Protein AF-A0A6J6F2H7-F1 (afdb_monomer)

Nearest PDB structures (foldseek):
  5cfu-assembly1_A  TM=6.914E-01  e=6.753E-03  Pseudomonas aeruginosa
  5zsz-assembly1_A  TM=6.587E-01  e=1.021E+00  Diaphorobacter sp. DS2
  6l3w-assembly1_A  TM=6.162E-01  e=1.571E+00  metagenome
  7q2a-assembly1_D  TM=5.140E-01  e=4.285E+00  Rhodococcus jostii RHA1

Secondary structure (DSSP, 8-state):
-PPPHHHHHHHHHHHHHHTT--S-SSGGGG-TTTT-HHHHHHHHHHHT-HHHHHHHHHH-TTS-HHHHHHHHHHHHHHHHHHHHHHHHHHHHHHHHHHTT--EEEEHHHHHHHHTSSSGGGS--SEEEEEE-TTTHHHHHHHHHHTT-EESSPPPTT-GGG-SEEEEE-TT--EEEEESSSSTTHHHHHS-HHHHHHT-EEEEETTEEEEE--HHHHHHHHHHHHHHT-GGG--HHHHHHHHHHHHHTGGGHHHHHHHHHHTT-HHHHHHHHHHHHHHTT-PPPHHHHHHHHSPPSS--HHHHHHHSSSS--HHHHHHHHHHHSSHHHHHHHHHHHHHS--HHHHHHTT--SHHHHHHHHHHHHH--

Organism: NCBI:txid449393

Structure (mmCIF, N/CA/C/O backbone):
data_AF-A0A6J6F2H7-F1
#
_entry.id   AF-A0A6J6F2H7-F1
#
loop_
_atom_site.group_PDB
_atom_site.id
_atom_site.type_symbol
_atom_site.label_atom_id
_atom_site.label_alt_id
_atom_site.label_comp_id
_atom_site.label_asym_id
_atom_site.label_entity_id
_atom_site.label_seq_id
_atom_site.pdbx_PDB_ins_code
_atom_site.Cartn_x
_atom_site.Cartn_y
_atom_site.Cartn_z
_atom_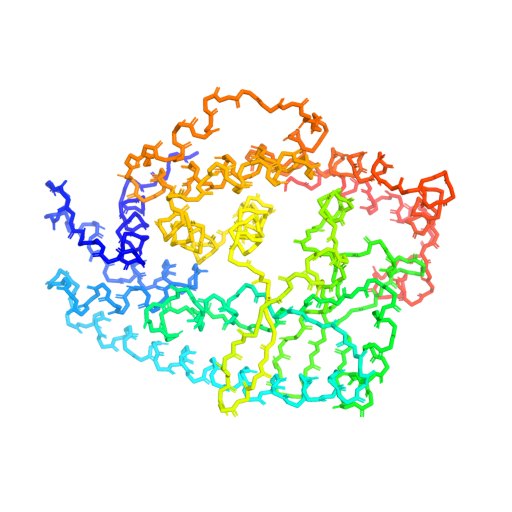site.occupancy
_atom_site.B_iso_or_equiv
_atom_site.auth_seq_id
_atom_site.auth_comp_id
_atom_site.auth_asym_id
_atom_site.auth_atom_id
_atom_site.pdbx_PDB_model_num
ATOM 1 N N . MET A 1 1 ? 11.214 20.761 -13.829 1.00 32.84 1 MET A N 1
ATOM 2 C CA . MET A 1 1 ? 12.382 20.094 -14.430 1.00 32.84 1 MET A CA 1
ATOM 3 C C . MET A 1 1 ? 11.833 18.930 -15.206 1.00 32.84 1 MET A C 1
ATOM 5 O O . MET A 1 1 ? 11.237 18.056 -14.592 1.00 32.84 1 MET A O 1
ATOM 9 N N . THR A 1 2 ? 11.919 18.972 -16.528 1.00 37.62 2 THR A N 1
ATOM 10 C CA . THR A 1 2 ? 11.687 17.784 -17.350 1.00 37.62 2 THR A CA 1
ATOM 11 C C . THR A 1 2 ? 12.627 16.703 -16.812 1.00 37.62 2 THR A C 1
ATOM 13 O O . THR A 1 2 ? 13.811 17.014 -16.646 1.00 37.62 2 THR A O 1
ATOM 16 N N . PRO A 1 3 ? 12.136 15.508 -16.440 1.00 51.31 3 PRO A N 1
ATOM 17 C CA . PRO A 1 3 ? 13.023 14.411 -16.094 1.00 51.31 3 PRO A CA 1
ATOM 18 C C . PRO A 1 3 ? 14.015 14.243 -17.236 1.00 51.31 3 PRO A C 1
ATOM 20 O O . PRO A 1 3 ? 13.631 14.368 -18.403 1.00 51.31 3 PRO A O 1
ATOM 23 N N . ASP A 1 4 ? 15.278 14.012 -16.900 1.00 74.62 4 ASP A N 1
ATOM 24 C CA . ASP A 1 4 ? 16.257 13.592 -17.889 1.00 74.62 4 ASP A CA 1
ATOM 25 C C . ASP A 1 4 ? 15.636 12.446 -18.706 1.00 74.62 4 ASP A C 1
ATOM 27 O O . ASP A 1 4 ? 15.146 11.462 -18.141 1.00 74.62 4 ASP A O 1
ATOM 31 N N . ARG A 1 5 ? 15.571 12.615 -20.031 1.00 76.38 5 ARG A N 1
ATOM 32 C CA . ARG A 1 5 ? 14.902 11.685 -20.950 1.00 76.38 5 ARG A CA 1
ATOM 33 C C . ARG A 1 5 ? 15.419 10.257 -20.753 1.00 76.38 5 ARG A C 1
ATOM 35 O O . ARG A 1 5 ? 14.644 9.311 -20.867 1.00 76.38 5 ARG A O 1
ATOM 42 N N . HIS A 1 6 ? 16.693 10.112 -20.390 1.00 74.81 6 HIS A N 1
ATOM 43 C CA . HIS A 1 6 ? 17.304 8.820 -20.092 1.00 74.81 6 HIS A CA 1
ATOM 44 C C . HIS A 1 6 ? 16.737 8.189 -18.815 1.00 74.81 6 HIS A C 1
ATOM 46 O O . HIS A 1 6 ? 16.456 6.996 -18.796 1.00 74.81 6 HIS A O 1
ATOM 52 N N . VAL A 1 7 ? 16.499 8.973 -17.760 1.00 77.94 7 VAL A N 1
ATOM 53 C CA . VAL A 1 7 ? 15.870 8.477 -16.524 1.00 77.94 7 VAL A CA 1
ATOM 54 C C . VAL A 1 7 ? 14.441 8.012 -16.798 1.00 77.94 7 VAL A C 1
ATOM 56 O O . VAL A 1 7 ? 14.068 6.930 -16.355 1.00 77.94 7 VAL A O 1
ATOM 59 N N . ALA A 1 8 ? 13.661 8.776 -17.568 1.00 80.94 8 ALA A N 1
ATOM 60 C CA . ALA A 1 8 ? 12.289 8.400 -17.917 1.00 80.94 8 ALA A CA 1
ATOM 61 C C . ALA A 1 8 ? 12.216 7.076 -18.701 1.00 80.94 8 ALA A C 1
ATOM 63 O O . ALA A 1 8 ? 11.337 6.258 -18.430 1.00 80.94 8 ALA A O 1
ATOM 64 N N . GLU A 1 9 ? 13.151 6.830 -19.624 1.00 80.94 9 GLU A N 1
ATOM 65 C CA . GLU A 1 9 ? 13.211 5.559 -20.356 1.00 80.94 9 GLU A CA 1
ATOM 66 C C . GLU A 1 9 ? 13.595 4.385 -19.450 1.00 80.94 9 GLU A C 1
ATOM 68 O O . GLU A 1 9 ? 12.974 3.322 -19.512 1.00 80.94 9 GLU A O 1
ATOM 73 N N . ARG A 1 10 ? 14.570 4.585 -18.552 1.00 81.06 10 ARG A N 1
ATOM 74 C CA . ARG A 1 10 ? 14.966 3.555 -17.582 1.00 81.06 10 ARG A CA 1
ATOM 75 C C . ARG A 1 10 ? 13.801 3.132 -16.694 1.00 81.06 10 ARG A C 1
ATOM 77 O O . ARG A 1 10 ? 13.540 1.943 -16.523 1.00 81.06 10 ARG A O 1
ATOM 84 N N . VAL A 1 11 ? 13.075 4.115 -16.166 1.00 84.75 11 VAL A N 1
ATOM 85 C CA . VAL A 1 11 ? 11.879 3.888 -15.349 1.00 84.75 11 VAL A CA 1
ATOM 86 C C . VAL A 1 11 ? 10.827 3.104 -16.125 1.00 84.75 11 VAL A C 1
ATOM 88 O O . VAL A 1 11 ? 10.347 2.085 -15.630 1.00 84.75 11 VAL A O 1
ATOM 91 N N . ALA A 1 12 ? 10.506 3.542 -17.343 1.00 86.94 12 ALA A N 1
ATOM 92 C CA . ALA A 1 12 ? 9.492 2.899 -18.166 1.00 86.94 12 ALA A CA 1
ATOM 93 C C . ALA A 1 12 ? 9.814 1.424 -18.422 1.00 86.94 12 ALA A C 1
ATOM 95 O O . ALA A 1 12 ? 8.951 0.563 -18.270 1.00 86.94 12 ALA A O 1
ATOM 96 N N . ARG A 1 13 ? 11.078 1.117 -18.726 1.00 81.38 13 ARG A N 1
ATOM 97 C CA . ARG A 1 13 ? 11.539 -0.255 -18.949 1.00 81.38 13 ARG A CA 1
ATOM 98 C C . ARG A 1 13 ? 11.377 -1.151 -17.720 1.00 81.38 13 ARG A C 1
ATOM 100 O O . ARG A 1 13 ? 10.869 -2.258 -17.857 1.00 81.38 13 ARG A O 1
ATOM 107 N N . LEU A 1 14 ? 11.765 -0.685 -16.531 1.00 84.75 14 LEU A N 1
ATOM 108 C CA . LEU A 1 14 ? 11.607 -1.481 -15.301 1.00 84.75 14 LEU A CA 1
ATOM 109 C C . LEU A 1 14 ? 10.142 -1.704 -14.952 1.00 84.75 14 LEU A C 1
ATOM 111 O O . LEU A 1 14 ? 9.791 -2.764 -14.444 1.00 84.75 14 LEU A O 1
ATOM 115 N N . LEU A 1 15 ? 9.291 -0.717 -15.230 1.00 90.06 15 LEU A N 1
ATOM 116 C CA . LEU A 1 15 ? 7.855 -0.863 -15.045 1.00 90.06 15 LEU A CA 1
ATOM 117 C C . LEU A 1 15 ? 7.279 -1.907 -16.009 1.00 90.06 15 LEU A C 1
ATOM 119 O O . LEU A 1 15 ? 6.551 -2.778 -15.557 1.00 90.06 15 LEU A O 1
ATOM 123 N N . ARG A 1 16 ? 7.648 -1.901 -17.296 1.00 88.69 16 ARG A N 1
ATOM 124 C CA . ARG A 1 16 ? 7.175 -2.909 -18.270 1.00 88.69 16 ARG A CA 1
ATOM 125 C C . ARG A 1 16 ? 7.550 -4.347 -17.888 1.00 88.69 16 ARG A C 1
ATOM 127 O O . ARG A 1 16 ? 6.741 -5.254 -18.080 1.00 88.69 16 ARG A O 1
ATOM 134 N N . ALA A 1 17 ? 8.704 -4.540 -17.246 1.00 84.81 17 ALA A N 1
ATOM 135 C CA . ALA A 1 17 ? 9.123 -5.853 -16.760 1.00 84.81 17 ALA A CA 1
ATOM 136 C C . ALA A 1 17 ? 8.129 -6.475 -15.756 1.00 84.81 17 ALA A C 1
ATOM 138 O O . ALA A 1 17 ? 7.993 -7.696 -15.720 1.00 84.81 17 ALA A O 1
ATOM 139 N N . VAL A 1 18 ? 7.392 -5.668 -14.974 1.00 88.69 18 VAL A N 1
ATOM 140 C CA . VAL A 1 18 ? 6.432 -6.195 -13.983 1.00 88.69 18 VAL A CA 1
ATOM 141 C C . VAL A 1 18 ? 5.248 -6.921 -14.628 1.00 88.69 18 VAL A C 1
ATOM 143 O O . VAL A 1 18 ? 4.699 -7.836 -14.026 1.00 88.69 18 VAL A O 1
ATOM 146 N N . ILE A 1 19 ? 4.881 -6.546 -15.856 1.00 88.75 19 ILE A N 1
ATOM 147 C CA . ILE A 1 19 ? 3.775 -7.141 -16.623 1.00 88.75 19 ILE A CA 1
ATOM 148 C C . ILE A 1 19 ? 4.270 -8.099 -17.718 1.00 88.75 19 ILE A C 1
ATOM 150 O O . ILE A 1 19 ? 3.518 -8.448 -18.624 1.00 88.75 19 ILE A O 1
ATOM 154 N N . GLY A 1 20 ? 5.542 -8.511 -17.656 1.00 81.38 20 GLY A N 1
ATOM 155 C CA . GLY A 1 20 ? 6.128 -9.455 -18.610 1.00 81.38 20 GLY A CA 1
ATOM 156 C C . GLY A 1 20 ? 6.261 -8.913 -20.035 1.00 81.38 20 GLY A C 1
ATOM 157 O O . GLY A 1 20 ? 6.265 -9.702 -20.976 1.00 81.38 20 GLY A O 1
ATOM 158 N N . GLN A 1 21 ? 6.338 -7.590 -20.210 1.00 76.75 21 GLN A N 1
ATOM 159 C CA . GLN A 1 21 ? 6.600 -6.973 -21.509 1.00 76.75 21 GLN A CA 1
ATOM 160 C C . GLN A 1 21 ? 8.082 -6.604 -21.639 1.00 76.75 21 GLN A C 1
ATOM 162 O O . GLN A 1 21 ? 8.624 -5.901 -20.780 1.00 76.75 21 GLN A O 1
ATOM 167 N N . ASP A 1 22 ? 8.712 -7.052 -22.730 1.00 60.72 22 ASP A N 1
ATOM 168 C CA . ASP A 1 22 ? 10.097 -6.718 -23.081 1.00 60.72 22 ASP A CA 1
ATOM 169 C C . ASP A 1 22 ? 10.271 -5.195 -23.269 1.00 60.72 22 ASP A C 1
ATOM 171 O O . ASP A 1 22 ? 9.342 -4.467 -23.639 1.00 60.72 22 ASP A O 1
ATOM 175 N N . GLY A 1 23 ? 11.483 -4.679 -23.053 1.00 44.91 23 GLY A N 1
ATOM 176 C CA . GLY A 1 23 ? 11.856 -3.327 -23.492 1.00 44.91 23 GLY A CA 1
ATOM 177 C C . GLY A 1 23 ? 12.898 -3.379 -24.611 1.00 44.91 23 GLY A C 1
ATOM 178 O O . GLY A 1 23 ? 13.714 -4.292 -24.592 1.00 44.91 23 GLY A O 1
ATOM 179 N N . PRO A 1 24 ? 13.020 -2.398 -25.534 1.00 46.91 24 PRO A N 1
ATOM 180 C CA . PRO A 1 24 ? 12.140 -1.304 -25.971 1.00 46.91 24 PRO A CA 1
ATOM 181 C C . PRO A 1 24 ? 11.455 -1.573 -27.334 1.00 46.91 24 PRO A C 1
ATOM 183 O O . PRO A 1 24 ? 11.912 -2.392 -28.126 1.00 46.91 24 PRO A O 1
ATOM 186 N N . THR A 1 25 ? 10.461 -0.758 -27.705 1.00 42.47 25 THR A N 1
ATOM 187 C CA . THR A 1 25 ? 10.122 -0.510 -29.120 1.00 42.47 25 THR A CA 1
ATOM 188 C C . THR A 1 25 ? 10.865 0.738 -29.614 1.00 42.47 25 THR A C 1
ATOM 190 O O . THR A 1 25 ? 10.372 1.855 -29.469 1.00 42.47 25 THR A O 1
ATOM 193 N N . GLY A 1 26 ? 12.059 0.575 -30.197 1.00 40.78 26 GLY A N 1
ATOM 194 C CA . GLY A 1 26 ? 12.715 1.622 -31.002 1.00 40.78 26 GLY A CA 1
ATOM 195 C C . GLY A 1 26 ? 14.098 2.116 -30.543 1.00 40.78 26 GLY A C 1
ATOM 196 O O . GLY A 1 26 ? 14.675 1.641 -29.570 1.00 40.78 26 GLY A O 1
ATOM 197 N N . ALA A 1 27 ? 14.627 3.090 -31.298 1.00 38.44 27 ALA A N 1
ATOM 198 C CA . ALA A 1 27 ? 16.028 3.544 -31.406 1.00 38.44 27 ALA A CA 1
ATOM 199 C C . ALA A 1 27 ? 16.800 3.925 -30.114 1.00 38.44 27 ALA A C 1
ATOM 201 O O . ALA A 1 27 ? 17.992 4.212 -30.196 1.00 38.44 27 ALA A O 1
ATOM 202 N N . ALA A 1 28 ? 16.172 3.910 -28.933 1.00 44.69 28 ALA A N 1
ATOM 203 C CA . ALA A 1 28 ? 16.810 4.214 -27.646 1.00 44.69 28 ALA A CA 1
ATOM 204 C C . ALA A 1 28 ? 17.701 3.077 -27.099 1.00 44.69 28 ALA A C 1
ATOM 206 O O . ALA A 1 28 ? 18.517 3.323 -26.215 1.00 44.69 28 ALA A O 1
ATOM 207 N N . ALA A 1 29 ? 17.599 1.855 -27.641 1.00 49.28 29 ALA A N 1
ATOM 208 C CA . ALA A 1 29 ? 18.441 0.716 -27.248 1.00 49.28 29 ALA A CA 1
ATOM 209 C C . ALA A 1 29 ? 19.955 0.957 -27.449 1.00 49.28 29 ALA A C 1
ATOM 211 O O . ALA A 1 29 ? 20.771 0.322 -26.784 1.00 49.28 29 ALA A O 1
ATOM 212 N N . ASN A 1 30 ? 20.321 1.892 -28.333 1.00 51.16 30 ASN A N 1
ATOM 213 C CA . ASN A 1 30 ? 21.701 2.144 -28.756 1.00 51.16 30 ASN A CA 1
ATOM 214 C C . ASN A 1 30 ? 22.325 3.413 -28.146 1.00 51.16 30 ASN A C 1
ATOM 216 O O . ASN A 1 30 ? 23.367 3.854 -28.626 1.00 51.16 30 ASN A O 1
ATOM 220 N N . ASP A 1 31 ? 21.713 4.020 -27.124 1.00 57.72 31 ASP A N 1
ATOM 221 C CA . ASP A 1 31 ? 22.264 5.207 -26.462 1.00 57.72 31 ASP A CA 1
ATOM 222 C C . ASP A 1 31 ? 23.188 4.824 -25.282 1.00 57.72 31 ASP A C 1
ATOM 224 O O . ASP A 1 31 ? 22.708 4.290 -24.275 1.00 57.72 31 ASP A O 1
ATOM 228 N N . PRO A 1 32 ? 24.504 5.108 -25.351 1.00 55.16 32 PRO A N 1
ATOM 229 C CA . PRO A 1 32 ? 25.454 4.766 -24.292 1.00 55.16 32 PRO A CA 1
ATOM 230 C C . PRO A 1 32 ? 25.153 5.440 -22.945 1.00 55.16 32 PRO A C 1
ATOM 232 O O . PRO A 1 32 ? 25.412 4.847 -21.901 1.00 55.16 32 PRO A O 1
ATOM 235 N N . ALA A 1 33 ? 24.583 6.653 -22.940 1.00 56.28 33 ALA A N 1
ATOM 236 C CA . ALA A 1 33 ? 24.260 7.384 -21.709 1.00 56.28 33 ALA A CA 1
ATOM 237 C C . ALA A 1 33 ? 22.986 6.844 -21.028 1.00 56.28 33 ALA A C 1
ATOM 239 O O . ALA A 1 33 ? 22.849 6.887 -19.799 1.00 56.28 33 ALA A O 1
ATOM 240 N N . ALA A 1 34 ? 22.066 6.274 -21.813 1.00 59.28 34 ALA A N 1
ATOM 241 C CA . ALA A 1 34 ? 20.901 5.562 -21.289 1.00 59.28 34 ALA A CA 1
ATOM 242 C C . ALA A 1 34 ? 21.286 4.231 -20.614 1.00 59.28 34 ALA A C 1
ATOM 244 O O . ALA A 1 34 ? 20.593 3.781 -19.697 1.00 59.28 34 ALA A O 1
ATOM 245 N N . ASN A 1 35 ? 22.420 3.649 -21.012 1.00 64.81 35 ASN A N 1
ATOM 246 C CA . ASN A 1 35 ? 22.885 2.335 -20.578 1.00 64.81 35 ASN A CA 1
ATOM 247 C C . ASN A 1 35 ? 23.909 2.354 -19.428 1.00 64.81 35 ASN A C 1
ATOM 249 O O . ASN A 1 35 ? 24.469 1.303 -19.152 1.00 64.81 35 ASN A O 1
ATOM 253 N N . ASP A 1 36 ? 24.121 3.479 -18.726 1.00 76.06 36 ASP A N 1
ATOM 254 C CA . ASP A 1 36 ? 25.026 3.539 -17.560 1.00 76.06 36 ASP A CA 1
ATOM 255 C C . ASP A 1 36 ? 24.630 2.534 -16.445 1.00 76.06 36 ASP A C 1
ATOM 257 O O . ASP A 1 36 ? 23.606 2.736 -15.775 1.00 76.06 36 ASP A O 1
ATOM 261 N N . PRO A 1 37 ? 25.453 1.491 -16.201 1.00 77.62 37 PRO A N 1
ATOM 262 C CA . PRO A 1 37 ? 25.343 0.542 -15.091 1.00 77.62 37 PRO A CA 1
ATOM 263 C C . PRO A 1 37 ? 24.976 1.135 -13.730 1.00 77.62 37 PRO A C 1
ATOM 265 O O . PRO A 1 37 ? 24.064 0.653 -13.052 1.00 77.62 37 PRO A O 1
ATOM 268 N N . ALA A 1 38 ? 25.697 2.175 -13.311 1.00 82.75 38 ALA A N 1
ATOM 269 C CA . ALA A 1 38 ? 25.608 2.691 -11.953 1.00 82.75 38 ALA A CA 1
ATOM 270 C C . ALA A 1 38 ? 24.280 3.425 -11.739 1.00 82.75 38 ALA A C 1
ATOM 272 O O . ALA A 1 38 ? 23.645 3.280 -10.692 1.00 82.75 38 ALA A O 1
ATOM 273 N N . ALA A 1 39 ? 23.821 4.152 -12.761 1.00 82.75 39 ALA A N 1
ATOM 274 C CA . ALA A 1 39 ? 22.534 4.830 -12.746 1.00 82.75 39 ALA A CA 1
ATOM 275 C C . ALA A 1 39 ? 21.354 3.850 -12.631 1.00 82.75 39 ALA A C 1
ATOM 277 O O . ALA A 1 39 ? 20.403 4.129 -11.899 1.00 82.75 39 ALA A O 1
ATOM 278 N N . TRP A 1 40 ? 21.412 2.693 -13.303 1.00 83.44 40 TRP A N 1
ATOM 279 C CA . TRP A 1 40 ? 20.388 1.648 -13.176 1.00 83.44 40 TRP A CA 1
ATOM 280 C C . TRP A 1 40 ? 20.276 1.120 -11.748 1.00 83.44 40 TRP A C 1
ATOM 282 O O . TRP A 1 40 ? 19.175 1.062 -11.194 1.00 83.44 40 TRP A O 1
ATOM 292 N N . VAL A 1 41 ? 21.412 0.773 -11.139 1.00 87.06 41 VAL A N 1
ATOM 293 C CA . VAL A 1 41 ? 21.439 0.246 -9.771 1.00 87.06 41 VAL A CA 1
ATOM 294 C C . VAL A 1 41 ? 20.962 1.296 -8.767 1.00 87.06 41 VAL A C 1
ATOM 296 O O . VAL A 1 41 ? 20.122 0.981 -7.924 1.00 87.06 41 VAL A O 1
ATOM 299 N N . ALA A 1 42 ? 21.420 2.545 -8.892 1.00 88.00 42 ALA A N 1
ATOM 300 C CA . ALA A 1 42 ? 21.022 3.633 -8.001 1.00 88.00 42 ALA A CA 1
ATOM 301 C C . ALA A 1 42 ? 19.502 3.869 -8.021 1.00 88.00 42 ALA A C 1
ATOM 303 O O . ALA A 1 42 ? 18.867 3.870 -6.966 1.00 88.00 42 ALA A O 1
ATOM 304 N N . VAL A 1 43 ? 18.904 3.975 -9.216 1.00 86.94 43 VAL A N 1
ATOM 305 C CA . VAL A 1 43 ? 17.445 4.117 -9.384 1.00 86.94 43 VAL A CA 1
ATOM 306 C C . VAL A 1 43 ? 16.715 2.910 -8.794 1.00 86.94 43 VAL A C 1
ATOM 308 O O . VAL A 1 43 ? 15.712 3.070 -8.094 1.00 86.94 43 VAL A O 1
ATOM 311 N N . ALA A 1 44 ? 17.208 1.695 -9.036 1.00 89.69 44 ALA A N 1
ATOM 312 C CA . ALA A 1 44 ? 16.548 0.490 -8.557 1.00 89.69 44 ALA A CA 1
ATOM 313 C C . ALA A 1 44 ? 16.563 0.370 -7.026 1.00 89.69 44 ALA A C 1
ATOM 315 O O . ALA A 1 44 ? 15.538 0.028 -6.429 1.00 89.69 44 ALA A O 1
ATOM 316 N N . GLN A 1 45 ? 17.686 0.699 -6.385 1.00 92.12 45 GLN A N 1
ATOM 317 C CA . GLN A 1 45 ? 17.801 0.734 -4.926 1.00 92.12 45 GLN A CA 1
ATOM 318 C C . GLN A 1 45 ? 16.927 1.835 -4.325 1.00 92.12 45 GLN A C 1
ATOM 320 O O . GLN A 1 45 ? 16.141 1.565 -3.415 1.00 92.12 45 GLN A O 1
ATOM 325 N N . GLU A 1 46 ? 17.013 3.057 -4.862 1.00 90.81 46 GLU A N 1
ATOM 326 C CA . GLU A 1 46 ? 16.227 4.195 -4.390 1.00 90.81 46 GLU A CA 1
ATOM 327 C C . GLU A 1 46 ? 14.729 3.888 -4.456 1.00 90.81 46 GLU A C 1
ATOM 329 O O . GLU A 1 46 ? 13.989 4.134 -3.504 1.00 90.81 46 GLU A O 1
ATOM 334 N N . HIS A 1 47 ? 14.256 3.315 -5.557 1.00 92.00 47 HIS A N 1
ATOM 335 C CA . HIS A 1 47 ? 12.829 3.112 -5.772 1.00 92.00 47 HIS A CA 1
ATOM 336 C C . HIS A 1 47 ? 12.299 1.734 -5.349 1.00 92.00 47 HIS A C 1
ATOM 338 O O . HIS A 1 47 ? 11.105 1.464 -5.539 1.00 92.00 47 HIS A O 1
ATOM 344 N N . ARG A 1 48 ? 13.140 0.909 -4.708 1.00 93.88 48 ARG A N 1
ATOM 345 C CA . ARG A 1 48 ? 12.827 -0.457 -4.248 1.00 93.88 48 ARG A CA 1
ATOM 346 C C . ARG A 1 48 ? 12.325 -1.369 -5.376 1.00 93.88 48 ARG A C 1
ATOM 348 O O . ARG A 1 48 ? 11.295 -2.023 -5.246 1.00 93.88 48 ARG A O 1
ATOM 355 N N . ILE A 1 49 ? 13.027 -1.363 -6.504 1.00 92.75 49 ILE A N 1
ATOM 356 C CA . ILE A 1 49 ? 12.725 -2.183 -7.689 1.00 92.75 49 ILE A CA 1
ATOM 357 C C . ILE A 1 49 ? 13.953 -2.975 -8.162 1.00 92.75 49 ILE A C 1
ATOM 359 O O . ILE A 1 49 ? 14.039 -3.355 -9.328 1.00 92.75 49 ILE A O 1
ATOM 363 N N . VAL A 1 50 ? 14.901 -3.249 -7.255 1.00 93.12 50 VAL A N 1
ATOM 364 C CA . VAL A 1 50 ? 16.056 -4.129 -7.518 1.00 93.12 50 VAL A CA 1
ATOM 365 C C . VAL A 1 50 ? 15.631 -5.465 -8.139 1.00 93.12 50 VAL A C 1
ATOM 367 O O . VAL A 1 50 ? 16.248 -5.848 -9.134 1.00 93.12 50 VAL A O 1
ATOM 370 N N . PRO A 1 51 ? 14.563 -6.142 -7.668 1.00 91.00 51 PRO A N 1
ATOM 371 C CA . PRO A 1 51 ? 14.154 -7.393 -8.292 1.00 91.00 51 PRO A CA 1
ATOM 372 C C . PRO A 1 51 ? 13.673 -7.261 -9.734 1.00 91.00 51 PRO A C 1
ATOM 374 O O . PRO A 1 51 ? 13.935 -8.149 -10.541 1.00 91.00 51 PRO A O 1
ATOM 377 N N . LEU A 1 52 ? 13.017 -6.150 -10.084 1.00 86.81 52 LEU A N 1
ATOM 378 C CA . LEU A 1 52 ? 12.592 -5.898 -11.463 1.00 86.81 52 LEU A CA 1
ATOM 379 C C . LEU A 1 52 ? 13.798 -5.640 -12.365 1.00 86.81 52 LEU A C 1
ATOM 381 O O . LEU A 1 52 ? 13.837 -6.136 -13.486 1.00 86.81 52 LEU A O 1
ATOM 385 N N . LEU A 1 53 ? 14.819 -4.936 -11.860 1.00 87.50 53 LEU A N 1
ATOM 386 C CA . LEU A 1 53 ? 16.087 -4.786 -12.576 1.00 87.50 53 LEU A CA 1
ATOM 387 C C . LEU A 1 53 ? 16.783 -6.141 -12.759 1.00 87.50 53 LEU A C 1
ATOM 389 O O . LEU A 1 53 ? 17.282 -6.423 -13.843 1.00 87.50 53 LEU A O 1
ATOM 393 N N . HIS A 1 54 ? 16.779 -6.998 -11.736 1.00 85.69 54 HIS A N 1
ATOM 394 C CA . HIS A 1 54 ? 17.322 -8.354 -11.829 1.00 85.69 54 HIS A CA 1
ATOM 395 C C . HIS A 1 54 ? 16.562 -9.210 -12.856 1.00 85.69 54 HIS A C 1
ATOM 397 O O . HIS A 1 54 ? 17.186 -9.904 -13.657 1.00 85.69 54 HIS A O 1
ATOM 403 N N . ALA A 1 55 ? 15.227 -9.151 -12.866 1.00 79.69 55 ALA A N 1
ATOM 404 C CA . ALA A 1 55 ? 14.390 -9.871 -13.824 1.00 79.69 55 ALA A CA 1
ATOM 405 C C . ALA A 1 55 ? 14.615 -9.379 -15.265 1.00 79.69 55 ALA A C 1
ATOM 407 O O . ALA A 1 55 ? 14.823 -10.194 -16.167 1.00 79.69 55 ALA A O 1
ATOM 408 N N . ALA A 1 56 ? 14.665 -8.058 -15.466 1.00 76.94 56 ALA A N 1
ATOM 409 C CA . ALA A 1 56 ? 14.964 -7.446 -16.758 1.00 76.94 56 ALA A CA 1
ATOM 410 C C . ALA A 1 56 ? 16.378 -7.805 -17.247 1.00 76.94 56 ALA A C 1
ATOM 412 O O . ALA A 1 56 ? 16.554 -8.167 -18.402 1.00 76.94 56 ALA A O 1
ATOM 413 N N . ALA A 1 57 ? 17.388 -7.800 -16.370 1.00 76.44 57 ALA A N 1
ATOM 414 C CA . ALA A 1 57 ? 18.763 -8.161 -16.733 1.00 76.44 57 ALA A CA 1
ATOM 415 C C . ALA A 1 57 ? 18.929 -9.632 -17.160 1.00 76.44 57 ALA A C 1
ATOM 417 O O . ALA A 1 57 ? 19.877 -9.970 -17.864 1.00 76.44 57 ALA A O 1
ATOM 418 N N . ARG A 1 58 ? 18.030 -10.527 -16.726 1.00 69.50 58 ARG A N 1
ATOM 419 C CA . ARG A 1 58 ? 18.044 -11.948 -17.114 1.00 69.50 58 ARG A CA 1
ATOM 420 C C . ARG A 1 58 ? 17.396 -12.221 -18.467 1.00 69.50 58 ARG A C 1
ATOM 422 O O . ARG A 1 58 ? 17.713 -13.234 -19.084 1.00 69.50 58 ARG A O 1
ATOM 429 N N . THR A 1 59 ? 16.446 -11.382 -18.858 1.00 64.44 59 THR A N 1
ATOM 430 C CA . THR A 1 59 ? 15.627 -11.541 -20.067 1.00 64.44 59 THR A CA 1
ATOM 431 C C . THR A 1 59 ? 16.192 -10.716 -21.215 1.00 64.44 59 THR A C 1
ATOM 433 O O . THR A 1 59 ? 16.347 -11.222 -22.324 1.00 64.44 59 THR A O 1
ATOM 436 N N . ASP A 1 60 ? 16.635 -9.498 -20.916 1.00 62.38 60 ASP A N 1
ATOM 437 C CA . ASP A 1 60 ? 17.226 -8.587 -21.877 1.00 62.38 60 ASP A CA 1
ATOM 438 C C . ASP A 1 60 ? 18.759 -8.623 -21.805 1.00 62.38 60 ASP A C 1
ATOM 440 O O . ASP A 1 60 ? 19.371 -8.125 -20.859 1.00 62.38 60 ASP A O 1
ATOM 444 N N . GLY A 1 61 ? 19.415 -9.094 -22.870 1.00 56.69 61 GLY A N 1
ATOM 445 C CA . GLY A 1 61 ? 20.883 -9.078 -23.018 1.00 56.69 61 GLY A CA 1
ATOM 446 C C . GLY A 1 61 ? 21.523 -7.680 -23.128 1.00 56.69 61 GLY A C 1
ATOM 447 O O . GLY A 1 61 ? 22.663 -7.558 -23.568 1.00 56.69 61 GLY A O 1
ATOM 448 N N . VAL A 1 62 ? 20.783 -6.623 -22.778 1.00 56.97 62 VAL A N 1
ATOM 449 C CA . VAL A 1 62 ? 21.199 -5.211 -22.833 1.00 56.97 62 VAL A CA 1
ATOM 450 C C . VAL A 1 62 ? 21.938 -4.791 -21.558 1.00 56.97 62 VAL A C 1
ATOM 452 O O . VAL A 1 62 ? 22.684 -3.816 -21.574 1.00 56.97 62 VAL A O 1
ATOM 455 N N . VAL A 1 63 ? 21.742 -5.508 -20.448 1.00 62.56 63 VAL A N 1
ATOM 456 C CA . VAL A 1 63 ? 22.402 -5.200 -19.175 1.00 62.56 63 VAL A CA 1
ATOM 457 C C . VAL A 1 63 ? 23.776 -5.872 -19.129 1.00 62.56 63 VAL A C 1
ATOM 459 O O . VAL A 1 63 ? 23.903 -7.079 -19.322 1.00 62.56 63 VAL A O 1
ATOM 462 N N . GLU A 1 64 ? 24.825 -5.090 -18.870 1.00 65.50 64 GLU A N 1
ATOM 463 C CA . GLU A 1 64 ? 26.203 -5.586 -18.818 1.00 65.50 64 GLU A CA 1
ATOM 464 C C . GLU A 1 64 ? 26.380 -6.703 -17.765 1.00 65.50 64 GLU A C 1
ATOM 466 O O . GLU A 1 64 ? 25.748 -6.710 -16.702 1.00 65.50 64 GLU A O 1
ATOM 471 N N . ARG A 1 65 ? 27.297 -7.647 -18.016 1.00 65.62 65 ARG A N 1
ATOM 472 C CA . ARG A 1 65 ? 27.596 -8.756 -17.091 1.00 65.62 65 ARG A CA 1
ATOM 473 C C . ARG A 1 65 ? 28.003 -8.274 -15.691 1.00 65.62 65 ARG A C 1
ATOM 475 O O . ARG A 1 65 ? 27.632 -8.905 -14.705 1.00 65.62 65 ARG A O 1
ATOM 482 N N . ALA A 1 66 ? 28.737 -7.164 -15.596 1.00 64.12 66 ALA A N 1
ATOM 483 C CA . ALA A 1 66 ? 29.141 -6.576 -14.317 1.00 64.12 66 ALA A CA 1
ATOM 484 C C . ALA A 1 66 ? 27.937 -6.056 -13.507 1.00 64.12 66 ALA A C 1
ATOM 486 O O . ALA A 1 66 ? 27.838 -6.332 -12.311 1.00 64.12 66 ALA A O 1
ATOM 487 N N . VAL A 1 67 ? 26.975 -5.396 -14.167 1.00 70.81 67 VAL A N 1
ATOM 488 C CA . VAL A 1 67 ? 25.693 -5.000 -13.553 1.00 70.81 67 VAL A CA 1
ATOM 489 C C . VAL A 1 67 ? 24.921 -6.225 -13.098 1.00 70.81 67 VAL A C 1
ATOM 491 O O . VAL A 1 67 ? 24.376 -6.233 -12.001 1.00 70.81 67 VAL A O 1
ATOM 494 N N . THR A 1 68 ? 24.901 -7.274 -13.918 1.00 75.38 68 THR A N 1
ATOM 495 C CA . THR A 1 68 ? 24.173 -8.509 -13.611 1.00 75.38 68 THR A CA 1
ATOM 496 C C . THR A 1 68 ? 24.662 -9.143 -12.308 1.00 75.38 68 THR A C 1
ATOM 498 O O . THR A 1 68 ? 23.842 -9.522 -11.474 1.00 75.38 68 THR A O 1
ATOM 501 N N . GLU A 1 69 ? 25.978 -9.203 -12.079 1.00 79.81 69 GLU A N 1
ATOM 502 C CA . GLU A 1 69 ? 26.526 -9.762 -10.837 1.00 79.81 69 GLU A CA 1
ATOM 503 C C . GLU A 1 69 ? 26.271 -8.855 -9.622 1.00 79.81 69 GLU A C 1
ATOM 505 O O . GLU A 1 69 ? 25.859 -9.338 -8.566 1.00 79.81 69 GLU A O 1
ATOM 510 N N . GLN A 1 70 ? 26.422 -7.533 -9.770 1.00 83.69 70 GLN A N 1
ATOM 511 C CA . GLN A 1 70 ? 26.103 -6.582 -8.698 1.00 83.69 70 GLN A CA 1
ATOM 512 C C . GLN A 1 70 ? 24.619 -6.652 -8.300 1.00 83.69 70 GLN A C 1
ATOM 514 O O . GLN A 1 70 ? 24.283 -6.739 -7.118 1.00 83.69 70 GLN A O 1
ATOM 519 N N . VAL A 1 71 ? 23.723 -6.646 -9.287 1.00 86.31 71 VAL A N 1
ATOM 520 C CA . VAL A 1 71 ? 22.271 -6.727 -9.085 1.00 86.31 71 VAL A CA 1
ATOM 521 C C . VAL A 1 71 ? 21.874 -8.075 -8.490 1.00 86.31 71 VAL A C 1
ATOM 523 O O . VAL A 1 71 ? 20.974 -8.123 -7.657 1.00 86.31 71 VAL A O 1
ATOM 526 N N . ARG A 1 72 ? 22.567 -9.165 -8.839 1.00 88.44 72 ARG A N 1
ATOM 527 C CA . ARG A 1 72 ? 22.361 -10.478 -8.216 1.00 88.44 72 ARG A CA 1
ATOM 528 C C . ARG A 1 72 ? 22.671 -10.464 -6.718 1.00 88.44 72 ARG A C 1
ATOM 530 O O . ARG A 1 72 ? 21.888 -11.011 -5.943 1.00 88.44 72 ARG A O 1
ATOM 537 N N . GLY A 1 73 ? 23.774 -9.836 -6.306 1.00 91.12 73 GLY A N 1
ATOM 538 C CA . GLY A 1 73 ? 24.107 -9.659 -4.888 1.00 91.12 73 GLY A CA 1
ATOM 539 C C . GLY A 1 73 ? 23.017 -8.889 -4.139 1.00 91.12 73 GLY A C 1
ATOM 540 O O . GLY A 1 73 ? 22.500 -9.365 -3.130 1.00 91.12 73 GLY A O 1
ATOM 541 N N . LEU A 1 74 ? 22.579 -7.759 -4.701 1.00 92.56 74 LEU A N 1
ATOM 542 C CA . LEU A 1 74 ? 21.483 -6.963 -4.137 1.00 92.56 74 LEU A CA 1
ATOM 543 C C . LEU A 1 74 ? 20.158 -7.737 -4.087 1.00 92.56 74 LEU A C 1
ATOM 545 O O . LEU A 1 74 ? 19.408 -7.618 -3.120 1.00 92.56 74 LEU A O 1
ATOM 549 N N . GLN A 1 75 ? 19.866 -8.558 -5.098 1.00 92.31 75 GLN A N 1
ATOM 550 C CA . GLN A 1 75 ? 18.669 -9.395 -5.112 1.00 92.31 75 GLN A CA 1
ATOM 551 C C . GLN A 1 75 ? 18.685 -10.427 -3.980 1.00 92.31 75 GLN A C 1
ATOM 553 O O . GLN A 1 75 ? 17.652 -10.664 -3.357 1.00 92.31 75 GLN A O 1
ATOM 558 N N . LEU A 1 76 ? 19.842 -11.025 -3.681 1.00 93.88 76 LEU A N 1
ATOM 559 C CA . LEU A 1 76 ? 19.986 -11.943 -2.549 1.00 93.88 76 LEU A CA 1
ATOM 560 C C . LEU A 1 76 ? 19.760 -11.230 -1.210 1.00 93.88 76 LEU A C 1
ATOM 562 O O . LEU A 1 76 ? 19.091 -11.780 -0.334 1.00 93.88 76 LEU A O 1
ATOM 566 N N . GLU A 1 77 ? 20.261 -10.003 -1.053 1.00 95.00 77 GLU A N 1
ATOM 567 C CA . GLU A 1 77 ? 20.015 -9.187 0.144 1.00 95.00 77 GLU A CA 1
ATOM 568 C C . GLU A 1 77 ? 18.526 -8.865 0.318 1.00 95.00 77 GLU A C 1
ATOM 570 O O . GLU A 1 77 ? 17.982 -9.030 1.414 1.00 95.00 77 GLU A O 1
ATOM 575 N N . VAL A 1 78 ? 17.855 -8.462 -0.767 1.00 95.00 78 VAL A N 1
ATOM 576 C CA . VAL A 1 78 ? 16.413 -8.180 -0.791 1.00 95.00 78 VAL A CA 1
ATOM 577 C C . VAL A 1 78 ? 15.598 -9.427 -0.456 1.00 95.00 78 VAL A C 1
ATOM 579 O O . VAL A 1 78 ? 14.732 -9.367 0.416 1.00 95.00 78 VAL A O 1
ATOM 582 N N . ALA A 1 79 ? 15.896 -10.566 -1.084 1.00 94.25 79 ALA A N 1
ATOM 583 C CA . ALA A 1 79 ? 15.208 -11.826 -0.812 1.00 94.25 79 ALA A CA 1
ATOM 584 C C . ALA A 1 79 ? 15.423 -12.287 0.640 1.00 94.25 79 ALA A C 1
ATOM 586 O O . ALA A 1 79 ? 14.482 -12.698 1.316 1.00 94.25 79 ALA A O 1
ATOM 587 N N . SER A 1 80 ? 16.646 -12.155 1.162 1.00 95.50 80 SER A N 1
ATOM 588 C CA . SER A 1 80 ? 16.948 -12.462 2.562 1.00 95.50 80 SER A CA 1
ATOM 589 C C . SER A 1 80 ? 16.174 -11.558 3.526 1.00 95.50 80 SER A C 1
ATOM 591 O O . SER A 1 80 ? 15.682 -12.026 4.554 1.00 95.50 80 SER A O 1
ATOM 593 N N . ALA A 1 81 ? 16.041 -10.267 3.206 1.00 95.56 81 ALA A N 1
ATOM 594 C CA . ALA A 1 81 ? 15.232 -9.342 3.990 1.00 95.56 81 ALA A CA 1
ATOM 595 C C . ALA A 1 81 ? 13.748 -9.731 3.981 1.00 95.56 81 ALA A C 1
ATOM 597 O O . ALA A 1 81 ? 13.154 -9.787 5.056 1.00 95.56 81 ALA A O 1
ATOM 598 N N . ALA A 1 82 ? 13.184 -10.073 2.819 1.00 96.31 82 ALA A N 1
ATOM 599 C CA . ALA A 1 82 ? 11.794 -10.514 2.696 1.00 96.31 82 ALA A CA 1
ATOM 600 C C . ALA A 1 82 ? 11.504 -11.739 3.580 1.00 96.31 82 ALA A C 1
ATOM 602 O O . ALA A 1 82 ? 10.587 -11.698 4.396 1.00 96.31 82 ALA A O 1
ATOM 603 N N . VAL A 1 83 ? 12.361 -12.767 3.534 1.00 95.62 83 VAL A N 1
ATOM 604 C CA . VAL A 1 83 ? 12.216 -13.966 4.382 1.00 95.62 83 VAL A CA 1
ATOM 605 C C . VAL A 1 83 ? 12.266 -13.619 5.873 1.00 95.62 83 VAL A C 1
ATOM 607 O O . VAL A 1 83 ? 11.475 -14.144 6.656 1.00 95.62 83 VAL A O 1
ATOM 610 N N . ARG A 1 84 ? 13.166 -12.718 6.298 1.00 95.94 84 ARG A N 1
ATOM 611 C CA . ARG A 1 84 ? 13.217 -12.270 7.704 1.00 95.94 84 ARG A CA 1
ATOM 612 C C . ARG A 1 84 ? 11.952 -11.520 8.117 1.00 95.94 84 ARG A C 1
ATOM 614 O O . ARG A 1 84 ? 11.484 -11.709 9.241 1.00 95.94 84 ARG A O 1
ATOM 621 N N . ILE A 1 85 ? 11.425 -10.669 7.238 1.00 97.06 85 ILE A N 1
ATOM 622 C CA . ILE A 1 85 ? 10.199 -9.900 7.475 1.00 97.06 85 ILE A CA 1
ATOM 623 C C . ILE A 1 85 ? 9.015 -10.858 7.624 1.00 97.06 85 ILE A C 1
ATOM 625 O O . ILE A 1 85 ? 8.326 -10.812 8.639 1.00 97.06 85 ILE A O 1
ATOM 629 N N . GLU A 1 86 ? 8.836 -11.777 6.676 1.00 96.94 86 GLU A N 1
ATOM 630 C CA . GLU A 1 86 ? 7.770 -12.784 6.696 1.00 96.94 86 GLU A CA 1
ATOM 631 C C . GLU A 1 86 ? 7.856 -13.669 7.940 1.00 96.94 86 GLU A C 1
ATOM 633 O O . GLU A 1 86 ? 6.876 -13.800 8.669 1.00 96.94 86 GLU A O 1
ATOM 638 N N . HIS A 1 87 ? 9.042 -14.198 8.253 1.00 95.69 87 HIS A N 1
ATOM 639 C CA . HIS A 1 87 ? 9.255 -15.006 9.452 1.00 95.69 87 HIS A CA 1
ATOM 640 C C . HIS A 1 87 ? 8.902 -14.249 10.741 1.00 95.69 87 HIS A C 1
ATOM 642 O O . HIS A 1 87 ? 8.300 -14.821 11.646 1.00 95.69 87 HIS A O 1
ATOM 648 N N . THR A 1 88 ? 9.232 -12.955 10.816 1.00 95.75 88 THR A N 1
ATOM 649 C CA . THR A 1 88 ? 8.879 -12.109 11.969 1.00 95.75 88 THR A CA 1
ATOM 650 C C . THR A 1 88 ? 7.373 -11.817 12.034 1.00 95.75 88 THR A C 1
ATOM 652 O O . THR A 1 88 ? 6.834 -11.613 13.121 1.00 95.75 88 THR A O 1
ATOM 655 N N . ALA A 1 89 ? 6.682 -11.808 10.891 1.00 96.19 89 ALA A N 1
ATOM 656 C CA . ALA A 1 89 ? 5.255 -11.514 10.791 1.00 96.19 89 ALA A CA 1
ATOM 657 C C . ALA A 1 89 ? 4.359 -12.705 11.168 1.00 96.19 89 ALA A C 1
ATOM 659 O O . ALA A 1 89 ? 3.288 -12.501 11.739 1.00 96.19 89 ALA A O 1
ATOM 660 N N . LEU A 1 90 ? 4.787 -13.942 10.887 1.00 96.62 90 LEU A N 1
ATOM 661 C CA . LEU A 1 90 ? 3.969 -15.146 11.106 1.00 96.62 90 LEU A CA 1
ATOM 662 C C . LEU A 1 90 ? 3.423 -15.266 12.546 1.00 96.62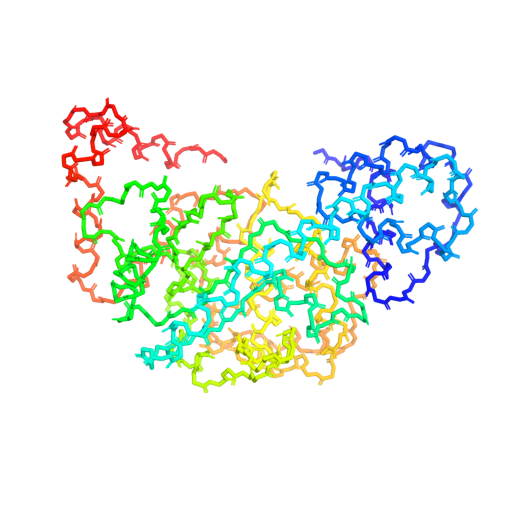 90 LEU A C 1
ATOM 664 O O . LEU A 1 90 ? 2.210 -15.437 12.687 1.00 96.62 90 LEU A O 1
ATOM 668 N N . PRO A 1 91 ? 4.224 -15.084 13.620 1.00 96.56 91 PRO A N 1
ATOM 669 C CA . PRO A 1 91 ? 3.697 -15.135 14.986 1.00 96.56 91 PRO A CA 1
ATOM 670 C C . PRO A 1 91 ? 2.646 -14.056 15.277 1.00 96.56 91 PRO A C 1
ATOM 672 O O . PRO A 1 91 ? 1.721 -14.292 16.052 1.00 96.56 91 PRO A O 1
ATOM 675 N N . VAL A 1 92 ? 2.752 -12.881 14.642 1.00 97.44 92 VAL A N 1
ATOM 676 C CA . VAL A 1 92 ? 1.761 -11.804 14.789 1.00 97.44 92 VAL A CA 1
ATOM 677 C C . VAL A 1 92 ? 0.420 -12.248 14.216 1.00 97.44 92 VAL A C 1
ATOM 679 O O . VAL A 1 92 ? -0.612 -12.067 14.858 1.00 97.44 92 VAL A O 1
ATOM 682 N N . PHE A 1 93 ? 0.421 -12.867 13.036 1.00 97.88 93 PHE A N 1
ATOM 683 C CA . PHE A 1 93 ? -0.796 -13.371 12.397 1.00 97.88 93 PHE A CA 1
ATOM 684 C C . PHE A 1 93 ? -1.472 -14.444 13.255 1.00 97.88 93 PHE A C 1
ATOM 686 O O . PHE A 1 93 ? -2.655 -14.321 13.574 1.00 97.88 93 PHE A O 1
ATOM 693 N N . GLU A 1 94 ? -0.697 -15.415 13.744 1.00 96.88 94 GLU A N 1
ATOM 694 C CA . GLU A 1 94 ? -1.177 -16.452 14.666 1.00 96.88 94 GLU A CA 1
ATOM 695 C C . GLU A 1 94 ? -1.796 -15.844 15.934 1.00 96.88 94 GLU A C 1
ATOM 697 O O . GLU A 1 94 ? -2.859 -16.268 16.399 1.00 96.88 94 GLU A O 1
ATOM 702 N N . ARG A 1 95 ? -1.162 -14.802 16.485 1.00 97.25 95 ARG A N 1
ATOM 703 C CA . ARG A 1 95 ? -1.650 -14.113 17.682 1.00 97.25 95 ARG A CA 1
ATOM 704 C C . ARG A 1 95 ? -2.975 -13.400 17.438 1.00 97.25 95 ARG A C 1
ATOM 706 O O . ARG A 1 95 ? -3.863 -13.460 18.294 1.00 97.25 95 ARG A O 1
ATOM 713 N N . LEU A 1 96 ? -3.116 -12.727 16.297 1.00 98.06 96 LEU A N 1
ATOM 714 C CA . LEU A 1 96 ? -4.349 -12.039 15.913 1.00 98.06 96 LEU A CA 1
ATOM 715 C C . LEU A 1 96 ? -5.499 -13.034 15.726 1.00 98.06 96 LEU A C 1
ATOM 717 O O . LEU A 1 96 ? -6.604 -12.786 16.212 1.00 98.06 96 LEU A O 1
ATOM 721 N N . GLU A 1 97 ? -5.231 -14.188 15.118 1.00 97.06 97 GLU A N 1
ATOM 722 C CA . GLU A 1 97 ? -6.213 -15.260 14.922 1.00 97.06 97 GLU A CA 1
ATOM 723 C C . GLU A 1 97 ? -6.651 -15.887 16.242 1.00 97.06 97 GLU A C 1
ATOM 725 O O . GLU A 1 97 ? -7.852 -15.966 16.515 1.00 97.06 97 GLU A O 1
ATOM 730 N N . ALA A 1 98 ? -5.700 -16.227 17.117 1.00 97.62 98 ALA A N 1
ATOM 731 C CA . ALA A 1 98 ? -5.985 -16.731 18.460 1.00 97.62 98 ALA A CA 1
ATOM 732 C C . ALA A 1 98 ? -6.792 -15.725 19.302 1.00 97.62 98 ALA A C 1
ATOM 734 O O . ALA A 1 98 ? -7.581 -16.105 20.167 1.00 97.62 98 ALA A O 1
ATOM 735 N N . ALA A 1 99 ? -6.623 -14.427 19.040 1.00 97.81 99 ALA A N 1
ATOM 736 C CA . ALA A 1 99 ? -7.398 -13.361 19.661 1.00 97.81 99 ALA A CA 1
ATOM 737 C C . ALA A 1 99 ? -8.728 -13.059 18.938 1.00 97.81 99 ALA A C 1
ATOM 739 O O . ALA A 1 99 ? -9.483 -12.198 19.400 1.00 97.81 99 ALA A O 1
ATOM 740 N N . SER A 1 100 ? -9.041 -13.738 17.833 1.00 97.44 100 SER A N 1
ATOM 741 C CA . SER A 1 100 ? -10.203 -13.450 16.981 1.00 97.44 100 SER A CA 1
ATOM 742 C C . SER A 1 100 ? -10.253 -11.981 16.539 1.00 97.44 100 SER A C 1
ATOM 744 O O . SER A 1 100 ? -11.298 -11.330 16.593 1.00 97.44 100 SER A O 1
ATOM 746 N N . VAL A 1 101 ? -9.101 -11.429 16.157 1.00 98.25 101 VAL A N 1
ATOM 747 C CA . VAL A 1 101 ? -8.973 -10.090 15.577 1.00 98.25 101 VAL A CA 1
ATOM 748 C C . VAL A 1 101 ? -8.931 -10.228 14.055 1.00 98.25 101 VAL A C 1
ATOM 750 O O . VAL A 1 101 ? -7.938 -10.727 13.529 1.00 98.25 101 VAL A O 1
ATOM 753 N N . PRO A 1 102 ? -9.968 -9.781 13.322 1.00 98.12 102 PRO A N 1
ATOM 754 C CA . PRO A 1 102 ? -9.909 -9.742 11.868 1.00 98.12 102 PRO A CA 1
ATOM 755 C C . PRO A 1 102 ? -8.804 -8.792 11.407 1.00 98.12 102 PRO A C 1
ATOM 757 O O . PRO A 1 102 ? -8.755 -7.637 11.843 1.00 98.12 102 PRO A O 1
ATOM 760 N N . TYR A 1 103 ? -7.955 -9.274 10.505 1.00 98.69 103 TYR A N 1
ATOM 761 C CA . TYR A 1 103 ? -6.891 -8.492 9.892 1.00 98.69 103 TYR A CA 1
ATOM 762 C C . TYR A 1 103 ? -6.813 -8.757 8.387 1.00 98.69 103 TYR A C 1
ATOM 764 O O . TYR A 1 103 ? -7.386 -9.727 7.893 1.00 98.69 103 TYR A O 1
ATOM 772 N N . ALA A 1 104 ? -6.110 -7.891 7.664 1.00 98.75 104 ALA A N 1
ATOM 773 C CA . ALA A 1 104 ? -5.707 -8.127 6.285 1.00 98.75 104 ALA A CA 1
ATOM 774 C C . ALA A 1 104 ? -4.294 -7.581 6.053 1.00 98.75 104 ALA A C 1
ATOM 776 O O . ALA A 1 104 ? -4.034 -6.412 6.326 1.00 98.75 104 ALA A O 1
ATOM 777 N N . VAL A 1 105 ? -3.394 -8.410 5.541 1.00 98.62 105 VAL A N 1
ATOM 778 C CA . VAL A 1 105 ? -2.068 -8.016 5.073 1.00 98.62 105 VAL A CA 1
ATOM 779 C C . VAL A 1 105 ? -2.217 -7.138 3.835 1.00 98.62 105 VAL A C 1
ATOM 781 O O . VAL A 1 105 ? -3.071 -7.374 2.973 1.00 98.62 105 VAL A O 1
ATOM 784 N N . LEU A 1 106 ? -1.404 -6.090 3.768 1.00 98.38 106 LEU A N 1
ATOM 785 C CA . LEU A 1 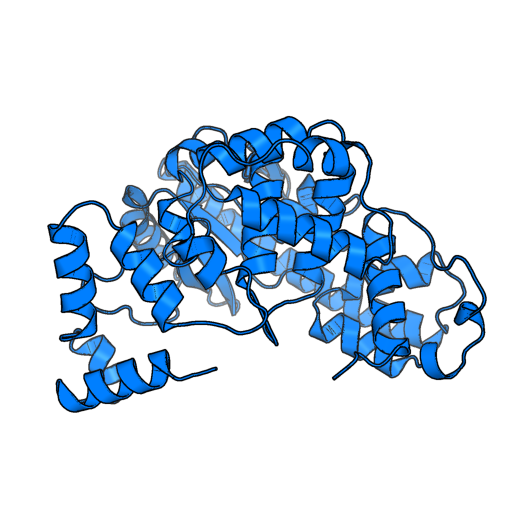106 ? -1.459 -5.072 2.733 1.00 98.38 106 LEU A CA 1
ATOM 786 C C . LEU A 1 106 ? -0.136 -4.966 1.967 1.00 98.38 106 LEU A C 1
ATOM 788 O O . LEU A 1 106 ? 0.910 -5.440 2.407 1.00 98.38 106 LEU A O 1
ATOM 792 N N . LYS A 1 107 ? -0.204 -4.237 0.847 1.00 95.62 107 LYS A N 1
ATOM 793 C CA . LYS A 1 107 ? 0.933 -3.723 0.072 1.00 95.62 107 LYS A CA 1
ATOM 794 C C . LYS A 1 107 ? 1.982 -4.799 -0.208 1.00 95.62 107 LYS A C 1
ATOM 796 O O . LYS A 1 107 ? 1.625 -5.884 -0.633 1.00 95.62 107 LYS A O 1
ATOM 801 N N . GLY A 1 108 ? 3.259 -4.481 0.001 1.00 96.00 108 GLY A N 1
ATOM 802 C CA . GLY A 1 108 ? 4.394 -5.232 -0.509 1.00 96.00 108 GLY A CA 1
ATOM 803 C C . GLY A 1 108 ? 4.350 -6.726 -0.210 1.00 96.00 108 GLY A C 1
ATOM 804 O O . GLY A 1 108 ? 4.528 -7.498 -1.141 1.00 96.00 108 GLY A O 1
ATOM 805 N N . LEU A 1 109 ? 4.048 -7.126 1.031 1.00 97.75 109 LEU A N 1
ATOM 806 C CA . LEU A 1 109 ? 3.952 -8.545 1.392 1.00 97.75 109 LEU A CA 1
ATOM 807 C C . LEU A 1 109 ? 2.776 -9.217 0.670 1.00 97.75 109 LEU A C 1
ATOM 809 O O . LEU A 1 109 ? 2.964 -10.227 0.001 1.00 97.75 109 LEU A O 1
ATOM 813 N N . ALA A 1 110 ? 1.572 -8.643 0.748 1.00 97.94 110 ALA A N 1
ATOM 814 C CA . ALA A 1 110 ? 0.403 -9.217 0.080 1.00 97.94 110 ALA A CA 1
ATOM 815 C C . ALA A 1 110 ? 0.597 -9.281 -1.445 1.00 97.94 110 ALA A C 1
ATOM 817 O O . ALA A 1 110 ? 0.377 -10.321 -2.053 1.00 97.94 110 ALA A O 1
ATOM 818 N N . THR A 1 111 ? 1.062 -8.191 -2.053 1.00 97.06 111 THR A N 1
ATOM 819 C CA . THR A 1 111 ? 1.257 -8.065 -3.501 1.00 97.06 111 THR A CA 1
ATOM 820 C C . THR A 1 111 ? 2.369 -8.967 -4.026 1.00 97.06 111 THR A C 1
ATOM 822 O O . THR A 1 111 ? 2.230 -9.510 -5.119 1.00 97.06 111 THR A O 1
ATOM 825 N N . ALA A 1 112 ? 3.426 -9.213 -3.243 1.00 96.88 112 ALA A N 1
ATOM 826 C CA . ALA A 1 112 ? 4.448 -10.200 -3.586 1.00 96.88 112 ALA A CA 1
ATOM 827 C C . ALA A 1 112 ? 3.848 -11.598 -3.798 1.00 96.88 112 ALA A C 1
ATOM 829 O O . ALA A 1 112 ? 4.142 -12.246 -4.794 1.00 96.88 112 ALA A O 1
ATOM 830 N N . HIS A 1 113 ? 2.994 -12.053 -2.879 1.00 97.06 113 HIS A N 1
ATOM 831 C CA . HIS A 1 113 ? 2.481 -13.429 -2.886 1.00 97.06 113 HIS A CA 1
ATOM 832 C C . HIS A 1 113 ? 1.207 -13.623 -3.710 1.00 97.06 113 HIS A C 1
ATOM 834 O O . HIS A 1 113 ? 0.930 -14.740 -4.135 1.00 97.06 113 HIS A O 1
ATOM 840 N N . LEU A 1 114 ? 0.421 -12.565 -3.915 1.00 97.44 114 LEU A N 1
ATOM 841 C CA . LEU A 1 114 ? -0.879 -12.652 -4.588 1.00 97.44 114 LEU A CA 1
ATOM 842 C C . LEU A 1 114 ? -0.861 -12.211 -6.047 1.00 97.44 114 LEU A C 1
ATOM 844 O O . LEU A 1 114 ? -1.674 -12.705 -6.822 1.00 97.44 114 LEU A O 1
ATOM 848 N N . ASP A 1 115 ? 0.001 -11.256 -6.399 1.00 95.75 115 ASP A N 1
ATOM 849 C CA . ASP A 1 115 ? -0.112 -10.543 -7.673 1.00 95.75 115 ASP A CA 1
ATOM 850 C C . ASP A 1 115 ? 1.136 -10.739 -8.555 1.00 95.75 115 ASP A C 1
ATOM 852 O O . ASP A 1 115 ? 1.027 -10.840 -9.777 1.00 95.75 115 ASP A O 1
ATOM 856 N N . HIS A 1 116 ? 2.334 -10.815 -7.963 1.00 93.38 116 HIS A N 1
ATOM 857 C CA . HIS A 1 116 ? 3.555 -11.102 -8.718 1.00 93.38 116 HIS A CA 1
ATOM 858 C C . HIS A 1 116 ? 3.651 -12.581 -9.112 1.00 93.38 116 HIS A C 1
ATOM 860 O O . HIS A 1 116 ? 3.328 -13.471 -8.332 1.00 93.38 116 HIS A O 1
ATOM 866 N N . ALA A 1 117 ? 4.189 -12.845 -10.308 1.00 87.81 117 ALA A N 1
ATOM 867 C CA . ALA A 1 117 ? 4.425 -14.210 -10.789 1.00 87.81 117 ALA A CA 1
ATOM 868 C C . ALA A 1 117 ? 5.426 -14.993 -9.914 1.00 87.81 117 ALA A C 1
ATOM 870 O O . ALA A 1 117 ? 5.357 -16.216 -9.824 1.00 87.81 117 ALA A O 1
ATOM 871 N N . ASP A 1 118 ? 6.357 -14.279 -9.277 1.00 88.44 118 ASP A N 1
ATOM 872 C CA . ASP A 1 118 ? 7.311 -14.799 -8.301 1.00 88.44 118 ASP A CA 1
ATOM 873 C C . ASP A 1 118 ? 7.406 -13.788 -7.139 1.00 88.44 118 ASP A C 1
ATOM 875 O O . ASP A 1 118 ? 7.707 -12.613 -7.393 1.00 88.44 118 ASP A O 1
ATOM 879 N N . PRO A 1 119 ? 7.190 -14.198 -5.872 1.00 92.12 119 PRO A N 1
ATOM 880 C CA . PRO A 1 119 ? 7.239 -13.287 -4.726 1.00 92.12 119 PRO A CA 1
ATOM 881 C C . PRO A 1 119 ? 8.556 -12.524 -4.580 1.00 92.12 119 PRO A C 1
ATOM 883 O O . PRO A 1 119 ? 8.579 -11.399 -4.077 1.00 92.12 119 PRO A O 1
ATOM 886 N N . SER A 1 120 ? 9.662 -13.081 -5.080 1.00 90.94 120 SER A N 1
ATOM 887 C CA . SER A 1 120 ? 10.969 -12.424 -5.054 1.00 90.94 120 SER A CA 1
ATOM 888 C C . SER A 1 120 ? 11.044 -11.168 -5.926 1.00 90.94 120 SER A C 1
ATOM 890 O O . SER A 1 120 ? 12.001 -10.405 -5.789 1.00 90.94 120 SER A O 1
ATOM 892 N N . TRP A 1 121 ? 10.056 -10.921 -6.797 1.00 91.31 121 TRP A N 1
ATOM 893 C CA . TRP A 1 121 ? 10.005 -9.758 -7.689 1.00 91.31 121 TRP A CA 1
ATOM 894 C C . TRP A 1 121 ? 9.516 -8.481 -7.000 1.00 91.31 121 TRP A C 1
ATOM 896 O O . TRP A 1 121 ? 9.644 -7.389 -7.564 1.00 91.31 121 TRP A O 1
ATOM 906 N N . ARG A 1 122 ? 8.992 -8.581 -5.774 1.00 94.62 122 ARG A N 1
ATOM 907 C CA . ARG A 1 122 ? 8.485 -7.434 -5.023 1.00 94.62 122 ARG A CA 1
ATOM 908 C C . ARG A 1 122 ? 9.329 -7.173 -3.780 1.00 94.62 122 ARG A C 1
ATOM 910 O O . ARG A 1 122 ? 9.249 -7.879 -2.787 1.00 94.62 122 ARG A O 1
ATOM 917 N N . GLN A 1 123 ? 10.098 -6.084 -3.797 1.00 95.38 123 GLN A N 1
ATOM 918 C CA . GLN A 1 123 ? 10.915 -5.671 -2.650 1.00 95.38 123 GLN A CA 1
ATOM 919 C C . GLN A 1 123 ? 10.102 -4.879 -1.616 1.00 95.38 123 GLN A C 1
ATOM 921 O O . GLN A 1 123 ? 9.725 -3.735 -1.874 1.00 95.38 123 GLN A O 1
ATOM 926 N N . PHE A 1 124 ? 9.914 -5.412 -0.413 1.00 95.50 124 PHE A N 1
ATOM 927 C CA . PHE A 1 124 ? 9.290 -4.713 0.719 1.00 95.50 124 PHE A CA 1
ATOM 928 C C . PHE A 1 124 ? 10.202 -4.711 1.953 1.00 95.50 124 PHE A C 1
ATOM 930 O O . PHE A 1 124 ? 11.127 -5.514 2.044 1.00 95.50 124 PHE A O 1
ATOM 937 N N . GLY A 1 125 ? 10.010 -3.730 2.841 1.00 93.94 125 GLY A N 1
ATOM 938 C CA . GLY A 1 125 ? 10.890 -3.498 4.000 1.00 93.94 125 GLY A CA 1
ATOM 939 C C . GLY A 1 125 ? 10.182 -3.601 5.351 1.00 93.94 125 GLY A C 1
ATOM 940 O O . GLY A 1 125 ? 10.824 -3.492 6.390 1.00 93.94 125 GLY A O 1
ATOM 941 N N . ASP A 1 126 ? 8.873 -3.790 5.312 1.00 95.88 126 ASP A N 1
ATOM 942 C CA . ASP A 1 126 ? 7.917 -3.633 6.391 1.00 95.88 126 ASP A CA 1
ATOM 943 C C . ASP A 1 126 ? 6.752 -4.611 6.195 1.00 95.88 126 ASP A C 1
ATOM 945 O O . ASP A 1 126 ? 6.539 -5.166 5.111 1.00 95.88 126 ASP A O 1
ATOM 949 N N . VAL A 1 127 ? 6.001 -4.833 7.270 1.00 97.75 127 VAL A N 1
ATOM 950 C CA . VAL A 1 127 ? 4.721 -5.542 7.248 1.00 97.75 127 VAL A CA 1
ATOM 951 C C . VAL A 1 127 ? 3.618 -4.514 7.427 1.00 97.75 127 VAL A C 1
ATOM 953 O O . VAL A 1 127 ? 3.577 -3.826 8.440 1.00 97.75 127 VAL A O 1
ATOM 956 N N . ASP A 1 128 ? 2.683 -4.440 6.487 1.00 98.12 128 ASP A N 1
ATOM 957 C CA . ASP A 1 128 ? 1.493 -3.607 6.625 1.00 98.12 128 ASP A CA 1
ATOM 958 C C . ASP A 1 128 ? 0.267 -4.475 6.938 1.00 98.12 128 ASP A C 1
ATOM 960 O O . ASP A 1 128 ? -0.076 -5.375 6.169 1.00 98.12 128 ASP A O 1
ATOM 964 N N . LEU A 1 129 ? -0.438 -4.176 8.029 1.00 97.75 129 LEU A N 1
ATOM 965 C CA . LEU A 1 129 ? -1.673 -4.854 8.425 1.00 97.75 129 LEU A CA 1
ATOM 966 C C . LEU A 1 129 ? -2.834 -3.881 8.550 1.00 97.75 129 LEU A C 1
ATOM 968 O O . LEU A 1 129 ? -2.711 -2.876 9.230 1.00 97.75 129 LEU A O 1
ATOM 97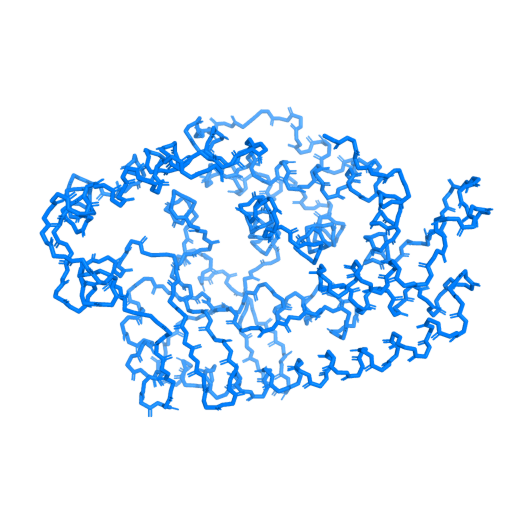2 N N . LEU A 1 130 ? -3.996 -4.211 7.996 1.00 98.69 130 LEU A N 1
ATOM 973 C CA . LEU A 1 130 ? -5.260 -3.551 8.304 1.00 98.69 130 LEU A CA 1
ATOM 974 C C . LEU A 1 130 ? -5.979 -4.292 9.426 1.00 98.69 130 LEU A C 1
ATOM 976 O O . LEU A 1 130 ? -6.176 -5.498 9.336 1.00 98.69 130 LEU A O 1
ATOM 980 N N . VAL A 1 131 ? -6.450 -3.561 10.429 1.00 98.31 131 VAL A N 1
ATOM 981 C CA . VAL A 1 131 ? -7.371 -4.024 11.474 1.00 98.31 131 VAL A CA 1
ATOM 982 C C . VAL A 1 131 ? -8.501 -3.012 11.633 1.00 98.31 131 VAL A C 1
ATOM 984 O O . VAL A 1 131 ? -8.397 -1.871 11.181 1.00 98.31 131 VAL A O 1
ATOM 987 N N . ALA A 1 132 ? -9.613 -3.391 12.263 1.00 96.50 132 ALA A N 1
ATOM 988 C CA . ALA A 1 132 ? -10.673 -2.411 12.484 1.00 96.50 132 ALA A CA 1
ATOM 989 C C . ALA A 1 132 ? -10.230 -1.391 13.555 1.00 96.50 132 ALA A C 1
ATOM 991 O O . ALA A 1 132 ? -9.563 -1.779 14.522 1.00 96.50 132 ALA A O 1
ATOM 992 N N . PRO A 1 133 ? -10.646 -0.112 13.471 1.00 93.88 133 PRO A N 1
ATOM 993 C CA . PRO A 1 133 ? -10.321 0.895 14.487 1.00 93.88 133 PRO A CA 1
ATOM 994 C C . PRO A 1 133 ? -10.682 0.477 15.921 1.00 93.88 133 PRO A C 1
ATOM 996 O O . PRO A 1 133 ? -10.001 0.845 16.874 1.00 93.88 133 PRO A O 1
ATOM 999 N N . THR A 1 134 ? -11.740 -0.322 16.084 1.00 94.69 134 THR A N 1
ATOM 1000 C CA . THR A 1 134 ? -12.181 -0.871 17.376 1.00 94.69 134 THR A CA 1
ATOM 1001 C C . THR A 1 134 ? -11.221 -1.909 17.962 1.00 94.69 134 THR A C 1
ATOM 1003 O O . THR A 1 134 ? -11.227 -2.115 19.174 1.00 94.69 134 THR A O 1
ATOM 1006 N N . HIS A 1 135 ? -10.382 -2.539 17.137 1.00 95.94 135 HIS A N 1
ATOM 1007 C CA . HIS A 1 135 ? -9.409 -3.546 17.554 1.00 95.94 135 HIS A CA 1
ATOM 1008 C C . HIS A 1 135 ? -8.011 -2.976 17.810 1.00 95.94 135 HIS A C 1
ATOM 1010 O O . HIS A 1 135 ? -7.224 -3.646 18.472 1.00 95.94 135 HIS A O 1
ATOM 1016 N N . LEU A 1 136 ? -7.699 -1.754 17.359 1.00 93.69 136 LEU A N 1
ATOM 1017 C CA . LEU A 1 136 ? -6.342 -1.193 17.422 1.00 93.69 136 LEU A CA 1
ATOM 1018 C C . LEU A 1 136 ? -5.727 -1.255 18.828 1.00 93.69 136 LEU A C 1
ATOM 1020 O O . LEU A 1 136 ? -4.601 -1.718 18.987 1.00 93.69 136 LEU A O 1
ATOM 1024 N N . ARG A 1 137 ? -6.490 -0.867 19.859 1.00 92.31 137 ARG A N 1
ATOM 1025 C CA . ARG A 1 137 ? -6.027 -0.935 21.253 1.00 92.31 137 ARG A CA 1
ATOM 1026 C C . ARG A 1 137 ? -5.648 -2.360 21.662 1.00 92.31 137 ARG A C 1
ATOM 1028 O O . ARG A 1 137 ? -4.603 -2.561 22.266 1.00 92.31 137 ARG A O 1
ATOM 1035 N N . ARG A 1 138 ? -6.495 -3.335 21.326 1.00 95.56 138 ARG A N 1
ATOM 1036 C CA . ARG A 1 138 ? -6.259 -4.747 21.642 1.00 95.56 138 ARG A CA 1
ATOM 1037 C C . ARG A 1 138 ? -5.037 -5.278 20.897 1.00 95.56 138 ARG A C 1
ATOM 1039 O O . ARG A 1 138 ? -4.254 -6.013 21.478 1.00 95.56 138 ARG A O 1
ATOM 1046 N N . VAL A 1 139 ? -4.861 -4.895 19.632 1.00 97.00 139 VAL A N 1
ATOM 1047 C CA . VAL A 1 139 ? -3.683 -5.271 18.838 1.00 97.00 139 VAL A CA 1
ATOM 1048 C C . VAL A 1 139 ? -2.412 -4.702 19.450 1.00 97.00 139 VAL A C 1
ATOM 1050 O O . VAL A 1 139 ? -1.454 -5.443 19.614 1.00 97.00 139 VAL A O 1
ATOM 1053 N N . ARG A 1 140 ? -2.419 -3.430 19.864 1.00 94.69 140 ARG A N 1
ATOM 1054 C CA . ARG A 1 140 ? -1.288 -2.830 20.579 1.00 94.69 140 ARG A CA 1
ATOM 1055 C C . ARG A 1 140 ? -0.930 -3.627 21.833 1.00 94.69 140 ARG A C 1
ATOM 1057 O O . ARG A 1 140 ? 0.225 -3.985 21.995 1.00 94.69 140 ARG A O 1
ATOM 1064 N N . GLU A 1 141 ? -1.913 -3.935 22.678 1.00 95.19 141 GLU A N 1
ATOM 1065 C CA . GLU A 1 141 ? -1.695 -4.700 23.916 1.00 95.19 141 GLU A CA 1
ATOM 1066 C C . GLU A 1 141 ? -1.116 -6.104 23.634 1.00 95.19 141 GLU A C 1
ATOM 1068 O O . GLU A 1 141 ? -0.244 -6.565 24.367 1.00 95.19 141 GLU A O 1
ATOM 1073 N N . LEU A 1 142 ? -1.553 -6.768 22.555 1.00 97.00 142 LEU A N 1
ATOM 1074 C CA . LEU A 1 142 ? -0.991 -8.053 22.117 1.00 97.00 142 LEU A CA 1
ATOM 1075 C C . LEU A 1 142 ? 0.461 -7.908 21.642 1.00 97.00 142 LEU A C 1
ATOM 1077 O O . LEU A 1 142 ? 1.325 -8.652 22.091 1.00 97.00 142 LEU A O 1
ATOM 1081 N N . LEU A 1 143 ? 0.731 -6.930 20.776 1.00 96.75 143 LEU A N 1
ATOM 1082 C CA . LEU A 1 143 ? 2.065 -6.675 20.233 1.00 96.75 143 LEU A CA 1
ATOM 1083 C C . LEU A 1 143 ? 3.066 -6.298 21.335 1.00 96.75 143 LEU A C 1
ATOM 1085 O O . LEU A 1 143 ? 4.176 -6.824 21.360 1.00 96.75 143 LEU A O 1
ATOM 1089 N N . GLU A 1 144 ? 2.674 -5.431 22.271 1.00 95.38 144 GLU A N 1
ATOM 1090 C CA . GLU A 1 144 ? 3.503 -5.043 23.420 1.00 95.38 144 GLU A CA 1
ATOM 1091 C C . GLU A 1 144 ? 3.829 -6.243 24.320 1.00 95.38 144 GLU A C 1
ATOM 1093 O O . GLU A 1 144 ? 4.967 -6.375 24.776 1.00 95.38 144 GLU A O 1
ATOM 1098 N N . ALA A 1 145 ? 2.864 -7.145 24.537 1.00 95.69 145 ALA A N 1
ATOM 1099 C CA . ALA A 1 145 ? 3.089 -8.387 25.278 1.00 95.69 145 ALA A CA 1
ATOM 1100 C C . ALA A 1 145 ? 4.071 -9.333 24.562 1.00 95.69 145 ALA A C 1
ATOM 1102 O O . ALA A 1 145 ? 4.841 -10.024 25.227 1.00 95.69 145 ALA A O 1
ATOM 1103 N N . ASP A 1 146 ? 4.094 -9.304 23.229 1.00 94.38 146 ASP A N 1
ATOM 1104 C CA . ASP A 1 146 ? 5.007 -10.087 22.389 1.00 94.38 146 ASP A CA 1
ATOM 1105 C C . ASP A 1 146 ? 6.359 -9.370 22.154 1.00 94.38 146 ASP A C 1
ATOM 1107 O O . ASP A 1 146 ? 7.191 -9.811 21.361 1.00 94.38 146 ASP A O 1
ATOM 1111 N N . GLY A 1 147 ? 6.610 -8.260 22.860 1.00 94.50 147 GLY A N 1
ATOM 1112 C CA . GLY A 1 147 ? 7.890 -7.548 22.857 1.00 94.50 147 GLY A CA 1
ATOM 1113 C C . GLY A 1 147 ? 8.061 -6.514 21.741 1.00 94.50 147 GLY A C 1
ATOM 1114 O O . GLY A 1 147 ? 9.143 -5.927 21.623 1.00 94.50 147 GLY A O 1
ATOM 1115 N N . TRP A 1 148 ? 7.020 -6.245 20.951 1.00 96.12 148 TRP A N 1
ATOM 1116 C CA . TRP A 1 148 ? 7.023 -5.145 19.990 1.00 96.12 148 TRP A CA 1
ATOM 1117 C C . TRP A 1 148 ? 6.949 -3.801 20.707 1.00 96.12 148 TRP A C 1
ATOM 1119 O O . TRP A 1 148 ? 6.292 -3.644 21.737 1.00 96.12 148 TRP A O 1
ATOM 1129 N N . ARG A 1 149 ? 7.606 -2.792 20.135 1.00 94.19 149 ARG A N 1
ATOM 1130 C CA . ARG A 1 149 ? 7.615 -1.434 20.687 1.00 94.19 149 ARG A CA 1
ATOM 1131 C C . ARG A 1 149 ? 7.064 -0.449 19.681 1.00 94.19 149 ARG A C 1
ATOM 1133 O O . ARG A 1 149 ? 7.514 -0.418 18.539 1.00 94.19 149 ARG A O 1
ATOM 1140 N N . GLN A 1 150 ? 6.128 0.384 20.119 1.00 91.50 150 GLN A N 1
ATOM 1141 C CA . GLN A 1 150 ? 5.615 1.474 19.298 1.00 91.50 150 GLN A CA 1
ATOM 1142 C C . GLN A 1 150 ? 6.746 2.464 18.969 1.00 91.50 150 GLN A C 1
ATOM 1144 O O . GLN A 1 150 ? 7.453 2.929 19.864 1.00 91.50 150 GLN A O 1
ATOM 1149 N N . GLY A 1 151 ? 6.909 2.802 17.688 1.00 86.62 151 GLY A N 1
ATOM 1150 C CA . GLY A 1 151 ? 8.036 3.609 17.203 1.00 86.62 151 GLY A CA 1
ATOM 1151 C C . GLY A 1 151 ? 7.988 5.089 17.597 1.00 86.62 151 GLY A C 1
ATOM 1152 O O . GLY A 1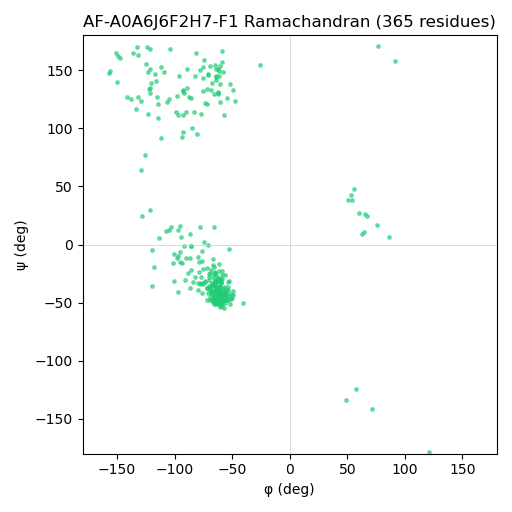 151 ? 9.010 5.771 17.582 1.00 86.62 151 GLY A O 1
ATOM 1153 N N . TYR A 1 152 ? 6.815 5.616 17.961 1.00 79.88 152 TYR A N 1
ATOM 1154 C CA . TYR A 1 152 ? 6.651 7.027 18.319 1.00 79.88 152 TYR A CA 1
ATOM 1155 C C . TYR A 1 152 ? 5.447 7.277 19.229 1.00 79.88 152 TYR A C 1
ATOM 1157 O O . TYR A 1 152 ? 4.414 6.621 19.117 1.00 79.88 152 TYR A O 1
ATOM 1165 N N . ALA A 1 153 ? 5.540 8.296 20.088 1.00 75.00 153 ALA A N 1
ATOM 1166 C CA . ALA A 1 153 ? 4.414 8.745 20.904 1.00 75.00 153 ALA A CA 1
ATOM 1167 C C . ALA A 1 153 ? 3.359 9.473 20.050 1.00 75.00 153 ALA A C 1
ATOM 1169 O O . ALA A 1 153 ? 3.675 10.368 19.258 1.00 75.00 153 ALA A O 1
ATOM 1170 N N . LEU A 1 154 ? 2.087 9.127 20.247 1.00 72.44 154 LEU A N 1
ATOM 1171 C CA . LEU A 1 154 ? 0.951 9.818 19.637 1.00 72.44 154 LEU A CA 1
ATOM 1172 C C . LEU A 1 154 ? 0.474 10.973 20.529 1.00 72.44 154 LEU A C 1
ATOM 1174 O O . LEU A 1 154 ? 0.605 10.894 21.749 1.00 72.44 154 LEU A O 1
ATOM 1178 N N . PRO A 1 155 ? -0.113 12.048 19.968 1.00 69.44 155 PRO A N 1
ATOM 1179 C CA . PRO A 1 155 ? -0.819 13.017 20.794 1.00 69.44 155 PRO A CA 1
ATOM 1180 C C . PRO A 1 155 ? -1.995 12.353 21.527 1.00 69.44 155 PRO A C 1
ATOM 1182 O O . PRO A 1 155 ? -2.688 11.499 20.966 1.00 69.44 155 PRO A O 1
ATOM 1185 N N . ASP A 1 156 ? -2.276 12.796 22.753 1.00 66.38 156 ASP A N 1
ATOM 1186 C CA . ASP A 1 156 ? -3.443 12.336 23.508 1.00 66.38 156 ASP A CA 1
ATOM 1187 C C . ASP A 1 156 ? -4.719 12.420 22.661 1.00 66.38 156 ASP A C 1
ATOM 1189 O O . ASP A 1 156 ? -5.008 13.443 22.031 1.00 66.38 156 ASP A O 1
ATOM 1193 N N . ARG A 1 157 ? -5.510 11.339 22.674 1.00 69.69 157 ARG A N 1
ATOM 1194 C CA . ARG A 1 157 ? -6.785 11.217 21.940 1.00 69.69 157 ARG A CA 1
ATOM 1195 C C . ARG A 1 157 ? -6.659 11.302 20.412 1.00 69.69 157 ARG A C 1
ATOM 1197 O O . ARG A 1 157 ? -7.688 11.357 19.741 1.00 69.69 157 ARG A O 1
ATOM 1204 N N . HIS A 1 158 ? -5.444 11.287 19.853 1.00 76.62 158 HIS A N 1
ATOM 1205 C CA . HIS A 1 158 ? -5.223 11.272 18.401 1.00 76.62 158 HIS A CA 1
ATOM 1206 C C . HIS A 1 158 ? -5.139 9.882 17.790 1.00 76.62 158 HIS A C 1
ATOM 1208 O O . HIS A 1 158 ? -5.252 9.773 16.574 1.00 76.62 158 HIS A O 1
ATOM 1214 N N . GLU A 1 159 ? -5.026 8.834 18.607 1.00 81.00 159 GLU A N 1
ATOM 1215 C CA . GLU A 1 159 ? -4.981 7.445 18.141 1.00 81.00 159 GLU A CA 1
ATOM 1216 C C . GLU A 1 159 ? -6.126 7.133 17.169 1.00 81.00 159 GLU A C 1
ATOM 1218 O O . GLU A 1 159 ? -5.874 6.665 16.074 1.00 81.00 159 GLU A O 1
ATOM 1223 N N . ARG A 1 160 ? -7.369 7.532 17.463 1.00 83.31 160 ARG A N 1
ATOM 1224 C CA . ARG A 1 160 ? -8.524 7.308 16.567 1.00 83.31 160 ARG A CA 1
ATOM 1225 C C . ARG A 1 160 ? -8.470 8.078 15.233 1.00 83.31 160 ARG A C 1
ATOM 1227 O O . ARG A 1 160 ? -9.223 7.765 14.309 1.00 83.31 160 ARG A O 1
ATOM 1234 N N . PHE A 1 161 ? -7.639 9.114 15.135 1.00 86.06 161 PHE A N 1
ATOM 1235 C CA . PHE A 1 161 ? -7.508 9.958 13.942 1.00 86.06 161 PHE A CA 1
ATOM 1236 C C . PHE A 1 161 ? -6.291 9.597 13.087 1.00 86.06 161 PHE A C 1
ATOM 1238 O O . PHE A 1 161 ? -6.160 10.116 11.973 1.00 86.06 161 PHE A O 1
ATOM 1245 N N . THR A 1 162 ? -5.410 8.715 13.569 1.00 87.25 162 THR A N 1
ATOM 1246 C CA . THR A 1 162 ? -4.343 8.172 12.732 1.00 87.25 162 THR A CA 1
ATOM 1247 C C . THR A 1 162 ? -4.904 7.150 11.753 1.00 87.25 162 THR A C 1
ATOM 1249 O O . THR A 1 162 ? -5.993 6.605 11.920 1.00 87.25 162 THR A O 1
ATOM 1252 N N . HIS A 1 163 ? -4.160 6.922 10.679 1.00 91.31 163 HIS A N 1
ATOM 1253 C CA . HIS A 1 163 ? -4.461 5.828 9.764 1.00 91.31 163 HIS A CA 1
ATOM 1254 C C . HIS A 1 163 ? -3.730 4.541 10.165 1.00 91.31 163 HIS A C 1
ATOM 1256 O O . HIS A 1 163 ? -4.292 3.473 9.974 1.00 91.31 163 HIS A O 1
ATOM 1262 N N . ALA A 1 164 ? -2.548 4.658 10.782 1.00 93.38 164 ALA A N 1
ATOM 1263 C CA . ALA A 1 164 ? -1.709 3.553 11.216 1.00 93.38 164 ALA A CA 1
ATOM 1264 C C . ALA A 1 164 ? -0.863 3.919 12.446 1.00 93.38 164 ALA A C 1
ATOM 1266 O O . ALA A 1 164 ? -0.737 5.105 12.798 1.00 93.38 164 ALA A O 1
ATOM 1267 N N . VAL A 1 165 ? -0.311 2.888 13.083 1.00 93.75 165 VAL A N 1
ATOM 1268 C CA . VAL A 1 165 ? 0.672 2.950 14.168 1.00 93.75 165 VAL A CA 1
ATOM 1269 C C . VAL A 1 165 ? 1.808 1.981 13.849 1.00 93.75 165 VAL A C 1
ATOM 1271 O O . VAL A 1 165 ? 1.551 0.803 13.616 1.00 93.75 165 VAL A O 1
ATOM 1274 N N . THR A 1 166 ? 3.039 2.483 13.870 1.00 94.94 166 THR A N 1
ATOM 1275 C CA . THR A 1 166 ? 4.245 1.699 13.583 1.00 94.94 166 THR A CA 1
ATOM 1276 C C . THR A 1 166 ? 4.803 1.050 14.845 1.00 94.94 166 THR A C 1
ATOM 1278 O O . THR A 1 166 ? 4.952 1.705 15.885 1.00 94.94 166 THR A O 1
ATOM 1281 N N . PHE A 1 167 ? 5.159 -0.224 14.733 1.00 95.94 167 PHE A N 1
ATOM 1282 C CA . PHE A 1 167 ? 5.811 -1.031 15.754 1.00 95.94 167 PHE A CA 1
ATOM 1283 C C . PHE A 1 167 ? 7.126 -1.597 15.224 1.00 95.94 167 PHE A C 1
ATOM 1285 O O . PHE A 1 167 ? 7.249 -1.913 14.045 1.00 95.94 167 PHE A O 1
ATOM 1292 N N . HIS A 1 168 ? 8.095 -1.779 16.115 1.00 94.69 168 HIS A N 1
ATOM 1293 C CA . HIS A 1 168 ? 9.365 -2.418 15.797 1.00 94.69 168 HIS A CA 1
ATOM 1294 C C . HIS A 1 168 ? 9.581 -3.645 16.675 1.00 94.69 168 HIS A C 1
ATOM 1296 O O . HIS A 1 168 ? 9.394 -3.591 17.897 1.00 94.69 168 HIS A O 1
ATOM 1302 N N . ALA A 1 169 ? 10.009 -4.734 16.046 1.00 90.69 169 ALA A N 1
ATOM 1303 C CA . ALA A 1 169 ? 10.521 -5.906 16.736 1.00 90.69 169 ALA A CA 1
ATOM 1304 C C . ALA A 1 169 ? 11.989 -5.699 17.142 1.00 90.69 169 ALA A C 1
ATOM 1306 O O . ALA A 1 169 ? 12.696 -4.841 16.607 1.00 90.69 169 ALA A O 1
ATOM 1307 N N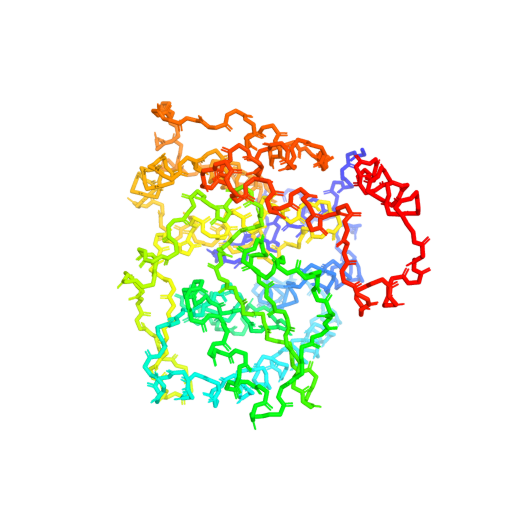 . ALA A 1 170 ? 12.494 -6.549 18.039 1.00 86.62 170 ALA A N 1
ATOM 1308 C CA . ALA A 1 170 ? 13.924 -6.595 18.360 1.00 86.62 170 ALA A CA 1
ATOM 1309 C C . ALA A 1 170 ? 14.803 -6.907 17.129 1.00 86.62 170 ALA A C 1
ATOM 1311 O O . ALA A 1 170 ? 15.956 -6.489 17.075 1.00 86.62 170 ALA A O 1
ATOM 1312 N N . SER A 1 171 ? 14.246 -7.591 16.123 1.00 84.62 171 SER A N 1
ATOM 1313 C CA . SER A 1 171 ? 14.887 -7.878 14.832 1.00 84.62 171 SER A CA 1
ATOM 1314 C C . SER A 1 171 ? 14.975 -6.670 13.889 1.00 84.62 171 SER A C 1
ATOM 1316 O O . SER A 1 171 ? 15.457 -6.822 12.769 1.00 84.62 171 SER A O 1
ATOM 1318 N N . LEU A 1 172 ? 14.517 -5.487 14.321 1.00 86.94 172 LEU A N 1
ATOM 1319 C CA . LEU A 1 172 ? 14.400 -4.255 13.529 1.00 86.94 172 LEU A CA 1
ATOM 1320 C C . LEU A 1 172 ? 13.398 -4.330 12.367 1.00 86.94 172 LEU A C 1
ATOM 1322 O O . LEU A 1 172 ? 13.343 -3.412 11.553 1.00 86.94 172 LEU A O 1
ATOM 1326 N N . VAL A 1 173 ? 12.581 -5.385 12.303 1.00 93.75 173 VAL A N 1
ATOM 1327 C CA . VAL A 1 173 ? 11.441 -5.441 11.382 1.00 93.75 173 VAL A CA 1
ATOM 1328 C C . VAL A 1 173 ? 10.388 -4.433 11.826 1.00 93.75 173 VAL A C 1
ATOM 1330 O O . VAL A 1 173 ? 10.043 -4.354 13.009 1.00 93.75 173 VAL A O 1
ATOM 1333 N N . GLU A 1 174 ? 9.894 -3.670 10.858 1.00 96.62 174 GLU A N 1
ATOM 1334 C CA . GLU A 1 174 ? 8.821 -2.701 11.027 1.00 96.62 174 GLU A CA 1
ATOM 1335 C C . GLU A 1 174 ? 7.465 -3.349 10.723 1.00 96.62 174 GLU A C 1
ATOM 1337 O O . GLU A 1 174 ? 7.305 -4.053 9.724 1.00 96.62 174 GLU A O 1
ATOM 1342 N N . LEU A 1 175 ? 6.496 -3.114 11.605 1.00 97.62 175 LEU A N 1
ATOM 1343 C CA . LEU A 1 175 ? 5.105 -3.522 11.466 1.00 97.62 175 LEU A CA 1
ATOM 1344 C C . LEU A 1 175 ? 4.215 -2.285 11.570 1.00 97.62 175 LEU A C 1
ATOM 1346 O O . LEU A 1 175 ? 4.064 -1.700 12.643 1.00 97.62 175 LEU A O 1
ATOM 1350 N N . ASP A 1 176 ? 3.572 -1.934 10.469 1.00 97.00 176 ASP A N 1
ATOM 1351 C CA . ASP A 1 176 ? 2.571 -0.884 10.406 1.00 97.00 176 ASP A CA 1
ATOM 1352 C C . ASP A 1 176 ? 1.173 -1.471 10.611 1.00 97.00 176 ASP A C 1
ATOM 1354 O O . ASP A 1 176 ? 0.621 -2.171 9.760 1.00 97.00 176 ASP A O 1
ATOM 1358 N N . VAL A 1 177 ? 0.560 -1.146 11.750 1.00 97.56 177 VAL A N 1
ATOM 1359 C CA . VAL A 1 177 ? -0.827 -1.513 12.056 1.00 97.56 177 VAL A CA 1
ATOM 1360 C C . VAL A 1 177 ? -1.749 -0.382 11.616 1.00 97.56 177 VAL A C 1
ATOM 1362 O O . VAL A 1 177 ? -1.966 0.599 12.331 1.00 97.56 177 VAL A O 1
ATOM 1365 N N . HIS A 1 178 ? -2.309 -0.526 10.423 1.00 97.69 178 HIS A N 1
ATOM 1366 C CA . HIS A 1 178 ? -3.333 0.327 9.838 1.00 97.69 178 HIS A CA 1
ATOM 1367 C C . HIS A 1 178 ? -4.692 0.048 10.474 1.00 97.69 178 HIS A C 1
ATOM 1369 O O . HIS A 1 178 ? -5.163 -1.079 10.538 1.00 97.69 178 HIS A O 1
ATOM 1375 N N . GLN A 1 179 ? -5.389 1.104 10.865 1.00 95.56 179 GLN A N 1
ATOM 1376 C CA . GLN A 1 179 ? -6.834 1.086 11.109 1.00 95.56 179 GLN A CA 1
ATOM 1377 C C . GLN A 1 179 ? -7.629 1.624 9.907 1.00 95.56 179 GLN A C 1
ATOM 1379 O O . GLN A 1 179 ? -8.861 1.547 9.862 1.00 95.56 179 GLN A O 1
ATOM 1384 N N . ARG A 1 180 ? -6.929 2.234 8.939 1.00 95.69 180 ARG A N 1
ATOM 1385 C CA . ARG A 1 180 ? -7.473 2.832 7.715 1.00 95.69 180 ARG A CA 1
ATOM 1386 C C . ARG A 1 180 ? -6.435 2.740 6.602 1.00 95.69 180 ARG A C 1
ATOM 1388 O O . ARG A 1 180 ? -5.281 3.076 6.823 1.00 95.69 180 ARG A O 1
ATOM 1395 N N . VAL A 1 181 ? -6.872 2.430 5.384 1.00 94.38 181 VAL A N 1
ATOM 1396 C CA . VAL A 1 181 ? -5.995 2.258 4.203 1.00 94.38 181 VAL A CA 1
ATOM 1397 C C . VAL A 1 181 ? -5.375 3.548 3.652 1.00 94.38 181 VAL A C 1
ATOM 1399 O O . VAL A 1 181 ? -4.682 3.543 2.641 1.00 94.38 181 VAL A O 1
ATOM 1402 N N . GLY A 1 182 ? -5.669 4.698 4.255 1.00 91.81 182 GLY A N 1
ATOM 1403 C CA . GLY A 1 182 ? -5.189 5.972 3.750 1.00 91.81 182 GLY A CA 1
ATOM 1404 C C . GLY A 1 182 ? -5.147 7.039 4.823 1.00 91.81 182 GLY A C 1
ATOM 1405 O 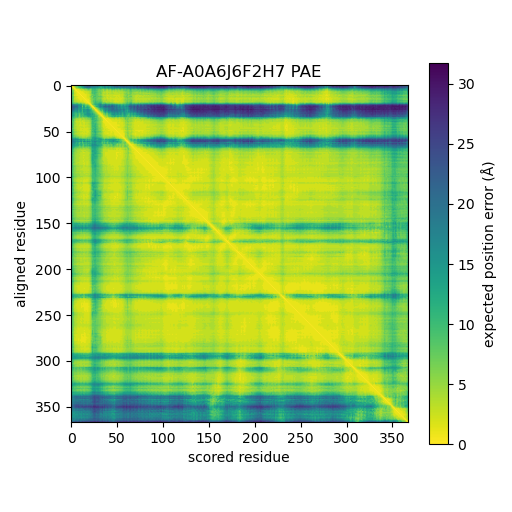O . GLY A 1 182 ? -5.979 7.097 5.731 1.00 91.81 182 GLY A O 1
ATOM 1406 N N . HIS A 1 183 ? -4.183 7.940 4.688 1.00 88.25 183 HIS A N 1
ATOM 1407 C CA . HIS A 1 183 ? -4.060 9.071 5.586 1.00 88.25 183 HIS A CA 1
ATOM 1408 C C . HIS A 1 183 ? -5.258 10.017 5.482 1.00 88.25 183 HIS A C 1
ATOM 1410 O O . HIS A 1 183 ? -5.758 10.336 4.398 1.00 88.25 183 HIS A O 1
ATOM 1416 N N . ARG A 1 184 ? -5.619 10.593 6.630 1.00 89.94 184 ARG A N 1
ATOM 1417 C CA . ARG A 1 184 ? -6.522 11.739 6.724 1.00 89.94 184 ARG A CA 1
ATOM 1418 C C . ARG A 1 184 ? -7.883 11.463 6.078 1.00 89.94 184 ARG A C 1
ATOM 1420 O O . ARG A 1 184 ? -8.576 10.564 6.527 1.00 89.94 184 ARG A O 1
ATOM 1427 N N . ALA A 1 185 ? -8.328 12.284 5.122 1.00 92.56 185 ALA A N 1
ATOM 1428 C CA . ALA A 1 185 ? -9.664 12.182 4.537 1.00 92.56 185 ALA A CA 1
ATOM 1429 C C . ALA A 1 185 ? -9.895 10.822 3.864 1.00 92.56 185 ALA A C 1
ATOM 1431 O O . ALA A 1 185 ? -10.991 10.281 3.969 1.00 92.56 185 ALA A O 1
ATOM 1432 N N . LEU A 1 186 ? -8.856 10.257 3.238 1.00 92.75 186 LEU A N 1
ATOM 1433 C CA . LEU A 1 186 ? -8.943 8.977 2.529 1.00 92.75 186 LEU A CA 1
ATOM 1434 C C . LEU A 1 186 ? -9.337 7.840 3.469 1.00 92.75 186 LEU A C 1
ATOM 1436 O O . LEU A 1 186 ? -10.212 7.046 3.141 1.00 92.75 186 LEU A O 1
ATOM 1440 N N . GLY A 1 187 ? -8.779 7.832 4.679 1.00 92.06 187 GLY A N 1
ATOM 1441 C CA . GLY A 1 187 ? -9.095 6.818 5.674 1.00 92.06 187 GLY A CA 1
ATOM 1442 C C . GLY A 1 187 ? -10.533 6.857 6.192 1.00 92.06 187 GLY A C 1
ATOM 1443 O O . GLY A 1 187 ? -10.988 5.869 6.756 1.00 92.06 187 GLY A O 1
ATOM 1444 N N . TRP A 1 188 ? -11.253 7.971 6.035 1.00 92.88 188 TRP A N 1
ATOM 1445 C CA . TRP A 1 188 ? -12.674 8.080 6.407 1.00 92.88 188 TRP A CA 1
ATOM 1446 C C . TRP A 1 188 ? -13.623 7.794 5.246 1.00 92.88 188 TRP A C 1
ATOM 1448 O O . TRP A 1 188 ? -14.816 7.607 5.465 1.00 92.88 188 TRP A O 1
ATOM 1458 N N . LEU A 1 189 ? -13.107 7.818 4.020 1.00 94.56 189 LEU A N 1
ATOM 1459 C CA . LEU A 1 189 ? -13.877 7.571 2.810 1.00 94.56 189 LEU A CA 1
ATOM 1460 C C . LEU A 1 189 ? -13.961 6.085 2.472 1.00 94.56 189 LEU A C 1
ATOM 1462 O O . LEU A 1 189 ? -15.005 5.624 2.017 1.00 94.56 189 LEU A O 1
ATOM 1466 N N . VAL A 1 190 ? -12.875 5.350 2.710 1.00 95.75 190 VAL A N 1
ATOM 1467 C CA . VAL A 1 190 ? -12.814 3.914 2.447 1.00 95.75 190 VAL A CA 1
ATOM 1468 C C . VAL A 1 190 ? -13.316 3.134 3.673 1.00 95.75 190 VAL A C 1
ATOM 1470 O O . VAL A 1 190 ? -12.817 3.365 4.778 1.00 95.75 190 VAL A O 1
ATOM 1473 N N . PRO A 1 191 ? -14.295 2.223 3.516 1.00 95.38 191 PRO A N 1
ATOM 1474 C CA . PRO A 1 191 ? -14.899 1.498 4.632 1.00 95.38 191 PRO A CA 1
ATOM 1475 C C . PRO A 1 191 ? -14.032 0.314 5.096 1.00 95.38 191 PRO A C 1
ATOM 1477 O O . PRO A 1 191 ? -14.159 -0.791 4.571 1.00 95.38 191 PRO A O 1
ATOM 1480 N N . THR A 1 192 ? -13.190 0.523 6.116 1.00 96.88 192 THR A N 1
ATOM 1481 C CA . THR A 1 192 ? -12.316 -0.517 6.703 1.00 96.88 192 THR A CA 1
ATOM 1482 C C . THR A 1 192 ? -13.070 -1.803 7.056 1.00 96.88 192 THR A C 1
ATOM 1484 O O . THR A 1 192 ? -12.592 -2.899 6.784 1.00 96.88 192 THR A O 1
ATOM 1487 N N . GLU A 1 193 ? -14.260 -1.701 7.641 1.00 96.12 193 GLU A N 1
ATOM 1488 C CA . GLU A 1 193 ? -15.039 -2.864 8.071 1.00 96.12 193 GLU A CA 1
ATOM 1489 C C . GLU A 1 193 ? -15.530 -3.705 6.886 1.00 96.12 193 GLU A C 1
ATOM 1491 O O . GLU A 1 193 ? -15.587 -4.927 6.989 1.00 96.12 193 GLU A O 1
ATOM 1496 N N . ALA A 1 194 ? -15.853 -3.069 5.754 1.00 96.62 194 ALA A N 1
ATOM 1497 C CA . ALA A 1 194 ? -16.218 -3.791 4.537 1.00 96.62 194 ALA A CA 1
ATOM 1498 C C . ALA A 1 194 ? -15.000 -4.512 3.950 1.00 96.62 194 ALA A C 1
ATOM 1500 O O . ALA A 1 194 ? -15.083 -5.701 3.670 1.00 96.62 194 ALA A O 1
ATOM 1501 N N . LEU A 1 195 ? -13.853 -3.826 3.884 1.00 98.00 195 LEU A N 1
ATOM 1502 C CA . LEU A 1 195 ? -12.586 -4.414 3.441 1.00 98.00 195 LEU A CA 1
ATOM 1503 C C . LEU A 1 195 ? -12.199 -5.658 4.253 1.00 98.00 195 LEU A C 1
ATOM 1505 O O . LEU A 1 195 ? -11.776 -6.662 3.694 1.00 98.00 195 LEU A O 1
ATOM 1509 N N . LEU A 1 196 ? -12.354 -5.601 5.579 1.00 98.38 196 LEU A N 1
ATOM 1510 C CA . LEU A 1 196 ? -12.037 -6.728 6.459 1.00 98.38 196 LEU A CA 1
ATOM 1511 C C . LEU A 1 196 ? -13.064 -7.851 6.375 1.00 98.38 196 LEU A C 1
ATOM 1513 O O . LEU A 1 196 ? -12.705 -9.007 6.578 1.00 98.38 196 LEU A O 1
ATOM 1517 N N . ARG A 1 197 ? -14.337 -7.547 6.118 1.00 97.38 197 ARG A N 1
ATOM 1518 C CA . ARG A 1 197 ? -15.361 -8.576 5.910 1.00 97.38 197 ARG A CA 1
ATOM 1519 C C . ARG A 1 197 ? -15.116 -9.335 4.609 1.00 97.38 197 ARG A C 1
ATOM 1521 O O . ARG A 1 197 ? -15.226 -10.554 4.610 1.00 97.38 197 ARG A O 1
ATOM 1528 N N . ASP A 1 198 ? -14.742 -8.614 3.558 1.00 96.94 198 ASP A N 1
ATOM 1529 C CA . ASP A 1 198 ? -14.606 -9.130 2.195 1.00 96.94 198 ASP A CA 1
ATOM 1530 C C . ASP A 1 198 ? -13.144 -9.544 1.882 1.00 96.94 198 ASP A C 1
ATOM 1532 O O . ASP A 1 198 ? -12.761 -9.726 0.726 1.00 96.94 198 ASP A O 1
ATOM 1536 N N . ARG A 1 199 ? -12.315 -9.691 2.930 1.00 97.88 199 ARG A N 1
ATOM 1537 C CA . ARG A 1 199 ? -10.922 -10.156 2.858 1.00 97.88 199 ARG A CA 1
ATOM 1538 C C . ARG A 1 199 ? -10.837 -11.583 2.311 1.00 97.88 199 ARG A C 1
ATOM 1540 O O . ARG A 1 199 ? -11.726 -12.399 2.551 1.00 97.88 199 ARG A O 1
ATOM 1547 N N . MET A 1 200 ? -9.729 -11.906 1.654 1.00 97.88 200 MET A N 1
ATOM 1548 C CA . MET A 1 200 ? -9.488 -13.221 1.059 1.00 97.88 200 MET A CA 1
ATOM 1549 C C . MET A 1 200 ? -8.292 -13.931 1.702 1.00 97.88 200 MET A C 1
ATOM 1551 O O . MET A 1 200 ? -7.343 -13.257 2.115 1.00 97.88 200 MET A O 1
ATOM 1555 N N . PRO A 1 201 ? -8.327 -15.270 1.811 1.00 98.06 201 PRO A N 1
ATOM 1556 C CA . PRO A 1 201 ? -7.194 -16.039 2.295 1.00 98.06 201 PRO A CA 1
ATOM 1557 C C . PRO A 1 201 ? -6.098 -16.152 1.227 1.00 98.06 201 PRO A C 1
ATOM 1559 O O . PRO A 1 201 ? -6.387 -16.151 0.030 1.00 98.06 201 PRO A O 1
ATOM 1562 N N . PHE A 1 202 ? -4.854 -16.303 1.665 1.00 97.69 202 PHE A N 1
ATOM 1563 C CA . PHE A 1 202 ? -3.724 -16.732 0.845 1.00 97.69 202 PHE A CA 1
ATOM 1564 C C . PHE A 1 202 ? -2.738 -17.542 1.686 1.00 97.69 202 PHE A C 1
ATOM 1566 O O . PHE A 1 202 ? -2.765 -17.472 2.912 1.00 97.69 202 PHE A O 1
ATOM 1573 N N . GLU A 1 203 ? -1.888 -18.333 1.039 1.00 96.69 203 GLU A N 1
ATOM 1574 C CA . GLU A 1 203 ? -0.895 -19.155 1.731 1.00 96.69 203 GLU A CA 1
ATOM 1575 C C . GLU A 1 203 ? 0.433 -18.405 1.869 1.00 96.69 203 GLU A C 1
ATOM 1577 O O . GLU A 1 203 ? 0.975 -17.899 0.889 1.00 96.69 203 GLU A O 1
ATOM 1582 N N . LEU A 1 204 ? 0.983 -18.377 3.083 1.00 96.75 204 LEU A N 1
ATOM 1583 C CA . LEU A 1 204 ? 2.305 -17.842 3.393 1.00 96.75 204 LEU A CA 1
ATOM 1584 C C . LEU A 1 204 ? 3.045 -18.832 4.291 1.00 96.75 204 LEU A C 1
ATOM 1586 O O . LEU A 1 204 ? 2.618 -19.104 5.411 1.00 96.75 204 LEU A O 1
ATOM 1590 N N . ALA A 1 205 ? 4.163 -19.376 3.802 1.00 93.56 205 ALA A N 1
ATOM 1591 C CA . ALA A 1 205 ? 4.976 -20.361 4.526 1.00 93.56 205 ALA A CA 1
ATOM 1592 C C . ALA A 1 205 ? 4.165 -21.557 5.086 1.00 93.56 205 ALA A C 1
ATOM 1594 O O . ALA A 1 205 ? 4.425 -22.036 6.190 1.00 93.56 205 ALA A O 1
ATOM 1595 N N . GLY A 1 206 ? 3.174 -22.035 4.323 1.00 93.31 206 GLY A N 1
ATOM 1596 C CA . GLY A 1 206 ? 2.299 -23.149 4.712 1.00 93.31 206 GLY A CA 1
ATOM 1597 C C . GLY A 1 206 ? 1.224 -22.790 5.741 1.00 93.31 206 GLY A C 1
ATOM 1598 O O . GLY A 1 206 ? 0.692 -23.684 6.400 1.00 93.31 206 GLY A O 1
ATOM 1599 N N . ARG A 1 207 ? 0.943 -21.496 5.926 1.00 94.19 207 ARG A N 1
ATOM 1600 C CA . ARG A 1 207 ? -0.155 -20.999 6.753 1.00 94.19 207 ARG A CA 1
ATOM 1601 C C . ARG A 1 207 ? -1.114 -20.164 5.925 1.00 94.19 207 ARG A C 1
ATOM 1603 O O . ARG A 1 207 ? -0.695 -19.283 5.176 1.00 94.19 207 ARG A O 1
ATOM 1610 N N . THR A 1 208 ? -2.401 -20.358 6.177 1.00 97.12 208 THR A N 1
ATOM 1611 C CA . THR A 1 208 ? -3.437 -19.471 5.665 1.00 97.12 208 THR A CA 1
ATOM 1612 C C . THR A 1 208 ? -3.397 -18.138 6.411 1.00 97.12 208 THR A C 1
ATOM 1614 O O . THR A 1 208 ? -3.573 -18.090 7.624 1.00 97.12 208 THR A O 1
ATOM 1617 N N . VAL A 1 209 ? -3.197 -17.056 5.671 1.00 97.94 209 VAL A N 1
ATOM 1618 C CA . VAL A 1 209 ? -3.208 -15.661 6.128 1.00 97.94 209 VAL A CA 1
ATOM 1619 C C . VAL A 1 209 ? -4.230 -14.867 5.313 1.00 97.94 209 VAL A C 1
ATOM 1621 O O . VAL A 1 209 ? -4.768 -15.365 4.327 1.00 97.94 209 VAL A O 1
ATOM 1624 N N . TRP A 1 210 ? -4.541 -13.634 5.711 1.00 98.62 210 TRP A N 1
ATOM 1625 C CA . TRP A 1 210 ? -5.622 -12.854 5.094 1.00 98.62 210 TRP A CA 1
ATOM 1626 C C . TRP A 1 210 ? -5.103 -11.603 4.397 1.00 98.62 210 TRP A C 1
ATOM 1628 O O . TRP A 1 210 ? -4.259 -10.915 4.952 1.00 98.62 210 TRP A O 1
ATOM 1638 N N . ALA A 1 211 ? -5.649 -11.251 3.235 1.00 98.62 211 ALA A N 1
ATOM 1639 C CA . ALA A 1 211 ? -5.365 -10.012 2.506 1.00 98.62 211 ALA A CA 1
ATOM 1640 C C . ALA A 1 211 ? -6.660 -9.329 2.044 1.00 98.62 211 ALA A C 1
ATOM 1642 O O . ALA A 1 211 ? -7.747 -9.904 2.112 1.00 98.62 211 ALA A O 1
ATOM 1643 N N . LEU A 1 212 ? -6.559 -8.092 1.552 1.00 98.56 212 LEU A N 1
ATOM 1644 C CA . LEU A 1 212 ? -7.690 -7.455 0.869 1.00 98.56 212 LEU A CA 1
ATOM 1645 C C . LEU A 1 212 ? -8.081 -8.254 -0.381 1.00 98.56 212 LEU A C 1
ATOM 1647 O O . LEU A 1 212 ? -7.213 -8.837 -1.033 1.00 98.56 212 LEU A O 1
ATOM 1651 N N . GLY A 1 213 ? -9.366 -8.222 -0.743 1.00 97.50 213 GLY A N 1
ATOM 1652 C CA . GLY A 1 213 ? -9.831 -8.752 -2.025 1.00 97.50 213 GLY A CA 1
ATOM 1653 C C . GLY A 1 213 ? -9.149 -8.064 -3.215 1.00 97.50 213 GLY A C 1
ATOM 1654 O O . GLY A 1 213 ? -8.677 -6.934 -3.106 1.00 97.50 213 GLY A O 1
ATOM 1655 N N . GLU A 1 214 ? -9.114 -8.731 -4.365 1.00 95.38 214 GLU A N 1
ATOM 1656 C CA . GLU A 1 214 ? -8.387 -8.307 -5.581 1.00 95.38 214 GLU A CA 1
ATOM 1657 C C . GLU A 1 214 ? -8.701 -6.864 -6.018 1.00 95.38 214 GLU A C 1
ATOM 1659 O O . GLU A 1 214 ? -7.812 -6.019 -6.168 1.00 95.38 214 GLU A O 1
ATOM 1664 N N . LEU A 1 215 ? -9.994 -6.535 -6.130 1.00 97.06 215 LEU A N 1
ATOM 1665 C CA . LEU A 1 215 ? -10.434 -5.186 -6.500 1.00 97.06 215 LEU A CA 1
ATOM 1666 C C . LEU A 1 215 ? -9.998 -4.144 -5.464 1.00 97.06 215 LEU A C 1
ATOM 1668 O O . LEU A 1 215 ? -9.620 -3.023 -5.804 1.00 97.06 215 LEU A O 1
ATOM 1672 N N . ASP A 1 216 ? -10.019 -4.521 -4.188 1.00 98.06 216 ASP A N 1
ATOM 1673 C CA . ASP A 1 216 ? -9.679 -3.630 -3.087 1.00 98.06 216 ASP A CA 1
ATOM 1674 C C . ASP A 1 216 ? -8.170 -3.403 -2.989 1.00 98.06 216 ASP A C 1
ATOM 1676 O O . ASP A 1 216 ? -7.752 -2.284 -2.682 1.00 98.06 216 ASP A O 1
ATOM 1680 N N . ARG A 1 217 ? -7.348 -4.412 -3.322 1.00 97.81 217 ARG A N 1
ATOM 1681 C CA . ARG A 1 217 ? -5.898 -4.245 -3.506 1.00 97.81 217 ARG A CA 1
ATOM 1682 C C . ARG A 1 217 ? -5.607 -3.236 -4.609 1.00 97.81 217 ARG A C 1
ATOM 1684 O O . ARG A 1 217 ? -4.801 -2.337 -4.385 1.00 97.81 217 ARG A O 1
ATOM 1691 N N . THR A 1 218 ? -6.325 -3.299 -5.732 1.00 98.38 218 THR A N 1
ATOM 1692 C CA . THR A 1 218 ? -6.178 -2.337 -6.842 1.00 98.38 218 THR A CA 1
ATOM 1693 C C . THR A 1 218 ? -6.489 -0.903 -6.399 1.00 98.38 218 THR A C 1
ATOM 1695 O O . THR A 1 218 ? -5.701 0.020 -6.633 1.00 98.38 218 THR A O 1
ATOM 1698 N N . ILE A 1 219 ? -7.605 -0.697 -5.688 1.00 98.44 219 ILE A N 1
ATOM 1699 C CA . ILE A 1 219 ? -7.978 0.625 -5.154 1.00 98.44 219 ILE A CA 1
ATOM 1700 C C . ILE A 1 219 ? -6.944 1.104 -4.129 1.00 98.44 219 ILE A C 1
ATOM 1702 O O . ILE A 1 219 ? -6.532 2.268 -4.154 1.00 98.44 219 ILE A O 1
ATOM 1706 N N . HIS A 1 220 ? -6.510 0.218 -3.232 1.00 98.19 220 HIS A N 1
ATOM 1707 C CA . HIS A 1 220 ? -5.536 0.541 -2.198 1.00 98.19 220 HIS A CA 1
ATOM 1708 C C . HIS A 1 220 ? -4.166 0.908 -2.786 1.00 98.19 220 HIS A C 1
ATOM 1710 O O . HIS A 1 220 ? -3.593 1.916 -2.372 1.00 98.19 220 HIS A O 1
ATOM 1716 N N . ALA A 1 221 ? -3.679 0.176 -3.791 1.00 98.06 221 ALA A N 1
ATOM 1717 C CA . ALA A 1 221 ? -2.437 0.488 -4.495 1.00 98.06 221 ALA A CA 1
ATOM 1718 C C . ALA A 1 221 ? -2.492 1.884 -5.137 1.00 98.06 221 ALA A C 1
ATOM 1720 O O . ALA A 1 221 ? -1.562 2.677 -4.978 1.00 98.06 221 ALA A O 1
ATOM 1721 N N . CYS A 1 222 ? -3.619 2.243 -5.766 1.00 97.81 222 CYS A N 1
ATOM 1722 C CA . CYS A 1 222 ? -3.817 3.583 -6.323 1.00 97.81 222 CYS A CA 1
ATOM 1723 C C . CYS A 1 222 ? -3.788 4.667 -5.235 1.00 97.81 222 CYS A C 1
ATOM 1725 O O . CYS A 1 222 ? -3.098 5.677 -5.381 1.00 97.81 222 CYS A O 1
ATOM 1727 N N . ILE A 1 223 ? -4.495 4.452 -4.119 1.00 96.44 223 ILE A N 1
ATOM 1728 C CA . ILE A 1 223 ? -4.484 5.367 -2.967 1.00 96.44 223 ILE A CA 1
ATOM 1729 C C . ILE A 1 223 ? -3.059 5.550 -2.441 1.00 96.44 223 ILE A C 1
ATOM 1731 O O . ILE A 1 223 ? -2.626 6.686 -2.228 1.00 96.44 223 ILE A O 1
ATOM 1735 N N . HIS A 1 224 ? -2.323 4.457 -2.245 1.00 95.44 224 HIS A N 1
ATOM 1736 C CA . HIS A 1 224 ? -0.961 4.485 -1.729 1.00 95.44 224 HIS A CA 1
ATOM 1737 C C . HIS A 1 224 ? -0.011 5.220 -2.686 1.00 95.44 224 HIS A C 1
ATOM 1739 O O . HIS A 1 224 ? 0.664 6.160 -2.264 1.00 95.44 224 HIS A O 1
ATOM 1745 N N . SER A 1 225 ? -0.022 4.873 -3.976 1.00 94.75 225 SER A N 1
ATOM 1746 C CA . SER A 1 225 ? 0.849 5.479 -4.991 1.00 94.75 225 SER A CA 1
ATOM 1747 C C . SER A 1 225 ? 0.596 6.981 -5.145 1.00 94.75 225 SER A C 1
ATOM 1749 O O . SER A 1 225 ? 1.530 7.783 -5.085 1.00 94.75 225 SER A O 1
ATOM 1751 N N . VAL A 1 226 ? -0.672 7.390 -5.272 1.00 93.44 226 VAL A N 1
ATOM 1752 C CA . VAL A 1 226 ? -1.048 8.801 -5.472 1.00 93.44 226 VAL A CA 1
ATOM 1753 C C . VAL A 1 226 ? -0.802 9.634 -4.213 1.00 93.44 226 VAL A C 1
ATOM 1755 O O . VAL A 1 226 ? -0.397 10.795 -4.301 1.00 93.44 226 VAL A O 1
ATOM 1758 N N . SER A 1 227 ? -1.020 9.070 -3.021 1.00 90.25 227 SER A N 1
ATOM 1759 C CA . SER A 1 227 ? -0.834 9.816 -1.771 1.00 90.25 227 SER A CA 1
ATOM 1760 C C . SER A 1 227 ? 0.629 9.948 -1.331 1.00 90.25 227 SER A C 1
ATOM 1762 O O . SER A 1 227 ? 0.950 10.930 -0.658 1.00 90.25 227 SER A O 1
ATOM 1764 N N . SER A 1 228 ? 1.522 9.054 -1.768 1.00 84.31 228 SER A N 1
ATOM 1765 C CA . SER A 1 228 ? 2.948 9.021 -1.388 1.00 84.31 228 SER A CA 1
ATOM 1766 C C . SER A 1 228 ? 3.845 10.051 -2.100 1.00 84.31 228 SER A C 1
ATOM 1768 O O . SER A 1 228 ? 5.049 9.930 -2.048 1.00 84.31 228 SER A O 1
ATOM 1770 N N . ARG A 1 229 ? 3.293 11.075 -2.757 1.00 74.12 229 ARG A N 1
ATOM 1771 C CA . ARG A 1 229 ? 3.940 12.136 -3.577 1.00 74.12 229 ARG A CA 1
ATOM 1772 C C . ARG A 1 229 ? 5.407 12.539 -3.314 1.00 74.12 229 ARG A C 1
ATOM 1774 O O . ARG A 1 229 ? 5.883 12.599 -2.183 1.00 74.12 229 ARG A O 1
ATOM 1781 N N . GLY A 1 230 ? 6.040 13.060 -4.371 1.00 74.38 230 GLY A N 1
ATOM 1782 C CA . GLY A 1 230 ? 7.370 13.676 -4.318 1.00 74.38 230 GLY A CA 1
ATOM 1783 C C . GLY A 1 230 ? 8.460 12.631 -4.104 1.00 74.38 230 GLY A C 1
ATOM 1784 O O . GLY A 1 230 ? 8.353 11.526 -4.623 1.00 74.38 230 GLY A O 1
ATOM 1785 N N . GLU A 1 231 ? 9.471 12.962 -3.303 1.00 67.38 231 GLU A N 1
ATOM 1786 C CA . GLU A 1 231 ? 10.594 12.068 -2.955 1.00 67.38 231 GLU A CA 1
ATOM 1787 C C . GLU A 1 231 ? 10.151 10.785 -2.224 1.00 67.38 231 GLU A C 1
ATOM 1789 O O . GLU A 1 231 ? 10.886 9.802 -2.162 1.00 67.38 231 GLU A O 1
ATOM 1794 N N . TYR A 1 232 ? 8.926 10.767 -1.690 1.00 73.88 232 TYR A N 1
ATOM 1795 C CA . TYR A 1 232 ? 8.357 9.602 -1.019 1.00 73.88 232 TYR A CA 1
ATOM 1796 C C . TYR A 1 232 ? 7.662 8.629 -1.990 1.00 73.88 232 TYR A C 1
ATOM 1798 O O . TYR A 1 232 ? 7.363 7.498 -1.600 1.00 73.88 232 TYR A O 1
ATOM 1806 N N . ARG A 1 233 ? 7.422 9.017 -3.258 1.00 85.88 233 ARG A N 1
ATOM 1807 C CA . ARG A 1 233 ? 6.723 8.167 -4.233 1.00 85.88 233 ARG A CA 1
ATOM 1808 C C . ARG A 1 233 ? 7.735 7.233 -4.880 1.00 85.88 233 ARG A C 1
ATOM 1810 O O . ARG A 1 233 ? 8.477 7.608 -5.784 1.00 85.88 233 ARG A O 1
ATOM 1817 N N . ARG A 1 234 ? 7.764 5.991 -4.404 1.00 91.75 234 ARG A N 1
ATOM 1818 C CA . ARG A 1 234 ? 8.657 4.945 -4.918 1.00 91.75 234 ARG A CA 1
ATOM 1819 C C . ARG A 1 234 ? 8.067 4.291 -6.169 1.00 91.75 234 ARG A C 1
ATOM 1821 O O . ARG A 1 234 ? 6.853 4.095 -6.238 1.00 91.75 234 ARG A O 1
ATOM 1828 N N . LEU A 1 235 ? 8.913 3.895 -7.125 1.00 93.38 235 LEU A N 1
ATOM 1829 C CA . LEU A 1 235 ? 8.461 3.182 -8.329 1.00 93.38 235 LEU A CA 1
ATOM 1830 C C . LEU A 1 235 ? 7.859 1.820 -8.006 1.00 93.38 235 LEU A C 1
ATOM 1832 O O . LEU A 1 235 ? 6.973 1.406 -8.731 1.00 93.38 235 LEU A O 1
ATOM 1836 N N . SER A 1 236 ? 8.241 1.171 -6.903 1.00 95.25 236 SER A N 1
ATOM 1837 C CA . SER A 1 236 ? 7.543 -0.029 -6.409 1.00 95.25 236 SER A CA 1
ATOM 1838 C C . SER A 1 236 ? 6.033 0.190 -6.258 1.00 95.25 236 SER A C 1
ATOM 1840 O O . SER A 1 236 ? 5.252 -0.610 -6.749 1.00 95.25 236 SER A O 1
ATOM 1842 N N . SER A 1 237 ? 5.601 1.321 -5.689 1.00 95.88 237 SER A N 1
ATOM 1843 C CA . SER A 1 237 ? 4.167 1.646 -5.584 1.00 95.88 237 SER A CA 1
ATOM 1844 C C . SER A 1 237 ? 3.501 1.953 -6.932 1.00 95.88 237 SER A C 1
ATOM 1846 O O . SER A 1 237 ? 2.287 1.843 -7.063 1.00 95.88 237 SER A O 1
ATOM 1848 N N . VAL A 1 238 ? 4.270 2.385 -7.935 1.00 96.69 238 VAL A N 1
ATOM 1849 C CA . VAL A 1 238 ? 3.778 2.604 -9.306 1.00 96.69 238 VAL A CA 1
ATOM 1850 C C . VAL A 1 238 ? 3.691 1.271 -10.052 1.00 96.69 238 VAL A C 1
ATOM 1852 O O . VAL A 1 238 ? 2.709 1.038 -10.750 1.00 96.69 238 VAL A O 1
ATOM 1855 N N . ALA A 1 239 ? 4.668 0.385 -9.849 1.00 96.50 239 ALA A N 1
ATOM 1856 C CA . ALA A 1 239 ? 4.691 -0.976 -10.367 1.00 96.50 239 ALA A CA 1
ATOM 1857 C C . ALA A 1 239 ? 3.509 -1.795 -9.833 1.00 96.50 239 ALA A C 1
ATOM 1859 O O . ALA A 1 239 ? 2.852 -2.455 -10.627 1.00 96.50 239 ALA A O 1
ATOM 1860 N N . ASP A 1 240 ? 3.172 -1.668 -8.542 1.00 97.81 240 ASP A N 1
ATOM 1861 C CA . ASP A 1 240 ? 1.985 -2.309 -7.951 1.00 97.81 240 ASP A CA 1
ATOM 1862 C C . ASP A 1 240 ? 0.703 -1.892 -8.685 1.00 97.81 240 ASP A C 1
ATOM 1864 O O . ASP A 1 240 ? -0.12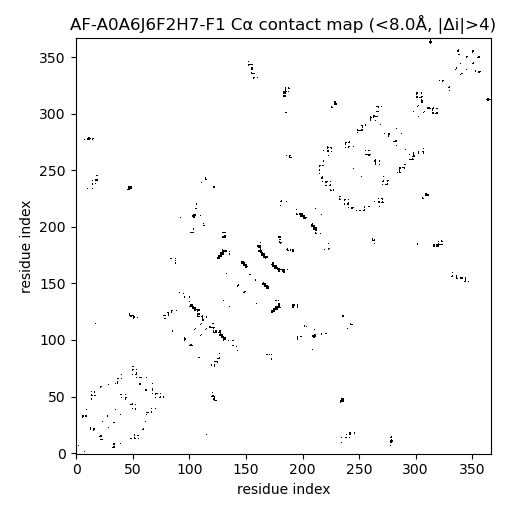4 -2.730 -9.033 1.00 97.81 240 ASP A O 1
ATOM 1868 N N . VAL A 1 241 ? 0.541 -0.590 -8.959 1.00 98.44 241 VAL A N 1
ATOM 1869 C CA . VAL A 1 241 ? -0.627 -0.081 -9.693 1.00 98.44 241 VAL A CA 1
ATOM 1870 C C . VAL A 1 241 ? -0.638 -0.587 -11.130 1.00 98.44 241 VAL A C 1
ATOM 1872 O O . VAL A 1 241 ? -1.688 -1.016 -11.599 1.00 98.44 241 VAL A O 1
ATOM 1875 N N . LEU A 1 242 ? 0.506 -0.554 -11.822 1.00 98.19 242 LEU A N 1
ATOM 1876 C CA . LEU A 1 242 ? 0.613 -1.057 -13.189 1.00 98.19 242 LEU A CA 1
ATOM 1877 C C . LEU A 1 242 ? 0.222 -2.537 -13.251 1.00 98.19 242 LEU A C 1
ATOM 1879 O O . LEU A 1 242 ? -0.683 -2.878 -14.006 1.00 98.19 242 LEU A O 1
ATOM 1883 N N . LEU A 1 243 ? 0.833 -3.372 -12.406 1.00 97.81 243 LEU A N 1
ATOM 1884 C CA . LEU A 1 243 ? 0.582 -4.808 -12.321 1.00 97.81 243 LEU A CA 1
ATOM 1885 C C . LEU A 1 243 ? -0.892 -5.110 -12.040 1.00 97.81 243 LEU A C 1
ATOM 1887 O O . LEU A 1 243 ? -1.531 -5.807 -12.819 1.00 97.81 243 LEU A O 1
ATOM 1891 N N . LEU A 1 244 ? -1.457 -4.541 -10.973 1.00 98.38 244 LEU A N 1
ATOM 1892 C CA . LEU A 1 244 ? -2.853 -4.783 -10.597 1.00 98.38 244 LEU A CA 1
ATOM 1893 C C . LEU A 1 244 ? -3.830 -4.284 -11.665 1.00 98.38 244 LEU A C 1
ATOM 1895 O O . LEU A 1 244 ? -4.826 -4.939 -11.952 1.00 98.38 244 LEU A O 1
ATOM 1899 N N . SER A 1 245 ? -3.544 -3.138 -12.290 1.00 98.25 245 SER A N 1
ATOM 1900 C CA . SER A 1 245 ? -4.387 -2.626 -13.372 1.00 98.25 245 SER A CA 1
ATOM 1901 C C . SER A 1 245 ? -4.294 -3.465 -14.648 1.00 98.25 245 SER A C 1
ATOM 1903 O O . SER A 1 245 ? -5.279 -3.558 -15.372 1.00 98.25 245 SER A O 1
ATOM 1905 N N . TYR A 1 246 ? -3.148 -4.095 -14.907 1.00 97.75 246 TYR A N 1
ATOM 1906 C CA . TYR A 1 246 ? -2.971 -5.033 -16.010 1.00 97.75 246 TYR A CA 1
ATOM 1907 C C . TYR A 1 246 ? -3.712 -6.351 -15.749 1.00 97.75 246 TYR A C 1
ATOM 1909 O O . TYR A 1 246 ? -4.476 -6.802 -16.595 1.00 97.75 246 TYR A O 1
ATOM 1917 N N . LEU A 1 247 ? -3.554 -6.930 -14.554 1.00 97.12 247 LEU A N 1
ATOM 1918 C CA . LEU A 1 247 ? -4.201 -8.191 -14.170 1.00 97.12 247 LEU A CA 1
ATOM 1919 C C . LEU A 1 247 ? -5.730 -8.098 -14.085 1.00 97.12 247 LEU A C 1
ATOM 1921 O O . LEU A 1 247 ? -6.407 -9.112 -14.212 1.00 97.12 247 LEU A O 1
ATOM 1925 N N . HIS A 1 248 ? -6.265 -6.902 -13.836 1.00 96.69 248 HIS A N 1
ATOM 1926 C CA . HIS A 1 248 ? -7.693 -6.675 -13.609 1.00 96.69 248 HIS A CA 1
ATOM 1927 C C . HIS A 1 248 ? -8.305 -5.693 -14.615 1.00 96.69 248 HIS A C 1
ATOM 1929 O O . HIS A 1 248 ? -9.249 -4.969 -14.283 1.00 96.69 248 HIS A O 1
ATOM 1935 N N . GLU A 1 249 ? -7.765 -5.632 -15.835 1.00 97.25 249 GLU A N 1
ATOM 1936 C CA . GLU A 1 249 ? -8.317 -4.799 -16.910 1.00 97.25 249 GLU A CA 1
ATOM 1937 C C . GLU A 1 249 ? -9.784 -5.148 -17.205 1.00 97.25 249 GLU A C 1
ATOM 1939 O O . GLU A 1 249 ? -10.629 -4.256 -17.317 1.00 97.25 249 GLU A O 1
ATOM 1944 N N . ASP A 1 250 ? -10.102 -6.440 -17.267 1.00 97.56 250 ASP A N 1
ATOM 1945 C CA . ASP A 1 250 ? -11.446 -6.972 -17.507 1.00 97.56 250 ASP A CA 1
ATOM 1946 C C . ASP A 1 250 ? -12.453 -6.568 -16.415 1.00 97.56 250 ASP A C 1
ATOM 1948 O O . ASP A 1 250 ? -13.658 -6.490 -16.662 1.00 97.56 250 ASP A O 1
ATOM 1952 N N . ARG A 1 251 ? -11.953 -6.228 -15.222 1.00 97.81 251 ARG A N 1
ATOM 1953 C CA . ARG A 1 251 ? -12.742 -5.805 -14.057 1.00 97.81 251 ARG A CA 1
ATOM 1954 C C . ARG A 1 251 ? -12.629 -4.312 -13.750 1.00 97.81 251 ARG A C 1
ATOM 1956 O O . ARG A 1 251 ? -13.106 -3.856 -12.706 1.00 97.81 251 ARG A O 1
ATOM 1963 N N . ALA A 1 252 ? -12.059 -3.514 -14.656 1.00 98.06 252 ALA A N 1
ATOM 1964 C CA . ALA A 1 252 ? -11.861 -2.076 -14.466 1.00 98.06 252 ALA A CA 1
ATOM 1965 C C . ALA A 1 252 ? -13.158 -1.334 -14.089 1.00 98.06 252 ALA A C 1
ATOM 1967 O O . ALA A 1 252 ? -13.150 -0.460 -13.217 1.00 98.06 252 ALA A O 1
ATOM 1968 N N . ALA A 1 253 ? -14.294 -1.706 -14.692 1.00 97.06 253 ALA A N 1
ATOM 1969 C CA . ALA A 1 253 ? -15.595 -1.111 -14.386 1.00 97.06 253 ALA A CA 1
ATOM 1970 C C . ALA A 1 253 ? -16.016 -1.330 -12.920 1.00 97.06 253 ALA A C 1
ATOM 1972 O O . ALA A 1 253 ? -16.440 -0.376 -12.264 1.00 97.06 253 ALA A O 1
ATOM 1973 N N . GLU A 1 254 ? -15.830 -2.540 -12.378 1.00 97.56 254 GLU A N 1
ATOM 1974 C CA . GLU A 1 254 ? -16.141 -2.862 -10.977 1.00 97.56 254 GLU A CA 1
ATOM 1975 C C . GLU A 1 254 ? -15.248 -2.071 -10.010 1.00 97.56 254 GLU A C 1
ATOM 1977 O O . GLU A 1 254 ? -15.726 -1.534 -9.004 1.00 97.56 254 GLU A O 1
ATOM 1982 N N . VAL A 1 255 ? -13.950 -1.948 -10.326 1.00 97.88 255 VAL A N 1
ATOM 1983 C CA . VAL A 1 255 ? -13.005 -1.144 -9.533 1.00 97.88 255 VAL A CA 1
ATOM 1984 C C . VAL A 1 255 ? -13.452 0.316 -9.494 1.00 97.88 255 VAL A C 1
ATOM 1986 O O . VAL A 1 255 ? -13.511 0.935 -8.427 1.00 97.88 255 VAL A O 1
ATOM 1989 N N . VAL A 1 256 ? -13.787 0.879 -10.656 1.00 97.19 256 VAL A N 1
ATOM 1990 C CA . VAL A 1 256 ? -14.206 2.276 -10.804 1.00 97.19 256 VAL A CA 1
ATOM 1991 C C . VAL A 1 256 ? -15.538 2.545 -10.106 1.00 97.19 256 VAL A C 1
ATOM 1993 O O . VAL A 1 256 ? -15.684 3.586 -9.454 1.00 97.19 256 VAL A O 1
ATOM 1996 N N . GLU A 1 257 ? -16.497 1.623 -10.196 1.00 95.75 257 GLU A N 1
ATOM 1997 C CA . GLU A 1 257 ? -17.777 1.707 -9.493 1.00 95.75 257 GLU A CA 1
ATOM 1998 C C . GLU A 1 257 ? -17.569 1.715 -7.975 1.00 95.75 257 GLU A C 1
ATOM 2000 O O . GLU A 1 257 ? -18.023 2.637 -7.285 1.00 95.75 257 GLU A O 1
ATOM 2005 N N . ARG A 1 258 ? -16.802 0.749 -7.457 1.00 96.06 258 ARG A N 1
ATOM 2006 C CA . ARG A 1 258 ? -16.498 0.624 -6.027 1.00 96.06 258 ARG A CA 1
ATOM 2007 C C . ARG A 1 258 ? -15.756 1.852 -5.498 1.00 96.06 258 ARG A C 1
ATOM 2009 O O . ARG A 1 258 ? -16.173 2.459 -4.508 1.00 96.06 258 ARG A O 1
ATOM 2016 N N . ALA A 1 259 ? -14.720 2.303 -6.203 1.00 96.31 259 ALA A N 1
ATOM 2017 C CA . ALA A 1 259 ? -13.999 3.526 -5.860 1.00 96.31 259 ALA A CA 1
ATOM 2018 C C . ALA A 1 259 ? -14.900 4.776 -5.937 1.00 96.31 259 ALA A C 1
ATOM 2020 O O . ALA A 1 259 ? -14.724 5.731 -5.171 1.00 96.31 259 ALA A O 1
ATOM 2021 N N . GLY A 1 260 ? -15.888 4.779 -6.838 1.00 95.50 260 GLY A N 1
ATOM 2022 C CA . GLY A 1 260 ? -16.909 5.818 -6.959 1.00 95.50 260 GLY A CA 1
ATOM 2023 C C . GLY A 1 260 ? -17.835 5.869 -5.746 1.00 95.50 260 GLY A C 1
ATOM 2024 O O . GLY A 1 260 ? -18.061 6.950 -5.191 1.00 95.50 260 GLY A O 1
ATOM 2025 N N . ALA A 1 261 ? -18.299 4.710 -5.274 1.00 94.50 261 ALA A N 1
ATOM 2026 C CA . ALA A 1 261 ? -19.105 4.593 -4.060 1.00 94.50 261 ALA A CA 1
ATOM 2027 C C . ALA A 1 261 ? -18.370 5.161 -2.831 1.00 94.50 261 ALA A C 1
ATOM 2029 O O . ALA A 1 261 ? -18.974 5.855 -2.007 1.00 94.50 261 ALA A O 1
ATOM 2030 N N . TRP A 1 262 ? -17.053 4.957 -2.762 1.00 94.81 262 TRP A N 1
ATOM 2031 C CA . TRP A 1 262 ? -16.183 5.474 -1.699 1.00 94.81 262 TRP A CA 1
ATOM 2032 C C . TRP A 1 262 ? -15.670 6.896 -1.952 1.00 94.81 262 TRP A C 1
ATOM 2034 O O . TRP A 1 262 ? -14.983 7.463 -1.110 1.00 94.81 262 TRP A O 1
ATOM 2044 N N . ARG A 1 263 ? -16.021 7.522 -3.084 1.00 95.06 263 ARG A N 1
ATOM 2045 C CA . ARG A 1 263 ? -15.581 8.879 -3.472 1.00 95.06 263 ARG A CA 1
ATOM 2046 C C . ARG A 1 263 ? -14.057 9.024 -3.603 1.00 95.06 263 ARG A C 1
ATOM 2048 O O . ARG A 1 263 ? -13.536 10.125 -3.432 1.00 95.06 263 ARG A O 1
ATOM 2055 N N . VAL A 1 264 ? -13.362 7.933 -3.920 1.00 95.75 264 VAL A N 1
ATOM 2056 C CA . VAL A 1 264 ? -11.909 7.883 -4.179 1.00 95.75 264 VAL A CA 1
ATOM 2057 C C . VAL A 1 264 ? -11.584 7.529 -5.631 1.00 95.75 264 VAL A C 1
ATOM 2059 O O . VAL A 1 264 ? -10.420 7.395 -5.984 1.00 95.75 264 VAL A O 1
ATOM 2062 N N . ARG A 1 265 ? -12.594 7.425 -6.501 1.00 95.94 265 ARG A N 1
ATOM 2063 C CA . ARG A 1 265 ? -12.431 7.119 -7.930 1.00 95.94 265 ARG A CA 1
ATOM 2064 C C . ARG A 1 265 ? -11.382 7.977 -8.638 1.00 95.94 265 ARG A C 1
ATOM 2066 O O . ARG A 1 265 ? -10.629 7.458 -9.447 1.00 95.94 265 ARG A O 1
ATOM 2073 N N . SER A 1 266 ? -11.306 9.265 -8.327 1.00 95.19 266 SER A N 1
ATOM 2074 C CA . SER A 1 266 ? -10.325 10.166 -8.938 1.00 95.19 266 SER A CA 1
ATOM 2075 C C . SER A 1 266 ? -8.872 9.772 -8.645 1.00 95.19 266 SER A C 1
ATOM 2077 O O . SER A 1 266 ? -7.997 10.021 -9.467 1.00 95.19 266 SER A O 1
ATOM 2079 N N . LEU A 1 267 ? -8.610 9.122 -7.508 1.00 95.44 267 LEU A N 1
ATOM 2080 C CA . LEU A 1 267 ? -7.287 8.608 -7.147 1.00 95.44 267 LEU A CA 1
ATOM 2081 C C . LEU A 1 267 ? -6.975 7.322 -7.913 1.00 95.44 267 LEU A C 1
ATOM 2083 O O . LEU A 1 267 ? -5.825 7.105 -8.266 1.00 95.44 267 LEU A O 1
ATOM 2087 N N . VAL A 1 268 ? -7.988 6.499 -8.201 1.00 97.44 268 VAL A N 1
ATOM 2088 C CA . VAL A 1 268 ? -7.841 5.336 -9.089 1.00 97.44 268 VAL A CA 1
ATOM 2089 C C . VAL A 1 268 ? -7.550 5.797 -10.515 1.00 97.44 268 VAL A C 1
ATOM 2091 O O . VAL A 1 268 ? -6.563 5.369 -11.100 1.00 97.44 268 VAL A O 1
ATOM 2094 N N . GLU A 1 269 ? -8.334 6.742 -11.041 1.00 97.06 269 GLU A N 1
ATOM 2095 C CA . GLU A 1 269 ? -8.106 7.332 -12.368 1.00 97.06 269 GLU A CA 1
ATOM 2096 C C . GLU A 1 269 ? -6.690 7.902 -12.502 1.00 97.06 269 GLU A C 1
ATOM 2098 O O . GLU A 1 269 ? -6.008 7.630 -13.488 1.00 97.06 269 GLU A O 1
ATOM 2103 N N . ALA A 1 270 ? -6.241 8.675 -11.510 1.00 95.81 270 ALA A N 1
ATOM 2104 C CA . ALA A 1 270 ? -4.901 9.248 -11.505 1.00 95.81 270 ALA A CA 1
ATOM 2105 C C . ALA A 1 270 ? -3.816 8.176 -11.359 1.00 95.81 270 ALA A C 1
ATOM 2107 O O . ALA A 1 270 ? -2.865 8.177 -12.128 1.00 95.81 270 ALA A O 1
ATOM 2108 N N . GLY A 1 271 ? -3.968 7.241 -10.418 1.00 96.94 271 GLY A N 1
ATOM 2109 C CA . GLY A 1 271 ? -2.990 6.183 -10.174 1.00 96.94 271 GLY A CA 1
ATOM 2110 C C . GLY A 1 271 ? -2.756 5.320 -11.409 1.00 96.94 271 GLY A C 1
ATOM 2111 O O . GLY A 1 271 ? -1.609 5.144 -11.815 1.00 96.94 271 GLY A O 1
ATOM 2112 N N . VAL A 1 272 ? -3.834 4.838 -12.034 1.00 98.44 272 VAL A N 1
ATOM 2113 C CA . VAL A 1 272 ? -3.754 4.020 -13.250 1.00 98.44 272 VAL A CA 1
ATOM 2114 C C . VAL A 1 272 ? -3.142 4.836 -14.391 1.00 98.44 272 VAL A C 1
ATOM 2116 O O . VAL A 1 272 ? -2.158 4.406 -14.983 1.00 98.44 272 VAL A O 1
ATOM 2119 N N . ARG A 1 273 ? -3.634 6.052 -14.673 1.00 97.31 273 ARG A N 1
ATOM 2120 C CA . ARG A 1 273 ? -3.059 6.882 -15.751 1.00 97.31 273 ARG A CA 1
ATOM 2121 C C . ARG A 1 273 ? -1.578 7.173 -15.536 1.00 97.31 273 ARG A C 1
ATOM 2123 O O . ARG A 1 273 ? -0.809 7.065 -16.489 1.00 97.31 273 ARG A O 1
ATOM 2130 N N . ASP A 1 274 ? -1.185 7.515 -14.313 1.00 95.31 274 ASP A N 1
ATOM 2131 C CA . ASP A 1 274 ? 0.207 7.781 -13.959 1.00 95.31 274 ASP A CA 1
ATOM 2132 C C . ASP A 1 274 ? 1.084 6.549 -14.192 1.00 95.31 274 ASP A C 1
ATOM 2134 O O . ASP A 1 274 ? 2.171 6.683 -14.745 1.00 95.31 274 ASP A O 1
ATOM 2138 N N . ALA A 1 275 ? 0.624 5.360 -13.790 1.00 96.81 275 ALA A N 1
ATOM 2139 C CA . ALA A 1 275 ? 1.387 4.123 -13.923 1.00 96.81 275 ALA A CA 1
ATOM 2140 C C . ALA A 1 275 ? 1.610 3.736 -15.392 1.00 96.81 275 ALA A C 1
ATOM 2142 O O . ALA A 1 275 ? 2.745 3.480 -15.793 1.00 96.81 275 ALA A O 1
ATOM 2143 N N . TRP A 1 276 ? 0.556 3.786 -16.212 1.00 97.25 276 TRP A N 1
ATOM 2144 C CA . TRP A 1 276 ? 0.643 3.507 -17.649 1.00 97.25 276 TRP A CA 1
ATOM 2145 C C . TRP A 1 276 ? 1.471 4.563 -18.396 1.00 97.25 276 TRP A C 1
ATOM 2147 O O . TRP A 1 276 ? 2.321 4.221 -19.217 1.00 97.25 276 TRP A O 1
ATOM 2157 N N . THR A 1 277 ? 1.327 5.844 -18.034 1.00 95.12 277 THR A N 1
ATOM 2158 C CA . THR A 1 277 ? 2.162 6.929 -18.581 1.00 95.12 277 THR A CA 1
ATOM 2159 C C . THR A 1 277 ? 3.632 6.754 -18.197 1.00 95.12 277 THR A C 1
ATOM 2161 O O . THR A 1 277 ? 4.509 6.924 -19.040 1.00 95.12 277 THR A O 1
ATOM 2164 N N . ALA A 1 278 ? 3.921 6.384 -16.945 1.00 92.81 278 ALA A N 1
ATOM 2165 C CA . ALA A 1 278 ? 5.282 6.137 -16.475 1.00 92.81 278 ALA A CA 1
ATOM 2166 C C . ALA A 1 278 ? 5.925 4.927 -17.170 1.00 92.81 278 ALA A C 1
ATOM 2168 O O . ALA A 1 278 ? 7.125 4.953 -17.427 1.00 92.81 278 ALA A O 1
ATOM 2169 N N . ALA A 1 279 ? 5.134 3.909 -17.525 1.00 92.56 279 ALA A N 1
ATOM 2170 C CA . ALA A 1 279 ? 5.557 2.775 -18.348 1.00 92.56 279 ALA A CA 1
ATOM 2171 C C . ALA A 1 279 ? 5.680 3.108 -19.850 1.00 92.56 279 ALA A C 1
ATOM 2173 O O . ALA A 1 279 ? 6.151 2.274 -20.628 1.00 92.56 279 ALA A O 1
ATOM 2174 N N . GLN A 1 280 ? 5.282 4.322 -20.255 1.00 93.88 280 GLN A N 1
ATOM 2175 C CA . GLN A 1 280 ? 5.151 4.761 -21.648 1.00 93.88 280 GLN A CA 1
ATOM 2176 C C . GLN A 1 280 ? 4.267 3.827 -22.490 1.00 93.88 280 GLN A C 1
ATOM 2178 O O . GLN A 1 280 ? 4.548 3.563 -23.658 1.00 93.88 280 GLN A O 1
ATOM 2183 N N . LEU A 1 281 ? 3.196 3.322 -21.885 1.00 93.38 281 LEU A N 1
ATOM 2184 C CA . LEU A 1 281 ? 2.221 2.459 -22.534 1.00 93.38 281 LEU A CA 1
ATOM 2185 C C . LEU A 1 281 ? 0.894 3.209 -22.725 1.00 93.38 281 LEU A C 1
ATOM 2187 O O . LEU A 1 281 ? 0.547 4.072 -21.909 1.00 93.38 281 LEU A O 1
ATOM 2191 N N . PRO A 1 282 ? 0.130 2.901 -23.787 1.00 95.38 282 PRO A N 1
ATOM 2192 C CA . PRO A 1 282 ? -1.230 3.403 -23.910 1.00 95.38 282 PRO A CA 1
ATOM 2193 C C . PRO A 1 282 ? -2.095 2.835 -22.782 1.00 95.38 282 PRO A C 1
ATOM 2195 O O . PRO A 1 282 ? -1.923 1.688 -22.381 1.00 95.38 282 PRO A O 1
ATOM 2198 N N . LEU A 1 283 ? -3.036 3.634 -22.279 1.00 96.56 283 LEU A N 1
ATOM 2199 C CA . LEU A 1 283 ? -4.018 3.144 -21.314 1.00 96.56 283 LEU A CA 1
ATOM 2200 C C . LEU A 1 283 ? -4.863 2.032 -21.974 1.00 96.56 283 LEU A C 1
ATOM 2202 O O . LEU A 1 283 ? -5.365 2.285 -23.070 1.00 96.56 283 LEU A O 1
ATOM 2206 N N . PRO A 1 284 ? -5.064 0.867 -21.332 1.00 96.25 284 PRO A N 1
ATOM 2207 C CA . PRO A 1 284 ? -5.853 -0.216 -21.904 1.00 96.25 284 PRO A CA 1
ATOM 2208 C C . PRO A 1 284 ? -7.320 0.157 -22.078 1.00 96.25 284 PRO A C 1
ATOM 2210 O O . PRO A 1 284 ? -7.848 0.994 -21.332 1.00 96.25 284 PRO A O 1
ATOM 2213 N N . ASP A 1 285 ? -7.983 -0.502 -23.024 1.00 97.38 285 ASP A N 1
ATOM 2214 C CA . ASP A 1 285 ? -9.361 -0.195 -23.402 1.00 97.38 285 ASP A CA 1
ATOM 2215 C C . ASP A 1 285 ? -10.317 -0.387 -22.220 1.00 97.38 285 ASP A C 1
ATOM 2217 O O . ASP A 1 285 ? -11.151 0.485 -21.972 1.00 97.38 285 ASP A O 1
ATOM 2221 N N . GLY A 1 286 ? -10.138 -1.437 -21.404 1.00 97.31 286 GLY A N 1
ATOM 2222 C CA . GLY A 1 286 ? -10.979 -1.660 -20.220 1.00 97.31 286 GLY A CA 1
ATOM 2223 C C . GLY A 1 286 ? -10.983 -0.466 -19.254 1.00 97.31 286 GLY A C 1
ATOM 2224 O O . GLY A 1 286 ? -12.036 -0.016 -18.789 1.00 97.31 286 GLY A O 1
ATOM 2225 N N . TRP A 1 287 ? -9.811 0.128 -19.013 1.00 98.06 287 TRP A N 1
ATOM 2226 C CA . TRP A 1 287 ? -9.672 1.314 -18.165 1.00 98.06 287 TRP A CA 1
ATOM 2227 C C . TRP A 1 287 ? -10.119 2.597 -18.860 1.00 98.06 287 TRP A C 1
ATOM 2229 O O . TRP A 1 287 ? -10.777 3.434 -18.235 1.00 98.06 287 TRP A O 1
ATOM 2239 N N . ALA A 1 288 ? -9.780 2.769 -20.139 1.00 97.50 288 ALA A N 1
ATOM 2240 C CA . ALA A 1 288 ? -10.210 3.920 -20.924 1.00 97.50 288 ALA A CA 1
ATOM 2241 C C . ALA A 1 288 ? -11.740 4.028 -20.924 1.00 97.50 288 ALA A C 1
ATOM 2243 O O . ALA A 1 288 ? -12.283 5.101 -20.644 1.00 97.50 288 ALA A O 1
ATOM 2244 N N . ASP A 1 289 ? -12.416 2.902 -21.138 1.00 96.88 289 ASP A N 1
ATOM 2245 C CA . ASP A 1 289 ? -13.864 2.751 -21.172 1.00 96.88 289 ASP A CA 1
ATOM 2246 C C . ASP A 1 289 ? -14.498 3.034 -19.813 1.00 96.88 289 ASP A C 1
ATOM 2248 O O . ASP A 1 289 ? -15.406 3.867 -19.715 1.00 96.88 289 ASP A O 1
ATOM 2252 N N . ALA A 1 290 ? -13.970 2.423 -18.749 1.00 96.44 290 ALA A N 1
ATOM 2253 C CA . ALA A 1 290 ? -14.437 2.654 -17.385 1.00 96.44 290 ALA A CA 1
ATOM 2254 C C . ALA A 1 290 ? -14.306 4.134 -16.970 1.00 96.44 290 ALA A C 1
ATOM 2256 O O . ALA A 1 290 ? -15.151 4.669 -16.243 1.00 96.44 290 ALA A O 1
ATOM 2257 N N . PHE A 1 291 ? -13.284 4.837 -17.471 1.00 96.31 291 PHE A N 1
ATOM 2258 C CA . PHE A 1 291 ? -13.065 6.254 -17.184 1.00 96.31 291 PHE A CA 1
ATOM 2259 C C . PHE A 1 291 ? -13.961 7.207 -17.987 1.00 96.31 291 PHE A C 1
ATOM 2261 O O . PHE A 1 291 ? -14.080 8.368 -17.586 1.00 96.31 291 PHE A O 1
ATOM 2268 N N . ARG A 1 292 ? -14.624 6.763 -19.068 1.00 93.62 292 ARG A N 1
ATOM 2269 C CA . ARG A 1 292 ? -15.504 7.632 -19.881 1.00 93.62 292 ARG A CA 1
ATOM 2270 C C . ARG A 1 292 ? -16.718 8.133 -19.107 1.00 93.62 292 ARG A C 1
ATOM 2272 O O . ARG A 1 292 ? -17.107 9.291 -19.244 1.00 93.62 292 ARG A O 1
ATOM 2279 N N . THR A 1 293 ? -17.315 7.275 -18.285 1.00 85.38 293 THR A N 1
ATOM 2280 C CA . THR A 1 293 ? -18.509 7.628 -17.509 1.00 85.38 293 THR A CA 1
ATOM 2281 C C . THR A 1 293 ? -18.117 8.558 -16.371 1.00 85.38 293 THR A C 1
ATOM 2283 O O . THR A 1 293 ? -17.325 8.134 -15.543 1.00 85.38 293 THR A O 1
ATOM 2286 N N . PRO A 1 294 ? -18.647 9.783 -16.240 1.00 82.00 294 PRO A N 1
ATOM 2287 C CA . PRO A 1 294 ? -18.241 10.683 -15.166 1.00 82.00 294 PRO A CA 1
ATOM 2288 C C . PRO A 1 294 ? -18.607 10.132 -13.773 1.00 82.00 294 PRO A C 1
ATOM 2290 O O . PRO A 1 294 ? -19.596 9.411 -13.619 1.00 82.00 294 PRO A O 1
ATOM 2293 N N . PRO A 1 295 ? -17.844 10.477 -12.720 1.00 80.56 295 PRO A N 1
ATOM 2294 C CA . PRO A 1 295 ? -18.149 10.038 -11.363 1.00 80.56 295 PRO A CA 1
ATOM 2295 C C . PRO A 1 295 ? -19.462 10.643 -10.854 1.00 80.56 295 PRO A C 1
ATOM 2297 O O . PRO A 1 295 ? -19.620 11.862 -10.828 1.00 80.56 295 PRO A O 1
ATOM 2300 N N . VAL A 1 296 ? -20.356 9.794 -10.337 1.00 77.94 296 VAL A N 1
ATOM 2301 C CA . VAL A 1 296 ? -21.630 10.216 -9.717 1.00 77.94 296 VAL A CA 1
ATOM 2302 C C . VAL A 1 296 ? -21.397 11.035 -8.442 1.00 77.94 296 VAL A C 1
ATOM 2304 O O . VAL A 1 296 ? -22.133 11.972 -8.139 1.00 77.94 296 VAL A O 1
ATOM 2307 N N . ARG A 1 297 ? -20.364 10.686 -7.664 1.00 79.62 297 ARG A N 1
ATOM 2308 C CA . ARG A 1 297 ? -19.991 11.378 -6.425 1.00 79.62 297 ARG A CA 1
ATOM 2309 C C . ARG A 1 297 ? -18.505 11.717 -6.451 1.00 79.62 297 ARG A C 1
ATOM 2311 O O . ARG A 1 297 ? -17.665 10.829 -6.557 1.00 79.62 297 ARG A O 1
ATOM 2318 N N . ARG A 1 298 ? -18.181 13.003 -6.291 1.00 81.00 298 ARG A N 1
ATOM 2319 C CA . ARG A 1 298 ? -16.807 13.504 -6.130 1.00 81.00 298 ARG A CA 1
ATOM 2320 C C . ARG A 1 298 ? -16.644 14.255 -4.821 1.00 81.00 298 ARG A C 1
ATOM 2322 O O . ARG A 1 298 ? -17.578 14.880 -4.319 1.00 81.00 298 ARG A O 1
ATOM 2329 N N . SER A 1 299 ? -15.431 14.220 -4.284 1.00 85.81 299 SER A N 1
ATOM 2330 C CA . SER A 1 299 ? -15.040 15.039 -3.146 1.00 85.81 299 SER A CA 1
ATOM 2331 C C . SER A 1 299 ? -14.013 16.062 -3.611 1.00 85.81 299 SER A C 1
ATOM 2333 O O . SER A 1 299 ? -12.815 15.808 -3.595 1.00 85.81 299 SER A O 1
ATOM 2335 N N . TRP A 1 300 ? -14.483 17.245 -4.018 1.00 88.19 300 TRP A N 1
ATOM 2336 C CA . TRP A 1 300 ? -13.617 18.300 -4.564 1.00 88.19 300 TRP A CA 1
ATOM 2337 C C . TRP A 1 300 ? -12.444 18.665 -3.639 1.00 88.19 300 TRP A C 1
ATOM 2339 O O . TRP A 1 300 ? -11.339 18.928 -4.107 1.00 88.19 300 TRP A O 1
ATOM 2349 N N . LEU A 1 301 ? -12.656 18.652 -2.315 1.00 88.81 301 LEU A N 1
ATOM 2350 C CA . LEU A 1 301 ? -11.575 18.894 -1.354 1.00 88.81 301 LEU A CA 1
ATOM 2351 C C . LEU A 1 301 ? -10.534 17.774 -1.349 1.00 88.81 301 LEU A C 1
ATOM 2353 O O . LEU A 1 301 ? -9.357 18.065 -1.169 1.00 88.81 301 LEU A O 1
ATOM 2357 N N . VAL A 1 302 ? -10.949 16.521 -1.542 1.00 91.50 302 VAL A N 1
ATOM 2358 C CA . VAL A 1 302 ? -10.034 15.380 -1.662 1.00 91.50 302 VAL A CA 1
ATOM 2359 C C . VAL A 1 302 ? -9.272 15.478 -2.976 1.00 91.50 302 VAL A C 1
ATOM 2361 O O . VAL A 1 302 ? -8.049 15.467 -2.949 1.00 91.50 302 VAL A O 1
ATOM 2364 N N . ASP A 1 303 ? -9.943 15.725 -4.098 1.00 91.50 303 ASP A N 1
ATOM 2365 C CA . ASP A 1 303 ? -9.274 15.913 -5.391 1.00 91.50 303 ASP A CA 1
ATOM 2366 C C . ASP A 1 303 ? -8.216 17.026 -5.303 1.00 91.50 303 ASP A C 1
ATOM 2368 O O . ASP A 1 303 ? -7.047 16.836 -5.641 1.00 91.50 303 ASP A O 1
ATOM 2372 N N . ARG A 1 304 ? -8.585 18.177 -4.725 1.00 89.62 304 ARG A N 1
ATOM 2373 C CA . ARG A 1 304 ? -7.666 19.302 -4.515 1.00 89.62 304 ARG A CA 1
ATOM 2374 C C . ARG A 1 304 ? -6.537 18.975 -3.533 1.00 89.62 304 ARG A C 1
ATOM 2376 O O . ARG A 1 304 ? -5.453 19.545 -3.663 1.00 89.62 304 ARG A O 1
ATOM 2383 N N . ALA A 1 305 ? -6.784 18.119 -2.544 1.00 87.62 305 ALA A N 1
ATOM 2384 C CA . ALA A 1 305 ? -5.793 17.708 -1.558 1.00 87.62 305 ALA A CA 1
ATOM 2385 C C . ALA A 1 305 ? -4.813 16.665 -2.105 1.00 87.62 305 ALA A C 1
ATOM 2387 O O . ALA A 1 305 ? -3.649 16.722 -1.712 1.00 87.62 305 ALA A O 1
ATOM 2388 N N . TYR A 1 306 ? -5.244 15.762 -2.999 1.00 89.38 306 TYR A N 1
ATOM 2389 C CA . TYR A 1 306 ? -4.513 14.537 -3.367 1.00 89.38 306 TYR A CA 1
ATOM 2390 C C . TYR A 1 306 ? -4.067 14.425 -4.838 1.00 89.38 306 TYR A C 1
ATOM 2392 O O . TYR A 1 306 ? -3.098 13.722 -5.093 1.00 89.38 306 TYR A O 1
ATOM 2400 N N . LEU A 1 307 ? -4.649 15.173 -5.782 1.00 88.81 307 LEU A N 1
ATOM 2401 C CA . LEU A 1 307 ? -4.311 15.044 -7.215 1.00 88.81 307 LEU A CA 1
ATOM 2402 C C . LEU A 1 307 ? -3.290 16.062 -7.741 1.00 88.81 307 LEU A C 1
ATOM 2404 O O . LEU A 1 307 ? -2.830 15.954 -8.869 1.00 88.81 307 LEU A O 1
ATOM 2408 N N . GLY A 1 308 ? -2.941 17.083 -6.956 1.00 79.81 308 GLY A N 1
ATOM 2409 C CA . GLY A 1 308 ? -1.902 18.039 -7.354 1.00 79.81 308 GLY A CA 1
ATOM 2410 C C . GLY A 1 308 ? -0.483 17.491 -7.161 1.00 79.81 308 GLY A C 1
ATOM 2411 O O . GLY A 1 308 ? -0.256 16.749 -6.204 1.00 79.81 308 GLY A O 1
ATOM 2412 N N . GLU A 1 309 ? 0.461 17.945 -7.998 1.00 74.00 309 GLU A N 1
ATOM 2413 C CA . GLU A 1 309 ? 1.901 17.611 -7.928 1.00 74.00 309 GLU A CA 1
ATOM 2414 C C . GLU A 1 309 ? 2.528 17.943 -6.569 1.00 74.00 309 GLU A C 1
ATOM 2416 O O . GLU A 1 309 ? 3.337 17.192 -6.032 1.00 74.00 309 GLU A O 1
ATOM 2421 N N . ARG A 1 310 ? 2.146 19.093 -6.002 1.00 76.88 310 ARG A N 1
ATOM 2422 C CA . ARG A 1 310 ? 2.637 19.551 -4.701 1.00 76.88 310 ARG A CA 1
ATOM 2423 C C . ARG A 1 310 ? 1.672 19.185 -3.598 1.00 76.88 310 ARG A C 1
ATOM 2425 O O . ARG A 1 310 ? 0.448 19.283 -3.758 1.00 76.88 310 ARG A O 1
ATOM 2432 N N . ARG A 1 311 ? 2.239 18.870 -2.438 1.00 78.69 311 ARG A N 1
ATOM 2433 C CA . ARG A 1 311 ? 1.466 18.646 -1.230 1.00 78.69 311 ARG A CA 1
ATOM 2434 C C . ARG A 1 311 ? 0.757 19.937 -0.823 1.00 78.69 311 ARG A C 1
ATOM 2436 O O . ARG A 1 311 ? 1.290 21.039 -0.939 1.00 78.69 311 ARG A O 1
ATOM 2443 N N . ARG A 1 312 ? -0.483 19.813 -0.345 1.00 82.94 312 ARG A N 1
ATOM 2444 C CA . ARG A 1 312 ? -1.281 20.950 0.142 1.00 82.94 312 ARG A CA 1
ATOM 2445 C C . ARG A 1 312 ? -1.757 20.672 1.561 1.00 82.94 312 ARG A C 1
ATOM 2447 O O . ARG A 1 312 ? -2.937 20.365 1.740 1.00 82.94 312 ARG A O 1
ATOM 2454 N N . PRO A 1 313 ? -0.884 20.805 2.577 1.00 82.44 313 PRO A N 1
ATOM 2455 C CA . PRO A 1 313 ? -1.201 20.399 3.945 1.00 82.44 313 PRO A CA 1
ATOM 2456 C C . PRO A 1 313 ? -2.495 21.022 4.481 1.00 82.44 313 PRO A C 1
ATOM 2458 O O . PRO A 1 313 ? -3.318 20.325 5.060 1.00 82.44 313 PRO A O 1
ATOM 2461 N N . ILE A 1 314 ? -2.740 22.309 4.209 1.00 85.69 314 ILE A N 1
ATOM 2462 C CA . ILE A 1 314 ? -3.985 22.985 4.616 1.00 85.69 314 ILE A CA 1
ATOM 2463 C C . ILE A 1 314 ? -5.210 22.332 3.966 1.00 85.69 314 ILE A C 1
ATOM 2465 O O . ILE A 1 314 ? -6.223 22.113 4.622 1.00 85.69 314 ILE A O 1
ATOM 2469 N N . THR A 1 315 ? -5.132 22.010 2.672 1.00 88.19 315 THR A N 1
ATOM 2470 C CA . THR A 1 315 ? -6.257 21.380 1.965 1.00 88.19 315 THR A CA 1
ATOM 2471 C C . THR A 1 315 ? -6.480 19.950 2.459 1.00 88.19 315 THR A C 1
ATOM 2473 O O . THR A 1 315 ? -7.628 19.554 2.628 1.00 88.19 315 THR A O 1
ATOM 2476 N N . GLU A 1 316 ? -5.413 19.206 2.767 1.00 88.44 316 GLU A N 1
ATOM 2477 C CA . GLU A 1 316 ? -5.499 17.886 3.405 1.00 88.44 316 GLU A CA 1
ATOM 2478 C C . GLU A 1 316 ? -6.196 17.942 4.776 1.00 88.44 316 GLU A C 1
ATOM 2480 O O . GLU A 1 316 ? -7.061 17.111 5.056 1.00 88.44 316 GLU A O 1
ATOM 2485 N N . GLU A 1 317 ? -5.859 18.921 5.624 1.00 88.62 317 GLU A N 1
ATOM 2486 C CA . GLU A 1 317 ? -6.503 19.115 6.935 1.00 88.62 317 GLU A CA 1
ATOM 2487 C C . GLU A 1 317 ? -7.981 19.499 6.796 1.00 88.62 317 GLU A C 1
ATOM 2489 O O . GLU A 1 317 ? -8.841 18.937 7.474 1.00 88.62 317 GLU A O 1
ATOM 2494 N N . LEU A 1 318 ? -8.309 20.419 5.882 1.00 90.12 318 LEU A N 1
ATOM 2495 C CA . LEU A 1 318 ? -9.697 20.812 5.615 1.00 90.12 318 LEU A CA 1
ATOM 2496 C C . LEU A 1 318 ? -10.519 19.643 5.063 1.00 90.12 318 LEU A C 1
ATOM 2498 O O . LEU A 1 318 ? -11.662 19.436 5.479 1.00 90.12 318 LEU A O 1
ATOM 2502 N N . ALA A 1 319 ? -9.936 18.856 4.154 1.00 91.62 319 ALA A N 1
ATOM 2503 C CA . ALA A 1 319 ? -10.554 17.637 3.656 1.00 91.62 319 ALA A CA 1
ATOM 2504 C C . ALA A 1 319 ? -10.798 16.651 4.807 1.00 91.62 319 ALA A C 1
ATOM 2506 O O . ALA A 1 319 ? -11.899 16.117 4.915 1.00 91.62 319 ALA A O 1
ATOM 2507 N N . HIS A 1 320 ? -9.823 16.450 5.696 1.00 91.81 320 HIS A N 1
ATOM 2508 C CA . HIS A 1 320 ? -9.965 15.566 6.852 1.00 91.81 320 HIS A CA 1
ATOM 2509 C C . HIS A 1 320 ? -11.092 16.012 7.787 1.00 91.81 320 HIS A C 1
ATOM 2511 O O . HIS A 1 320 ? -12.023 15.249 8.029 1.00 91.81 320 HIS A O 1
ATOM 2517 N N . LEU A 1 321 ? -11.064 17.272 8.235 1.00 90.88 321 LEU A N 1
ATOM 2518 C CA . LEU A 1 321 ? -12.076 17.853 9.121 1.00 90.88 321 LEU A CA 1
ATOM 2519 C C . LEU A 1 321 ? -13.490 17.724 8.547 1.00 90.88 321 LEU A C 1
ATOM 2521 O O . LEU A 1 321 ? -14.434 17.430 9.284 1.00 90.88 321 LEU A O 1
ATOM 2525 N N . ARG A 1 322 ? -13.651 17.908 7.230 1.00 91.56 322 ARG A N 1
ATOM 2526 C CA . ARG A 1 322 ? -14.954 17.759 6.571 1.00 91.56 322 ARG A CA 1
ATO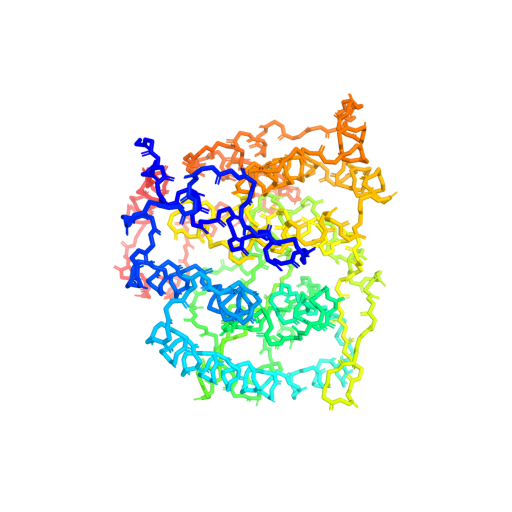M 2527 C C . ARG A 1 322 ? -15.497 16.330 6.656 1.00 91.56 322 ARG A C 1
ATOM 2529 O O . ARG A 1 322 ? -16.712 16.180 6.779 1.00 91.56 322 ARG A O 1
ATOM 2536 N N . HIS A 1 323 ? -14.627 15.322 6.610 1.00 91.06 323 HIS A N 1
ATOM 2537 C CA . HIS A 1 323 ? -15.012 13.907 6.601 1.00 91.06 323 HIS A CA 1
ATOM 2538 C C . HIS A 1 323 ? -15.001 13.250 7.990 1.00 91.06 323 HIS A C 1
ATOM 2540 O O . HIS A 1 323 ? -15.484 12.129 8.116 1.00 91.06 323 HIS A O 1
ATOM 2546 N N . LEU A 1 324 ? -14.527 13.939 9.036 1.00 91.00 324 LEU A N 1
ATOM 2547 C CA . LEU A 1 324 ? -14.670 13.455 10.411 1.00 91.00 324 LEU A CA 1
ATOM 2548 C C . LEU A 1 324 ? -16.156 13.298 10.798 1.00 91.00 324 LEU A C 1
ATOM 2550 O O . LEU A 1 324 ? -16.960 14.192 10.488 1.00 91.00 324 LEU A O 1
ATOM 2554 N N . PRO A 1 325 ? -16.520 12.208 11.503 1.00 86.56 325 PRO A N 1
ATOM 2555 C CA . PRO A 1 325 ? -17.905 11.930 11.850 1.00 86.56 325 PRO A CA 1
ATOM 2556 C C . PRO A 1 325 ? -18.381 12.808 13.014 1.00 86.56 325 PRO A C 1
ATOM 2558 O O . PRO A 1 325 ? -17.969 12.670 14.161 1.00 86.56 325 PRO A O 1
ATOM 2561 N N . GLY A 1 326 ? -19.305 13.720 12.716 1.00 88.94 326 GLY A N 1
ATOM 2562 C CA . GLY A 1 326 ? -19.947 14.566 13.721 1.00 88.94 326 GLY A CA 1
ATOM 2563 C C . GLY A 1 326 ? -19.090 15.732 14.232 1.00 88.94 326 GLY A C 1
ATOM 2564 O O . GLY A 1 326 ? -17.907 15.888 13.933 1.00 88.94 326 GLY A O 1
ATOM 2565 N N . THR A 1 327 ? -19.723 16.613 15.005 1.00 88.50 327 THR A N 1
ATOM 2566 C CA . THR A 1 327 ? -19.098 17.830 15.551 1.00 88.50 327 THR A CA 1
ATOM 2567 C C . THR A 1 327 ? -18.132 17.531 16.695 1.00 88.50 327 THR A C 1
ATOM 2569 O O . THR A 1 327 ? -17.111 18.205 16.824 1.00 88.50 327 THR A O 1
ATOM 2572 N N . ARG A 1 328 ? -18.410 16.490 17.489 1.00 89.19 328 ARG A N 1
ATOM 2573 C CA . ARG A 1 328 ? -17.569 16.072 18.617 1.00 89.19 328 ARG A CA 1
ATOM 2574 C C . ARG A 1 328 ? -16.190 15.593 18.169 1.00 89.19 328 ARG A C 1
ATOM 2576 O O . ARG A 1 328 ? -15.199 16.014 18.757 1.00 89.19 328 ARG A O 1
ATOM 2583 N N . ASP A 1 329 ? -16.113 14.774 17.122 1.00 88.94 329 ASP A N 1
ATOM 2584 C CA . ASP A 1 329 ? -14.825 14.271 16.629 1.00 88.94 329 ASP A CA 1
ATOM 2585 C C . ASP A 1 329 ? -14.004 15.388 15.983 1.00 88.94 329 ASP A C 1
ATOM 2587 O O . ASP A 1 329 ? -12.799 15.474 16.212 1.00 88.94 329 ASP A O 1
ATOM 2591 N N . ARG A 1 330 ? -14.659 16.323 15.281 1.00 90.38 330 ARG A N 1
ATOM 2592 C CA . ARG A 1 330 ? -14.010 17.545 14.776 1.00 90.38 330 ARG A CA 1
ATOM 2593 C C . ARG A 1 330 ? -13.415 18.380 15.908 1.00 90.38 330 ARG A C 1
ATOM 2595 O O . ARG A 1 330 ? -12.250 18.762 15.831 1.00 90.38 330 ARG A O 1
ATOM 2602 N N . ALA A 1 331 ? -14.188 18.631 16.966 1.00 87.06 331 ALA A N 1
ATOM 2603 C CA . ALA A 1 331 ? -13.713 19.379 18.126 1.00 87.06 331 ALA A CA 1
ATOM 2604 C C . ALA A 1 331 ? -12.567 18.649 18.843 1.00 87.06 331 ALA A C 1
ATOM 2606 O O . ALA A 1 331 ? -11.558 19.269 19.164 1.00 87.06 331 ALA A O 1
ATOM 2607 N N . SER A 1 332 ? -12.684 17.331 19.034 1.00 86.19 332 SER A N 1
ATOM 2608 C CA . SER A 1 332 ? -11.652 16.507 19.675 1.00 86.19 332 SER A CA 1
ATOM 2609 C C . SER A 1 332 ? -10.344 16.497 18.882 1.00 86.19 332 SER A C 1
ATOM 2611 O O . SER A 1 332 ? -9.273 16.637 19.472 1.00 86.19 332 SER A O 1
ATOM 2613 N N . TYR A 1 333 ? -10.419 16.374 17.554 1.00 85.75 333 TYR A N 1
ATOM 2614 C CA . TYR A 1 333 ? -9.250 16.425 16.678 1.00 85.75 333 TYR A CA 1
ATOM 2615 C C . TYR A 1 333 ? -8.526 17.772 16.795 1.00 85.75 333 TYR A C 1
ATOM 2617 O O . TYR A 1 333 ? -7.329 17.810 17.090 1.00 85.75 333 TYR A O 1
ATOM 2625 N N . VAL A 1 334 ? -9.263 18.883 16.646 1.00 84.31 334 VAL A N 1
ATOM 2626 C CA . VAL A 1 334 ? -8.709 20.243 16.765 1.00 84.31 334 VAL A CA 1
ATOM 2627 C C . VAL A 1 334 ? -8.126 20.478 18.159 1.00 84.31 334 VAL A C 1
ATOM 2629 O O . VAL A 1 334 ? -7.018 20.999 18.280 1.00 84.31 334 VAL A O 1
ATOM 2632 N N . TRP A 1 335 ? -8.824 20.048 19.211 1.00 82.69 335 TRP A N 1
ATOM 2633 C CA . TRP A 1 335 ? -8.353 20.194 20.585 1.00 82.69 335 TRP A CA 1
ATOM 2634 C C . TRP A 1 335 ? -7.027 19.469 20.822 1.00 82.69 335 TRP A C 1
ATOM 2636 O O . TRP A 1 335 ? -6.090 20.072 21.341 1.00 82.69 335 TRP A O 1
ATOM 2646 N N . GLY A 1 336 ? -6.902 18.213 20.383 1.00 76.25 336 GLY A N 1
ATOM 2647 C CA . GLY A 1 336 ? -5.657 17.459 20.555 1.00 76.25 336 GLY A CA 1
ATOM 2648 C C . GLY A 1 336 ? -4.473 18.042 19.768 1.00 76.25 336 GLY A C 1
ATOM 2649 O O . GLY A 1 336 ? -3.327 17.881 20.181 1.00 76.25 336 GLY A O 1
ATOM 2650 N N . LEU A 1 337 ? -4.726 18.784 18.679 1.00 75.25 337 LEU A N 1
ATOM 2651 C CA . LEU A 1 337 ? -3.673 19.534 17.981 1.00 75.25 337 LEU A CA 1
ATOM 2652 C C . LEU A 1 337 ? -3.204 20.758 18.782 1.00 75.25 337 LEU A C 1
ATOM 2654 O O . LEU A 1 337 ? -2.012 21.071 18.758 1.00 75.25 337 LEU A O 1
ATOM 2658 N N . LEU A 1 338 ? -4.115 21.455 19.468 1.00 77.12 338 LEU A N 1
ATOM 2659 C CA . LEU A 1 338 ? -3.828 22.694 20.204 1.00 77.12 338 LEU A CA 1
ATOM 2660 C C . LEU A 1 338 ? -3.272 22.452 21.614 1.00 77.12 338 LEU A C 1
ATOM 2662 O O . LEU A 1 338 ? -2.445 23.235 22.087 1.00 77.12 338 LEU A O 1
ATOM 2666 N N . ALA A 1 339 ? -3.693 21.369 22.265 1.00 73.38 339 ALA A N 1
ATOM 2667 C CA . ALA A 1 339 ? -3.316 21.010 23.629 1.00 73.38 339 ALA A CA 1
ATOM 2668 C C . ALA A 1 339 ? -2.811 19.552 23.710 1.00 73.38 339 ALA A C 1
ATOM 2670 O O . ALA A 1 339 ? -3.446 18.724 24.363 1.00 73.38 339 ALA A O 1
ATOM 2671 N N . PRO A 1 340 ? -1.679 19.211 23.058 1.00 68.75 340 PRO A N 1
ATOM 2672 C CA . PRO A 1 340 ? -1.159 17.843 23.060 1.00 68.75 340 PRO A CA 1
ATOM 2673 C C . PRO A 1 340 ? -0.631 17.435 24.442 1.00 68.75 340 PRO A C 1
ATOM 2675 O O . PRO A 1 340 ? -0.175 18.302 25.187 1.00 68.75 340 PRO A O 1
ATOM 2678 N N . GLY A 1 341 ? -0.638 16.137 24.756 1.00 68.06 341 GLY A N 1
ATOM 2679 C CA . GLY A 1 341 ? -0.195 15.562 26.036 1.00 68.06 341 GLY A CA 1
ATOM 2680 C C . GLY A 1 341 ? 1.255 15.849 26.438 1.00 68.06 341 GLY A C 1
ATOM 2681 O O . GLY A 1 341 ? 2.070 16.318 25.640 1.00 68.06 341 GLY A O 1
ATOM 2682 N N . ALA A 1 342 ? 1.589 15.584 27.706 1.00 68.25 342 ALA A N 1
ATOM 2683 C CA . ALA A 1 342 ? 2.912 15.873 28.269 1.00 68.25 342 ALA A CA 1
ATOM 2684 C C . ALA A 1 342 ? 4.040 15.079 27.589 1.00 68.25 342 ALA A C 1
ATOM 2686 O O . ALA A 1 342 ? 5.065 15.672 27.255 1.00 68.25 342 ALA A O 1
ATOM 2687 N N . GLU A 1 343 ? 3.818 13.793 27.314 1.00 67.44 343 GLU A N 1
ATOM 2688 C CA . GLU A 1 343 ? 4.773 12.921 26.616 1.00 67.44 343 GLU A CA 1
ATOM 2689 C C . GLU A 1 343 ? 5.032 13.394 25.184 1.00 67.44 343 GLU A C 1
ATOM 2691 O O . GLU A 1 343 ? 6.180 13.592 24.792 1.00 67.44 343 GLU A O 1
ATOM 2696 N N . TYR A 1 344 ? 3.973 13.701 24.425 1.00 66.38 344 TYR A N 1
ATOM 2697 C CA . TYR A 1 344 ? 4.108 14.241 23.069 1.00 66.38 344 TYR A CA 1
ATOM 2698 C C . TYR A 1 344 ? 4.852 15.586 23.053 1.00 66.38 344 TYR A C 1
ATOM 2700 O O . TYR A 1 344 ? 5.703 15.836 22.197 1.00 66.38 344 TYR A O 1
ATOM 2708 N N . ARG A 1 345 ? 4.560 16.471 24.016 1.00 68.69 345 ARG A N 1
ATOM 2709 C CA . ARG A 1 345 ? 5.270 17.750 24.171 1.00 68.69 345 ARG A CA 1
ATOM 2710 C C . ARG A 1 345 ? 6.752 17.551 24.481 1.00 68.69 345 ARG A C 1
ATOM 2712 O O . ARG A 1 345 ? 7.571 18.277 23.918 1.00 68.69 345 ARG A O 1
ATOM 2719 N N . ALA A 1 346 ? 7.086 16.589 25.341 1.00 66.88 346 ALA A N 1
ATOM 2720 C CA . ALA A 1 346 ? 8.462 16.253 25.691 1.00 66.88 346 ALA A CA 1
ATOM 2721 C C . ALA A 1 346 ? 9.223 15.676 24.488 1.00 66.88 346 ALA A C 1
ATOM 2723 O O . ALA A 1 346 ? 10.282 16.198 24.148 1.00 66.88 346 ALA A O 1
ATOM 2724 N N . ALA A 1 347 ? 8.637 14.705 23.779 1.00 64.19 347 ALA A N 1
ATOM 2725 C CA . ALA A 1 347 ? 9.218 14.100 22.577 1.00 64.19 347 ALA A CA 1
ATOM 2726 C C . ALA A 1 347 ? 9.468 15.119 21.452 1.00 64.19 347 ALA A C 1
ATOM 2728 O O . ALA A 1 347 ? 10.418 14.999 20.687 1.00 64.19 347 ALA A O 1
ATOM 2729 N N . GLN A 1 348 ? 8.630 16.153 21.355 1.00 65.12 348 GLN A N 1
ATOM 2730 C CA . GLN A 1 348 ? 8.771 17.216 20.358 1.00 65.12 348 GLN A CA 1
ATOM 2731 C C . GLN A 1 348 ? 9.597 18.420 20.853 1.00 65.12 348 GLN A C 1
ATOM 2733 O O . GLN A 1 348 ? 9.761 19.380 20.098 1.00 65.12 348 GLN A O 1
ATOM 2738 N N . GLY A 1 349 ? 10.071 18.412 22.107 1.00 60.84 349 GLY A N 1
ATOM 2739 C CA . GLY A 1 349 ? 10.835 19.507 22.718 1.00 60.84 349 GLY A CA 1
ATOM 2740 C C . GLY A 1 349 ? 10.049 20.815 22.901 1.00 60.84 349 GLY A C 1
ATOM 2741 O O . GLY A 1 349 ? 10.633 21.898 22.880 1.00 60.84 349 GLY A O 1
ATOM 2742 N N . ARG A 1 350 ? 8.714 20.766 23.030 1.00 63.56 350 ARG A N 1
ATOM 2743 C CA . ARG A 1 350 ? 7.835 21.953 22.953 1.00 63.56 350 ARG A CA 1
ATOM 2744 C C . ARG A 1 350 ? 7.119 22.245 24.265 1.00 63.56 350 ARG A C 1
ATOM 2746 O O . ARG A 1 350 ? 6.370 21.420 24.777 1.00 63.56 350 ARG A O 1
ATOM 2753 N N . ARG A 1 351 ? 7.249 23.481 24.760 1.00 60.81 351 ARG A N 1
ATOM 2754 C CA . ARG A 1 351 ? 6.494 23.989 25.919 1.00 60.81 351 ARG A CA 1
ATOM 2755 C C . ARG A 1 351 ? 5.543 25.119 25.492 1.00 60.81 351 ARG A C 1
ATOM 2757 O O . ARG A 1 351 ? 5.981 26.143 24.975 1.00 60.81 351 ARG A O 1
ATOM 2764 N N . GLY A 1 352 ? 4.240 24.928 25.722 1.00 63.38 352 GLY A N 1
ATOM 2765 C CA . GLY A 1 352 ? 3.198 25.956 25.571 1.00 63.38 352 GLY A CA 1
ATOM 2766 C C . GLY A 1 352 ? 2.502 26.054 24.200 1.00 63.38 352 GLY A C 1
ATOM 2767 O O . GLY A 1 352 ? 3.038 25.670 23.159 1.00 63.38 352 GLY A O 1
ATOM 2768 N N . VAL A 1 353 ? 1.292 26.630 24.202 1.00 65.44 353 VAL A N 1
ATOM 2769 C CA . VAL A 1 353 ? 0.382 26.729 23.036 1.00 65.44 353 VAL A CA 1
ATOM 2770 C C . VAL A 1 353 ? 0.988 27.537 21.881 1.00 65.44 353 VAL A C 1
ATOM 2772 O O . VAL A 1 353 ? 0.833 27.173 20.720 1.00 65.44 353 VAL A O 1
ATOM 2775 N N . ARG A 1 354 ? 1.756 28.600 22.163 1.00 65.56 354 ARG A N 1
ATOM 2776 C CA . ARG A 1 354 ? 2.418 29.411 21.119 1.00 65.56 354 ARG A CA 1
ATOM 2777 C C . ARG A 1 354 ? 3.483 28.634 20.334 1.00 65.56 354 ARG A C 1
ATOM 2779 O O . ARG A 1 354 ? 3.642 28.858 19.136 1.00 65.56 354 ARG A O 1
ATOM 2786 N N . ALA A 1 355 ? 4.231 27.740 20.986 1.00 66.56 355 ALA A N 1
ATOM 2787 C CA . ALA A 1 355 ? 5.198 26.875 20.305 1.00 66.56 355 ALA A CA 1
ATOM 2788 C C . ALA A 1 355 ? 4.482 25.840 19.422 1.00 66.56 355 ALA A C 1
ATOM 2790 O O . ALA A 1 355 ? 4.893 25.606 18.287 1.00 66.56 355 ALA A O 1
ATOM 2791 N N . GLN A 1 356 ? 3.359 25.305 19.908 1.00 69.06 356 GLN A N 1
ATOM 2792 C CA . GLN A 1 356 ? 2.515 24.378 19.160 1.00 69.06 356 GLN A CA 1
ATOM 2793 C C . GLN A 1 356 ? 1.859 25.040 17.937 1.00 69.06 356 GLN A C 1
ATOM 2795 O O . GLN A 1 356 ? 1.906 24.480 16.847 1.00 69.06 356 GLN A O 1
ATOM 2800 N N . LEU A 1 357 ? 1.328 26.259 18.071 1.00 73.19 357 LEU A N 1
ATOM 2801 C CA . LEU A 1 357 ? 0.753 27.015 16.952 1.00 73.19 357 LEU A CA 1
ATOM 2802 C C . LEU A 1 357 ? 1.794 27.344 15.878 1.00 73.19 357 LEU A C 1
ATOM 2804 O O . LEU A 1 357 ? 1.508 27.186 14.696 1.00 73.19 357 LEU A O 1
ATOM 2808 N N . ARG A 1 358 ? 3.016 27.739 16.266 1.00 71.50 358 ARG A N 1
ATOM 2809 C CA . ARG A 1 358 ? 4.119 27.948 15.309 1.00 71.50 358 ARG A CA 1
ATOM 2810 C C . ARG A 1 358 ? 4.496 26.663 14.576 1.00 71.50 358 ARG A C 1
ATOM 2812 O O . ARG A 1 358 ? 4.720 26.709 13.371 1.00 71.50 358 ARG A O 1
ATOM 2819 N N . TYR A 1 359 ? 4.523 25.526 15.272 1.00 69.38 359 TYR A N 1
ATOM 2820 C CA . TYR A 1 359 ? 4.758 24.224 14.649 1.00 69.38 359 TYR A CA 1
ATOM 2821 C C . TYR A 1 359 ? 3.651 23.849 13.660 1.00 69.38 359 TYR A C 1
ATOM 2823 O O . TYR A 1 359 ? 3.950 23.499 12.521 1.00 69.38 359 TYR A O 1
ATOM 2831 N N . LEU A 1 360 ? 2.382 23.962 14.064 1.00 72.69 360 LEU A N 1
ATOM 2832 C CA . LEU A 1 360 ? 1.247 23.694 13.180 1.00 72.69 360 LEU A CA 1
ATOM 2833 C C . LEU A 1 360 ? 1.291 24.618 11.959 1.00 72.69 360 LEU A C 1
ATOM 2835 O O . LEU A 1 360 ? 1.137 24.151 10.839 1.00 72.69 360 LEU A O 1
ATOM 2839 N N . TRP A 1 361 ? 1.601 25.900 12.150 1.00 73.44 361 TRP A N 1
ATOM 2840 C CA . TRP A 1 361 ? 1.764 26.860 11.060 1.00 73.44 361 TRP A CA 1
ATOM 2841 C C . TRP A 1 361 ? 2.926 26.507 10.119 1.00 73.44 361 TRP A C 1
ATOM 2843 O O . TRP A 1 361 ? 2.790 26.622 8.902 1.00 73.44 361 TRP A O 1
ATOM 2853 N N . GLY A 1 362 ? 4.049 26.025 10.660 1.00 70.50 362 GLY A N 1
ATOM 2854 C CA . GLY A 1 362 ? 5.173 25.501 9.880 1.00 70.50 362 GLY A CA 1
ATOM 2855 C C . GLY A 1 362 ? 4.795 24.257 9.074 1.00 70.50 362 GLY A C 1
ATOM 2856 O O . GLY A 1 362 ? 5.056 24.204 7.876 1.00 70.50 362 GLY A O 1
ATOM 2857 N N . ARG A 1 363 ? 4.085 23.306 9.692 1.00 68.38 363 ARG A N 1
ATOM 2858 C CA . ARG A 1 363 ? 3.564 22.087 9.046 1.00 68.38 363 ARG A CA 1
ATOM 2859 C C . ARG A 1 363 ? 2.520 22.390 7.967 1.00 68.38 363 ARG A C 1
ATOM 2861 O O . ARG A 1 363 ? 2.403 21.662 6.990 1.00 68.38 363 ARG A O 1
ATOM 2868 N N . LEU A 1 364 ? 1.760 23.470 8.131 1.00 66.44 364 LEU A N 1
ATOM 2869 C CA . LEU A 1 364 ? 0.810 23.947 7.128 1.00 66.44 364 LEU A CA 1
ATOM 2870 C C . LEU A 1 364 ? 1.499 24.642 5.939 1.00 66.44 364 LEU A C 1
ATOM 2872 O O . LEU A 1 364 ? 0.902 24.731 4.866 1.00 66.44 364 LEU A O 1
ATOM 2876 N N . ARG A 1 365 ? 2.738 25.124 6.123 1.00 62.53 365 ARG A N 1
ATOM 2877 C CA . ARG A 1 365 ? 3.550 25.829 5.116 1.00 62.53 365 ARG A CA 1
ATOM 2878 C C . ARG A 1 365 ? 4.630 24.971 4.452 1.00 62.53 365 ARG A C 1
ATOM 2880 O O . ARG A 1 365 ? 5.149 25.397 3.421 1.00 62.53 365 ARG A O 1
ATOM 2887 N N . SER A 1 366 ? 4.978 23.812 5.016 1.00 56.66 366 SER A N 1
ATOM 2888 C CA . SER A 1 366 ? 5.922 22.870 4.405 1.00 56.66 366 SER A CA 1
ATOM 2889 C C . SER A 1 366 ? 5.379 22.403 3.052 1.00 56.66 366 SER A C 1
ATOM 2891 O O . SER A 1 366 ? 4.237 21.941 2.983 1.00 56.66 366 SER A O 1
ATOM 2893 N N . ARG A 1 367 ? 6.176 22.623 2.003 1.00 44.94 367 ARG A N 1
ATOM 2894 C CA . ARG A 1 367 ? 5.832 22.384 0.595 1.00 44.94 367 ARG A CA 1
ATOM 2895 C C . ARG A 1 367 ? 5.828 20.907 0.236 1.00 44.94 367 ARG A C 1
ATOM 2897 O O . ARG A 1 367 ? 6.640 20.176 0.837 1.00 44.94 367 ARG A O 1
#

Sequence (367 aa):
MTPDRHVAERVARLLRAVIGQDGPTGAAANDPAANDPAAWVAVAQEHRIVPLLHAAARTDGVVERAVTEQVRGLQLEVASAAVRIEHTALPVFERLEAASVPYAVLKGLATAHLDHADPSWRQFGDVDLLVAPTHLRRVRELLEADGWRQGYALPDRHERFTHAVTFHAASLVELDVHQRVGHRALGWLVPTEALLRDRMPFELAGRTVWALGELDRTIHACIHSVSSRGEYRRLSSVADVLLLSYLHEDRAAEVVERAGAWRVRSLVEAGVRDAWTAAQLPLPDGWADAFRTPPVRRSWLVDRAYLGERRRPITEELAHLRHLPGTRDRASYVWGLLAPGAEYRAAQGRRGVRAQLRYLWGRLRSR

Solvent-accessible surface area (backbone atoms only — not comparable to full-atom values): 19637 Å² total; per-residue (Å²): 129,82,71,58,68,48,58,51,51,54,50,11,41,42,39,30,39,70,71,75,40,86,74,77,97,58,86,69,85,78,39,72,82,61,62,44,58,67,60,55,52,52,53,20,62,75,24,38,34,44,31,29,51,43,54,42,43,73,73,40,90,81,52,52,71,69,46,49,54,56,40,49,54,52,38,52,54,48,47,53,46,41,52,54,47,52,62,65,44,50,63,54,54,55,50,32,55,77,66,70,48,71,53,23,36,36,62,46,60,38,43,10,72,73,68,43,97,48,44,74,52,42,62,47,84,55,43,42,33,40,34,43,67,90,44,49,66,61,51,49,58,51,40,46,73,74,59,33,39,71,75,67,81,64,40,51,88,38,70,87,68,47,24,58,51,50,30,32,42,90,86,70,40,37,36,36,46,20,39,23,88,27,67,56,35,50,26,64,40,48,60,47,65,57,47,57,69,56,40,36,78,46,79,54,97,92,36,83,43,42,20,52,30,74,59,54,45,42,50,44,32,10,46,47,35,43,66,32,51,66,99,66,45,38,54,40,40,35,39,50,23,39,39,42,50,63,79,38,29,95,44,26,50,60,42,45,50,54,27,26,77,38,43,45,30,70,38,38,56,48,24,47,51,50,22,29,54,50,35,72,43,80,77,52,66,44,48,52,57,44,62,66,59,76,73,93,48,79,43,68,48,49,50,66,27,49,71,51,87,60,64,36,44,55,43,38,51,53,28,20,54,72,53,41,74,60,69,67,50,38,50,49,54,54,45,27,66,59,63,51,33,71,67,35,26,58,78,69,74,49,76,62,55,70,51,43,51,52,48,52,53,48,58,46,62,54,108

pLDDT: mean 86.79, std 13.49, range [32.84, 98.75]

Mean predicted aligned error: 6.82 Å

Radius of gyration: 21.31 Å; Cα contacts (8 Å, |Δi|>4): 545; chains: 1; bounding box: 51×53×60 Å

InterPro domains:
  IPR039498 Uncharacterised nucleotidyltransferase [PF14907] (35-272)

Foldseek 3Di:
DPPDPLVLQLLLQLLCLQVVHHDDPDDPLPDPVSQDLVVSVVLCVLQVQLLSVQSNVVVDVSHDPVSNVVSVVVLVVQVVQLVVLLVVCVVLQVLCVVVVWQKAWADQNCCLQPQGPHSSRGGDQATEMETALVCPVVSVVSCVVVVKDFPDDDFPPCSSQAQWTWIAHPVRHIYTYGNALAHFLRRLLDDSVVQSVQWDWDDDPNDTGTHGDLLVNLLSLLRCQQQLADSRRRSSSLSSNQRSCSVCLVVLLVSLVNCLSSQNSVSSLQSQVVSCVSSVHDRDPSNVVSPPDDRPDHDVLCCVQGVDNDHQQVSSNVSRLVSQPDPVRSVSNVCSLQDTDPRNCVVVVHDHRVRSVVVVVVSNVDD